Protein AF-A0A367XSA6-F1 (afdb_monomer_lite)

Foldseek 3Di:
DDDDDPPPPPPPPDDPLNDDLVVLCVQDQVCHDVNRPDPSCQVCVLVLLADPLPPPPDDCSSLVSVLSNQVRPWKAFLQPQPPLVLLVLQLVLLVVLLVVCCVVFVPLCVPPLSVVLVVLSVLLVVLSVVSVLLGIATELVVLVDSNDFPSSQVVSQVVPHDPPRAGGAYWHPLVSVLSSLLSLVVSLVSSVVSVVSSVVSVVVSVVVDDDDPDDPCPPPPDAPRNPDRDDDPCSPPAGPLRNVPDSVLQWDQDPNDTHGRPVSLPVPLVRRRWADNDLCLLQCLQQDVRSVNVLVSCVVRYGTHADLLLVSLVSNLVCLLPVLVRQRGDRVCNLVSLVSSLVRHDLVRANLVSLLSLLVSLLVLVVDDQVPDRHPPSVCSSVSSVSSSLVNLVSRLVSPDDPVSLQSQLLSNLVSVDVVSVVSSCVRPVDHPPVSVVVRD

pLDDT: mean 81.71, std 15.62, range [33.69, 97.44]

Radius of gyration: 31.04 Å; chains: 1; bounding box: 81×36×123 Å

Organism: NCBI:txid5486

Sequence (441 aa):
MPPPPQQDHHPEHLTLDTLPIEILHKIFVYVGPSENNLPLVNRRMYSILYFSGVKSLEPWYNFTVFESIVDRYYLCDLNSRIDVRVIRKKIEYYSRQIRAIQQRFPNCAENRGFVNLVEDLTVIRTTLESFVSRAHVVLVDMLQFKYVSVDLLKTLNTRRAKADAGYMPIKSSQEIQLLQKLRLKFLRTKFKELGDQLRDTTKALTSEDQSLDTPIDTTDPGDEQDPEIKYYDDENFPTEGFFWSTSEQYTRVQDGHVVFNEGFETLEKLAFGRARIPDHYFTRSIYSSRHYNVLVFLTRHLVFGTIDGPGVMGSILDILENPDAYVTAYWPRLNEVVDVVIKSNDTQNKFTETLSRLFRLYNACMNKDYSVMKYQHAKDFPNLVARTMTALLKYFFENAPSADEKRQLWITAMELKNIHITDLLREFDDTPDYDILHRFV

Structure (mmCIF, N/CA/C/O backbone):
data_AF-A0A367XSA6-F1
#
_entry.id   AF-A0A367XSA6-F1
#
loop_
_atom_site.group_PDB
_atom_site.id
_atom_site.type_symbol
_atom_site.label_atom_id
_atom_site.label_alt_id
_atom_site.label_comp_id
_atom_site.label_asym_id
_atom_site.label_entity_id
_atom_site.label_seq_id
_atom_site.pdbx_PDB_ins_code
_atom_site.Cartn_x
_atom_site.Cartn_y
_atom_site.Cartn_z
_atom_site.occupancy
_atom_site.B_iso_or_equiv
_atom_site.auth_seq_id
_atom_site.auth_comp_id
_atom_site.auth_asym_id
_atom_site.auth_atom_id
_atom_site.pdbx_PDB_model_num
ATOM 1 N N . MET A 1 1 ? -36.371 1.320 -66.944 1.00 44.22 1 MET A N 1
ATOM 2 C CA . MET A 1 1 ? -35.837 1.898 -65.695 1.00 44.22 1 MET A CA 1
ATOM 3 C C . MET A 1 1 ? -35.630 0.755 -64.718 1.00 44.22 1 MET A C 1
ATOM 5 O O . MET A 1 1 ? -36.606 0.063 -64.451 1.00 44.22 1 MET A O 1
ATOM 9 N N . PRO A 1 2 ? -34.393 0.486 -64.279 1.00 36.56 2 PRO A N 1
ATOM 10 C CA . PRO A 1 2 ? -34.137 -0.471 -63.208 1.00 36.56 2 PRO A CA 1
ATOM 11 C C . PRO A 1 2 ? -34.656 0.099 -61.876 1.00 36.56 2 PRO A C 1
ATOM 13 O O . PRO A 1 2 ? -34.753 1.325 -61.752 1.00 36.56 2 PRO A O 1
ATOM 16 N N . PRO A 1 3 ? -35.000 -0.747 -60.890 1.00 36.31 3 PRO A N 1
ATOM 17 C CA . PRO A 1 3 ? -35.369 -0.266 -59.565 1.00 36.31 3 PRO A CA 1
ATOM 18 C C . PRO A 1 3 ? -34.154 0.410 -58.903 1.00 36.31 3 PRO A C 1
ATOM 20 O O . PRO A 1 3 ? -33.013 0.071 -59.236 1.00 36.31 3 PRO A O 1
ATOM 23 N N . PRO A 1 4 ? -34.365 1.372 -57.988 1.00 38.22 4 PRO A N 1
ATOM 24 C CA . PRO A 1 4 ? -33.264 1.950 -57.232 1.00 38.22 4 PRO A CA 1
ATOM 25 C C . PRO A 1 4 ? -32.604 0.858 -56.375 1.00 38.22 4 PRO A C 1
ATOM 27 O O . PRO A 1 4 ? -33.287 -0.083 -55.954 1.00 38.22 4 PRO A O 1
ATOM 30 N N . PRO A 1 5 ? -31.289 0.953 -56.119 1.00 38.78 5 PRO A N 1
ATOM 31 C CA . PRO A 1 5 ? -30.602 -0.014 -55.280 1.00 38.78 5 PRO A CA 1
ATOM 32 C C . PRO A 1 5 ? -31.224 0.013 -53.882 1.00 38.78 5 PRO A C 1
ATOM 34 O O . PRO A 1 5 ? -31.364 1.079 -53.277 1.00 38.78 5 PRO A O 1
ATOM 37 N N . GLN A 1 6 ? -31.610 -1.163 -53.383 1.00 38.53 6 GLN A N 1
ATOM 38 C CA . GLN A 1 6 ? -31.898 -1.351 -51.967 1.00 38.53 6 GLN A CA 1
ATOM 39 C C . GLN A 1 6 ? -30.656 -0.903 -51.195 1.00 38.53 6 GLN A C 1
ATOM 41 O O . GLN A 1 6 ? -29.569 -1.446 -51.382 1.00 38.53 6 GLN A O 1
ATOM 46 N N . GLN A 1 7 ? -30.808 0.133 -50.370 1.00 36.16 7 GLN A N 1
ATOM 47 C CA . GLN A 1 7 ? -29.844 0.409 -49.320 1.00 36.16 7 GLN A CA 1
ATOM 48 C C . GLN A 1 7 ? -29.874 -0.801 -48.391 1.00 36.16 7 GLN A C 1
ATOM 50 O O . GLN A 1 7 ? -30.825 -0.976 -47.629 1.00 36.16 7 GLN A O 1
ATOM 55 N N . ASP A 1 8 ? -28.852 -1.647 -48.487 1.00 33.69 8 ASP A N 1
ATOM 56 C CA . ASP A 1 8 ? -28.505 -2.583 -47.429 1.00 33.69 8 ASP A CA 1
ATOM 57 C C . ASP A 1 8 ? -28.214 -1.752 -46.174 1.00 33.69 8 ASP A C 1
ATOM 59 O O . ASP A 1 8 ? -27.097 -1.287 -45.937 1.00 33.69 8 ASP A O 1
ATOM 63 N N . HIS A 1 9 ? -29.249 -1.517 -45.367 1.00 34.50 9 HIS A N 1
ATOM 64 C CA . HIS A 1 9 ? -29.079 -1.171 -43.968 1.00 34.50 9 HIS A CA 1
ATOM 65 C C . HIS A 1 9 ? -28.453 -2.389 -43.291 1.00 34.50 9 HIS A C 1
ATOM 67 O O . HIS A 1 9 ? -29.142 -3.239 -42.727 1.00 34.50 9 HIS A O 1
ATOM 73 N N . HIS A 1 10 ? -27.124 -2.483 -43.355 1.00 34.12 10 HIS A N 1
ATOM 74 C CA . HIS A 1 10 ? -26.388 -3.231 -42.354 1.00 34.12 10 HIS A CA 1
ATOM 75 C C . HIS A 1 10 ? -26.848 -2.702 -40.989 1.00 34.12 10 HIS A C 1
ATOM 77 O O . HIS A 1 10 ? -26.758 -1.490 -40.768 1.00 34.12 10 HIS A O 1
ATOM 83 N N . PRO A 1 11 ? -27.389 -3.552 -40.096 1.00 39.91 11 PRO A N 1
ATOM 84 C CA . PRO A 1 11 ? -27.758 -3.099 -38.769 1.00 39.91 11 PRO A CA 1
ATOM 85 C C . PRO A 1 11 ? -26.497 -2.529 -38.128 1.00 39.91 11 PRO A C 1
ATOM 87 O O . PRO A 1 11 ? -25.459 -3.198 -38.117 1.00 39.91 11 PRO A O 1
ATOM 90 N N . GLU A 1 12 ? -26.583 -1.282 -37.658 1.00 44.81 12 GLU A N 1
ATOM 91 C CA . GLU A 1 12 ? -25.551 -0.656 -36.838 1.00 44.81 12 GLU A CA 1
ATOM 92 C C . GLU A 1 12 ? -25.093 -1.695 -35.817 1.00 44.81 12 GLU A C 1
ATOM 94 O O . GLU A 1 12 ? -25.898 -2.219 -35.045 1.00 44.81 12 GLU A O 1
ATOM 99 N N . HIS A 1 13 ? -23.825 -2.097 -35.904 1.00 42.06 13 HIS A N 1
ATOM 100 C CA . HIS A 1 13 ? -23.281 -3.135 -35.046 1.00 42.06 13 HIS A CA 1
ATOM 101 C C . HIS A 1 13 ? -23.588 -2.773 -33.592 1.00 42.06 13 HIS A C 1
ATOM 103 O O . HIS A 1 13 ? -23.014 -1.811 -33.091 1.00 42.06 13 HIS A O 1
ATOM 109 N N . LEU A 1 14 ? -24.463 -3.540 -32.928 1.00 44.00 14 LEU A N 1
ATOM 110 C CA . LEU A 1 14 ? -24.719 -3.443 -31.490 1.00 44.00 14 LEU A CA 1
ATOM 111 C C . LEU A 1 14 ? -23.368 -3.430 -30.770 1.00 44.00 14 LEU A C 1
ATOM 113 O O . LEU A 1 14 ? -22.683 -4.454 -30.676 1.00 44.00 14 LEU A O 1
ATOM 117 N N . THR A 1 15 ? -22.941 -2.256 -30.316 1.00 53.44 15 THR A N 1
ATOM 118 C CA . THR A 1 15 ? -21.759 -2.128 -29.477 1.00 53.44 15 THR A CA 1
ATOM 119 C C . THR A 1 15 ? -22.203 -2.274 -28.028 1.00 53.44 15 THR A C 1
ATOM 121 O O . THR A 1 15 ? -23.355 -2.041 -27.676 1.00 53.44 15 THR A O 1
ATOM 124 N N . LEU A 1 16 ? -21.295 -2.686 -27.144 1.00 55.72 16 LEU A N 1
ATOM 125 C CA . LEU A 1 16 ? -21.601 -2.719 -25.711 1.00 55.72 16 LEU A CA 1
ATOM 126 C C . LEU A 1 16 ? -22.029 -1.330 -25.178 1.00 55.72 16 LEU A C 1
ATOM 128 O O . LEU A 1 16 ? -22.715 -1.264 -24.166 1.00 55.72 16 LEU A O 1
ATOM 132 N N . ASP A 1 17 ? -21.679 -0.248 -25.884 1.00 57.06 17 ASP A N 1
ATOM 133 C CA . ASP A 1 17 ? -22.045 1.136 -25.560 1.00 57.06 17 ASP A CA 1
ATOM 134 C C . ASP A 1 17 ? -23.531 1.446 -25.828 1.00 57.06 17 ASP A C 1
ATOM 136 O O . ASP A 1 17 ? -24.060 2.414 -25.290 1.00 57.06 17 ASP A O 1
ATOM 140 N N . THR A 1 18 ? -24.220 0.622 -26.630 1.00 64.75 18 THR A N 1
ATOM 141 C CA . THR A 1 18 ? -25.664 0.743 -26.906 1.00 64.75 18 THR A CA 1
ATOM 142 C C . THR A 1 18 ? -26.517 -0.168 -26.020 1.00 64.75 18 THR A C 1
ATOM 144 O O . THR A 1 18 ? -27.729 -0.258 -26.217 1.00 64.75 18 THR A O 1
ATOM 147 N N . LEU A 1 19 ? -25.911 -0.903 -25.080 1.00 67.44 19 LEU A N 1
ATOM 148 C CA . LEU A 1 19 ? -26.657 -1.803 -24.205 1.00 67.44 19 LEU A CA 1
ATOM 149 C C . LEU A 1 19 ? -27.370 -1.036 -23.082 1.00 67.44 19 LEU A C 1
ATOM 151 O O . LEU A 1 19 ? -26.778 -0.135 -22.487 1.00 67.44 19 LEU A O 1
ATOM 155 N N . PRO A 1 20 ? -28.604 -1.438 -22.722 1.00 73.75 20 PRO A N 1
ATOM 156 C CA . PRO A 1 20 ? -29.281 -0.926 -21.538 1.00 73.75 20 PRO A CA 1
ATOM 157 C C . PRO A 1 20 ? -28.438 -1.113 -20.273 1.00 73.75 20 PRO A C 1
ATOM 159 O O . PRO A 1 20 ? -27.746 -2.127 -20.106 1.00 73.75 20 PRO A O 1
ATOM 162 N N . ILE A 1 21 ? -28.538 -0.156 -19.352 1.00 69.94 21 ILE A N 1
ATOM 163 C CA . ILE A 1 21 ? -27.775 -0.138 -18.100 1.00 69.94 21 ILE A CA 1
ATOM 164 C C . ILE A 1 21 ? -28.015 -1.393 -17.252 1.00 69.94 21 ILE A C 1
ATOM 166 O O . ILE A 1 21 ? -27.114 -1.862 -16.564 1.00 69.94 21 ILE A O 1
ATOM 170 N N . GLU A 1 22 ? -29.192 -2.003 -17.357 1.00 76.88 22 GLU A N 1
ATOM 171 C CA . GLU A 1 22 ? -29.557 -3.242 -16.676 1.00 76.88 22 GLU A CA 1
ATOM 172 C C . GLU A 1 22 ? -28.731 -4.429 -17.181 1.00 76.88 22 GLU A C 1
ATOM 174 O O . GLU A 1 22 ? -28.363 -5.313 -16.404 1.00 76.88 22 GLU A O 1
ATOM 179 N N . ILE A 1 23 ? -28.413 -4.454 -18.480 1.00 76.06 23 ILE A N 1
ATOM 180 C CA . ILE A 1 23 ? -27.541 -5.474 -19.068 1.00 76.06 23 ILE A CA 1
ATOM 181 C C . ILE A 1 23 ? -26.099 -5.229 -18.628 1.00 76.06 23 ILE A C 1
ATOM 183 O O . ILE A 1 23 ? -25.425 -6.177 -18.227 1.00 76.06 23 ILE A O 1
ATOM 187 N N . LEU A 1 24 ? -25.648 -3.970 -18.606 1.00 75.19 24 LEU A N 1
ATOM 188 C CA . LEU A 1 24 ? -24.331 -3.613 -18.069 1.00 75.19 24 LEU A CA 1
ATOM 189 C C . LEU A 1 24 ? -24.213 -4.026 -16.591 1.00 75.19 24 LEU A C 1
ATOM 191 O O . LEU A 1 24 ? -23.245 -4.678 -16.215 1.00 75.19 24 LEU A O 1
ATOM 195 N N . HIS A 1 25 ? -25.223 -3.765 -15.759 1.00 76.75 25 HIS A N 1
ATOM 196 C CA . HIS A 1 25 ? -25.255 -4.230 -14.369 1.00 76.75 25 HIS A CA 1
ATOM 197 C C . HIS A 1 25 ? -25.202 -5.758 -14.264 1.00 76.75 25 HIS A C 1
ATOM 199 O O . HIS A 1 25 ? -24.428 -6.292 -13.473 1.00 76.75 25 HIS A O 1
ATOM 205 N N . LYS A 1 26 ? -25.968 -6.490 -15.080 1.00 77.19 26 LYS A N 1
ATOM 206 C CA . LYS A 1 26 ? -25.909 -7.960 -15.076 1.00 77.19 26 LYS A CA 1
ATOM 207 C C . LYS A 1 26 ? -24.518 -8.482 -15.436 1.00 77.19 26 LYS A C 1
ATOM 209 O O . LYS A 1 26 ? -24.012 -9.366 -14.752 1.00 77.19 26 LYS A O 1
ATOM 214 N N . ILE A 1 27 ? -23.897 -7.917 -16.469 1.00 73.56 27 ILE A N 1
ATOM 215 C CA . ILE A 1 27 ? -22.584 -8.345 -16.966 1.00 73.56 27 ILE A CA 1
ATOM 216 C C . ILE A 1 27 ? -21.460 -7.954 -16.000 1.00 73.56 27 ILE A C 1
ATOM 218 O O . ILE A 1 27 ? -20.558 -8.753 -15.758 1.00 73.56 27 ILE A O 1
ATOM 222 N N . PHE A 1 28 ? -21.484 -6.735 -15.462 1.00 74.06 28 PHE A N 1
ATOM 223 C CA . PHE A 1 28 ? -20.347 -6.171 -14.730 1.00 74.06 28 PHE A CA 1
ATOM 224 C C . PHE A 1 28 ? -20.504 -6.225 -13.212 1.00 74.06 28 PHE A C 1
ATOM 226 O O . PHE A 1 28 ? -19.518 -6.427 -12.510 1.00 74.06 28 PHE A O 1
ATOM 233 N N . VAL A 1 29 ? -21.726 -6.075 -12.700 1.00 80.69 29 VAL A N 1
ATOM 234 C CA . VAL A 1 29 ? -21.997 -6.045 -11.256 1.00 80.69 29 VAL A CA 1
ATOM 235 C C . VAL A 1 29 ? -22.389 -7.421 -10.735 1.00 80.69 29 VAL A C 1
ATOM 237 O O . VAL A 1 29 ? -22.014 -7.749 -9.625 1.00 80.69 29 VAL A O 1
ATOM 240 N N . TYR A 1 30 ? -23.138 -8.248 -11.469 1.00 80.62 30 TYR A N 1
ATOM 241 C CA . TYR A 1 30 ? -23.577 -9.541 -10.917 1.00 80.62 30 TYR A CA 1
ATOM 242 C C . TYR A 1 30 ? -22.613 -10.695 -11.168 1.00 80.62 30 TYR A C 1
ATOM 244 O O . TYR A 1 30 ? -22.420 -11.499 -10.258 1.00 80.62 30 TYR A O 1
ATOM 252 N N . VAL A 1 31 ? -22.012 -10.760 -12.359 1.00 76.50 31 VAL A N 1
ATOM 253 C CA . VAL A 1 31 ? -20.945 -11.729 -12.666 1.00 76.50 31 VAL A CA 1
ATOM 254 C C . VAL A 1 31 ? -19.626 -11.283 -12.032 1.00 76.50 31 VAL A C 1
ATOM 256 O O . VAL A 1 31 ? -18.916 -12.081 -11.438 1.00 76.50 31 VAL A O 1
ATOM 259 N N . GLY A 1 32 ? -19.332 -9.985 -12.083 1.00 70.31 32 GLY A N 1
ATOM 260 C CA . GLY A 1 32 ? -18.124 -9.410 -11.502 1.00 70.31 32 GLY A CA 1
ATOM 261 C C . GLY A 1 32 ? -16.942 -9.376 -12.473 1.00 70.31 32 GLY A C 1
ATOM 262 O O . GLY A 1 32 ? -16.891 -10.130 -13.445 1.00 70.31 32 GLY A O 1
ATOM 263 N N . PRO A 1 33 ? -15.975 -8.478 -12.237 1.00 72.06 33 PRO A N 1
ATOM 264 C CA . PRO A 1 33 ? -14.906 -8.192 -13.193 1.00 72.06 33 PRO A CA 1
ATOM 265 C C . PRO A 1 33 ? -13.837 -9.296 -13.282 1.00 72.06 33 PRO A C 1
ATOM 267 O O . PRO A 1 33 ? -13.144 -9.369 -14.292 1.00 72.06 33 PRO A O 1
ATOM 270 N N . SER A 1 34 ? -13.716 -10.162 -12.268 1.00 69.31 34 SER A N 1
ATOM 271 C CA . SER A 1 34 ? -12.747 -11.272 -12.247 1.00 69.31 34 SER A CA 1
ATOM 272 C C . SER A 1 34 ? -13.281 -12.566 -12.873 1.00 69.31 34 SER A C 1
ATOM 274 O O . SER A 1 34 ? -12.503 -13.355 -13.397 1.00 69.31 34 SER A O 1
ATOM 276 N N . GLU A 1 35 ? -14.598 -12.790 -12.839 1.00 68.94 35 GLU A N 1
ATOM 277 C CA . GLU A 1 35 ? -15.245 -14.009 -13.360 1.00 68.94 35 GLU A CA 1
ATOM 278 C C . GLU A 1 35 ? -15.762 -13.832 -14.798 1.00 68.94 35 GLU A C 1
ATOM 280 O O . GLU A 1 35 ? -16.216 -14.780 -15.446 1.00 68.94 35 GLU A O 1
ATOM 285 N N . ASN A 1 36 ? -15.689 -12.608 -15.330 1.00 65.25 36 ASN A N 1
ATOM 286 C CA . ASN A 1 36 ? -16.164 -12.301 -16.667 1.00 65.25 36 ASN A CA 1
ATOM 287 C C . ASN A 1 36 ? -15.164 -12.756 -17.743 1.00 65.25 36 ASN A C 1
ATOM 289 O O . ASN A 1 36 ? -14.260 -12.034 -18.166 1.00 65.25 36 ASN A O 1
ATOM 293 N N . ASN A 1 37 ? -15.375 -13.975 -18.230 1.00 62.53 37 ASN A N 1
ATOM 294 C CA . ASN A 1 37 ? -14.546 -14.589 -19.266 1.00 62.53 37 ASN A CA 1
ATOM 295 C C . ASN A 1 37 ? -14.953 -14.209 -20.699 1.00 62.53 37 ASN A C 1
ATOM 297 O O . ASN A 1 37 ? -14.421 -14.782 -21.649 1.00 62.53 37 ASN A O 1
ATOM 301 N N . LEU A 1 38 ? -15.885 -13.266 -20.898 1.00 61.69 38 LEU A N 1
ATOM 302 C CA . LEU A 1 38 ? -16.321 -12.875 -22.241 1.00 61.69 38 LEU A CA 1
ATOM 303 C C . LEU A 1 38 ? -15.195 -12.098 -22.962 1.00 61.69 38 LEU A C 1
ATOM 305 O O . LEU A 1 38 ? -14.892 -10.960 -22.591 1.00 61.69 38 LEU A O 1
ATOM 309 N N . PRO A 1 39 ? -14.589 -12.639 -24.040 1.00 52.56 39 PRO A N 1
ATOM 310 C CA . PRO A 1 39 ? -13.400 -12.039 -24.662 1.00 52.56 39 PRO A CA 1
ATOM 311 C C . PRO A 1 39 ? -13.655 -10.647 -25.262 1.00 52.56 39 PRO A C 1
ATOM 313 O O . PRO A 1 39 ? -12.801 -9.760 -25.205 1.00 52.56 39 PRO A O 1
ATOM 316 N N . LEU A 1 40 ? -14.857 -10.437 -25.814 1.00 49.47 40 LEU A N 1
ATOM 317 C CA . LEU A 1 40 ? -15.307 -9.150 -26.360 1.00 49.47 40 LEU A CA 1
ATOM 318 C C . LEU A 1 40 ? -15.563 -8.115 -25.260 1.00 49.47 40 LEU A C 1
ATOM 320 O O . LEU A 1 40 ? -15.281 -6.930 -25.457 1.00 49.47 40 LEU A O 1
ATOM 324 N N . VAL A 1 41 ? -16.035 -8.572 -24.096 1.00 55.50 41 VAL A N 1
ATOM 325 C CA . VAL A 1 41 ? -16.190 -7.734 -22.910 1.00 55.50 41 VAL A CA 1
ATOM 326 C C . VAL A 1 41 ? -14.809 -7.323 -22.424 1.00 55.50 41 VAL A C 1
ATOM 328 O O . VAL A 1 41 ? -14.572 -6.139 -22.345 1.00 55.50 41 VAL A O 1
ATOM 331 N N . ASN A 1 42 ? -13.822 -8.205 -22.273 1.00 56.50 42 ASN A N 1
ATOM 332 C CA . ASN A 1 42 ? -12.494 -7.814 -21.767 1.00 56.50 42 ASN A CA 1
ATOM 333 C C . ASN A 1 42 ? -11.755 -6.734 -22.587 1.00 56.50 42 ASN A C 1
ATOM 335 O O . ASN A 1 42 ? -11.025 -5.916 -22.021 1.00 56.50 42 ASN A O 1
ATOM 339 N N . ARG A 1 43 ? -11.949 -6.671 -23.913 1.00 58.59 43 ARG A N 1
ATOM 340 C CA . ARG A 1 43 ? -11.318 -5.633 -24.756 1.00 58.59 43 ARG A CA 1
ATOM 341 C C . ARG A 1 43 ? -12.062 -4.292 -24.722 1.00 58.59 43 ARG A C 1
ATOM 343 O O . ARG A 1 43 ? -11.404 -3.256 -24.766 1.00 58.59 43 ARG A O 1
ATOM 350 N N . ARG A 1 44 ? -13.399 -4.301 -24.634 1.00 60.34 44 ARG A N 1
ATOM 351 C CA . ARG A 1 44 ? -14.253 -3.091 -24.598 1.00 60.34 44 ARG A CA 1
ATOM 352 C C . ARG A 1 44 ? -14.712 -2.687 -23.184 1.00 60.34 44 ARG A C 1
ATOM 354 O O . ARG A 1 44 ? -15.164 -1.572 -22.981 1.00 60.34 44 ARG A O 1
ATOM 361 N N . MET A 1 45 ? -14.523 -3.532 -22.176 1.00 62.00 45 MET A N 1
ATOM 362 C CA . MET A 1 45 ? -14.828 -3.289 -20.757 1.00 62.00 45 MET A CA 1
ATOM 363 C C . MET A 1 45 ? -14.074 -2.066 -20.265 1.00 62.00 45 MET A C 1
ATOM 365 O O . MET A 1 45 ? -14.631 -1.218 -19.580 1.00 62.00 45 MET A O 1
ATOM 369 N N . TYR A 1 46 ? -12.812 -1.942 -20.675 1.00 63.12 46 TYR A N 1
ATOM 370 C CA . TYR A 1 46 ? -11.991 -0.801 -20.309 1.00 63.12 46 TYR A CA 1
ATOM 371 C C . TYR A 1 46 ? -12.419 0.506 -20.968 1.00 63.12 46 TYR A C 1
ATOM 373 O O . TYR A 1 46 ? -12.137 1.551 -20.393 1.00 63.12 46 TYR A O 1
ATOM 381 N N . SER A 1 47 ? -13.061 0.464 -22.142 1.00 66.06 47 SER A N 1
ATOM 382 C CA . SER A 1 47 ? -13.597 1.665 -22.791 1.00 66.06 47 SER A CA 1
ATOM 383 C C . SER A 1 47 ? -14.959 2.056 -22.223 1.00 66.06 47 SER A C 1
ATOM 385 O O . SER A 1 47 ? -15.194 3.238 -22.025 1.00 66.06 47 SER A O 1
ATOM 387 N N . ILE A 1 48 ? -15.817 1.084 -21.892 1.00 66.62 48 ILE A N 1
ATOM 388 C CA . ILE A 1 48 ? -17.145 1.336 -21.304 1.00 66.62 48 ILE A CA 1
ATOM 389 C C . ILE A 1 48 ? -17.015 1.864 -19.876 1.00 66.62 48 ILE A C 1
ATOM 391 O O . ILE A 1 48 ? -17.664 2.831 -19.514 1.00 66.62 48 ILE A O 1
ATOM 395 N N . LEU A 1 49 ? -16.150 1.260 -19.058 1.00 69.25 49 LEU A N 1
ATOM 396 C CA . LEU A 1 49 ? -15.915 1.705 -17.680 1.00 69.25 49 LEU A CA 1
ATOM 397 C C . LEU A 1 49 ? -14.903 2.855 -17.591 1.00 69.25 49 LEU A C 1
ATOM 399 O O . LEU A 1 49 ? -14.496 3.237 -16.494 1.00 69.25 49 LEU A O 1
ATOM 403 N N . TYR A 1 50 ? -14.457 3.399 -18.728 1.00 72.44 50 TYR A N 1
ATOM 404 C CA . TYR A 1 50 ? -13.612 4.581 -18.715 1.00 72.44 50 TYR A CA 1
ATOM 405 C C . TYR A 1 50 ? -14.406 5.783 -18.201 1.00 72.44 50 TYR A C 1
ATOM 407 O O . TYR A 1 50 ? -15.538 6.029 -18.616 1.00 72.44 50 TYR A O 1
ATOM 415 N N . PHE A 1 51 ? -13.780 6.527 -17.296 1.00 73.12 51 PHE A N 1
ATOM 416 C CA . PHE A 1 51 ? -14.325 7.740 -16.712 1.00 73.12 51 PHE A CA 1
ATOM 417 C C . PHE A 1 51 ? -13.235 8.815 -16.722 1.00 73.12 51 PHE A C 1
ATOM 419 O O . PHE A 1 51 ? -12.182 8.636 -16.091 1.00 73.12 51 PHE A O 1
ATOM 426 N N . SER A 1 52 ? -13.482 9.906 -17.449 1.00 67.12 52 SER A N 1
ATOM 427 C CA . SER A 1 52 ? -12.582 11.063 -17.572 1.00 67.12 52 SER A CA 1
ATOM 428 C C . SER A 1 52 ? -12.957 12.235 -16.666 1.00 67.12 52 SER A C 1
ATOM 430 O O . SER A 1 52 ? -12.252 13.240 -16.641 1.00 67.12 52 SER A O 1
ATOM 432 N N . GLY A 1 53 ? -14.072 12.152 -15.932 1.00 62.19 53 GLY A N 1
ATOM 433 C CA . GLY A 1 53 ? -14.502 13.211 -15.010 1.00 62.19 53 GLY A CA 1
ATOM 434 C C . GLY A 1 53 ? -15.012 14.491 -15.683 1.00 62.19 53 GLY A C 1
ATOM 435 O O . GLY A 1 53 ? -15.420 15.428 -14.990 1.00 62.19 53 GLY A O 1
ATOM 436 N N . VAL A 1 54 ? -15.043 14.550 -17.019 1.00 64.38 54 VAL A N 1
ATOM 437 C CA . VAL A 1 54 ? -15.548 15.701 -17.773 1.00 64.38 54 VAL A CA 1
ATOM 438 C C . VAL A 1 54 ? -17.078 15.685 -17.765 1.00 64.38 54 VAL A C 1
ATOM 440 O O . VAL A 1 54 ? -17.721 14.967 -18.529 1.00 64.38 54 VAL A O 1
ATOM 443 N N . LYS A 1 55 ? -17.674 16.528 -16.910 1.00 57.41 55 LYS A N 1
ATOM 444 C CA . LYS A 1 55 ? -19.135 16.616 -16.705 1.00 57.41 55 LYS A CA 1
ATOM 445 C C . LYS A 1 55 ? -19.953 16.867 -17.981 1.00 57.41 55 LYS A C 1
ATOM 447 O O . LYS A 1 55 ? -21.151 16.611 -17.965 1.00 57.41 55 LYS A O 1
ATOM 452 N N . SER A 1 56 ? -19.341 17.406 -19.037 1.00 52.91 56 SER A N 1
ATOM 453 C CA . SER A 1 56 ? -20.020 17.846 -20.261 1.00 52.91 56 SER A CA 1
ATOM 454 C C . SER A 1 56 ? -19.998 16.842 -21.418 1.00 52.91 56 SER A C 1
ATOM 456 O O . SER A 1 56 ? -20.650 17.107 -22.424 1.00 52.91 56 SER A O 1
ATOM 458 N N . LEU A 1 57 ? -19.260 15.729 -21.319 1.00 49.81 57 LEU A N 1
ATOM 459 C CA . LEU A 1 57 ? -19.048 14.811 -22.452 1.00 49.81 57 LEU A CA 1
ATOM 460 C C . LEU A 1 57 ? -19.284 13.334 -22.129 1.00 49.81 57 LEU A C 1
ATOM 462 O O . LEU A 1 57 ? -19.350 12.529 -23.054 1.00 49.81 57 LEU A O 1
ATOM 466 N N . GLU A 1 58 ? -19.443 12.970 -20.855 1.00 54.75 58 GLU A N 1
ATOM 467 C CA . GLU A 1 58 ? -19.605 11.574 -20.465 1.00 54.75 58 GLU A CA 1
ATOM 468 C C . GLU A 1 58 ? -20.928 11.301 -19.755 1.00 54.75 58 GLU A C 1
ATOM 470 O O . GLU A 1 58 ? -21.362 12.058 -18.879 1.00 54.75 58 GLU A O 1
ATOM 475 N N . PRO A 1 59 ? -21.555 10.169 -20.069 1.00 56.62 59 PRO A N 1
ATOM 476 C CA . PRO A 1 59 ? -22.665 9.704 -19.285 1.00 56.62 59 PRO A CA 1
ATOM 477 C C . PRO A 1 59 ? -22.212 9.237 -17.897 1.00 56.62 59 PRO A C 1
ATOM 479 O O . PRO A 1 59 ? -21.480 8.259 -17.734 1.00 56.62 59 PRO A O 1
ATOM 482 N N . TRP A 1 60 ? -22.747 9.884 -16.866 1.00 67.44 60 TRP A N 1
ATOM 483 C CA . TRP A 1 60 ? -22.574 9.502 -15.462 1.00 67.44 60 TRP A CA 1
ATOM 484 C C . TRP A 1 60 ? -22.992 8.053 -15.141 1.00 67.44 60 TRP A C 1
ATOM 486 O O . TRP A 1 60 ? -22.650 7.561 -14.065 1.00 67.44 60 TRP A O 1
ATOM 496 N N . TYR A 1 61 ? -23.680 7.354 -16.057 1.00 68.56 61 TYR A N 1
ATOM 497 C CA . TYR A 1 61 ? -24.024 5.940 -15.898 1.00 68.56 61 TYR A CA 1
ATOM 498 C C . TYR A 1 61 ? -22.794 5.022 -15.789 1.00 68.56 61 TYR A C 1
ATOM 500 O O . TYR A 1 61 ? -22.840 4.017 -15.083 1.00 68.56 61 TYR A O 1
ATOM 508 N N . ASN A 1 62 ? -21.661 5.374 -16.412 1.00 70.62 62 ASN A N 1
ATOM 509 C CA . ASN A 1 62 ? -20.431 4.577 -16.299 1.00 70.62 62 ASN A CA 1
ATOM 510 C C . ASN A 1 62 ? -19.908 4.578 -14.862 1.00 70.62 62 ASN A C 1
ATOM 512 O O . ASN A 1 62 ? -19.503 3.546 -14.326 1.00 70.62 62 ASN A O 1
ATOM 516 N N . PHE A 1 63 ? -19.985 5.742 -14.214 1.00 76.19 63 PHE A N 1
ATOM 517 C CA . PHE A 1 63 ? -19.596 5.880 -12.822 1.00 76.19 63 PHE A CA 1
ATOM 518 C C . PHE A 1 63 ? -20.545 5.112 -11.893 1.00 76.19 63 PHE A C 1
ATOM 520 O O . PHE A 1 63 ? -20.065 4.470 -10.970 1.00 76.19 63 PHE A O 1
ATOM 527 N N . THR A 1 64 ? -21.865 5.112 -12.128 1.00 79.56 64 THR A N 1
ATOM 528 C CA . THR A 1 64 ? -22.813 4.365 -11.271 1.00 79.56 64 THR A CA 1
ATOM 529 C C . THR A 1 64 ? -22.634 2.850 -11.370 1.00 79.56 64 THR A C 1
ATOM 531 O O . THR A 1 64 ? -22.740 2.148 -10.362 1.00 79.56 64 THR A O 1
ATOM 534 N N . VAL A 1 65 ? -22.314 2.336 -12.565 1.00 79.56 65 VAL A N 1
ATOM 535 C CA . VAL A 1 65 ? -21.956 0.921 -12.744 1.00 79.56 65 VAL A CA 1
ATOM 536 C C . VAL A 1 65 ? -20.673 0.615 -11.973 1.00 79.56 65 VAL A C 1
ATOM 538 O O . VAL A 1 65 ? -20.652 -0.326 -11.185 1.00 79.56 65 VAL A O 1
ATOM 541 N N . PHE A 1 66 ? -19.625 1.431 -12.131 1.00 82.25 66 PHE A N 1
ATOM 542 C CA . PHE A 1 66 ? -18.379 1.262 -11.380 1.00 82.25 66 PHE A CA 1
ATOM 543 C C . PHE A 1 66 ? -18.589 1.333 -9.864 1.00 82.25 66 PHE A C 1
ATOM 545 O O . PHE A 1 66 ? -18.072 0.493 -9.137 1.00 82.25 66 PHE A O 1
ATOM 552 N N . GLU A 1 67 ? -19.366 2.299 -9.384 1.00 85.88 67 GLU A N 1
ATOM 553 C CA . GLU A 1 67 ? -19.700 2.456 -7.971 1.00 85.88 67 GLU A CA 1
ATOM 554 C C . GLU A 1 67 ? -20.336 1.175 -7.414 1.00 85.88 67 GLU A C 1
ATOM 556 O O . GLU A 1 67 ? -19.918 0.686 -6.367 1.00 85.88 67 GLU A O 1
ATOM 561 N N . SER A 1 68 ? -21.236 0.561 -8.185 1.00 87.44 68 SER A N 1
ATOM 562 C CA . SER A 1 68 ? -21.867 -0.716 -7.839 1.00 87.44 68 SER A CA 1
ATOM 563 C C . SER A 1 68 ? -20.887 -1.898 -7.850 1.00 87.44 68 SER A C 1
ATOM 565 O O . SER A 1 68 ? -21.013 -2.811 -7.035 1.00 87.44 68 SER A O 1
ATOM 567 N N . ILE A 1 69 ? -19.900 -1.899 -8.757 1.00 87.12 69 ILE A N 1
ATOM 568 C CA . ILE A 1 69 ? -18.812 -2.892 -8.762 1.00 87.12 69 ILE A CA 1
ATOM 569 C C . ILE A 1 69 ? -17.967 -2.737 -7.493 1.00 87.12 69 ILE A C 1
ATOM 571 O O . ILE A 1 69 ? -17.679 -3.730 -6.826 1.00 87.12 69 ILE A O 1
ATOM 575 N N . VAL A 1 70 ? -17.585 -1.504 -7.143 1.00 89.38 70 VAL A N 1
ATOM 576 C CA . VAL A 1 70 ? -16.812 -1.222 -5.928 1.00 89.38 70 VAL A CA 1
ATOM 577 C C . VAL A 1 70 ? -17.572 -1.684 -4.697 1.00 89.38 70 VAL A C 1
ATOM 579 O O . VAL A 1 70 ? -17.011 -2.449 -3.923 1.00 89.38 70 VAL A O 1
ATOM 582 N N . ASP A 1 71 ? -18.842 -1.306 -4.549 1.00 90.38 71 ASP A N 1
ATOM 583 C CA . ASP A 1 71 ? -19.672 -1.709 -3.407 1.00 90.38 71 ASP A CA 1
ATOM 584 C C . ASP A 1 71 ? -19.723 -3.216 -3.198 1.00 90.38 71 ASP A C 1
ATOM 586 O O . ASP A 1 71 ? -19.697 -3.691 -2.066 1.00 90.38 71 ASP A O 1
ATOM 590 N N . ARG A 1 72 ? -19.807 -3.972 -4.292 1.00 90.62 72 ARG A N 1
ATOM 591 C CA . ARG A 1 72 ? -20.014 -5.414 -4.221 1.00 90.62 72 ARG A CA 1
ATOM 592 C C . ARG A 1 72 ? -18.724 -6.207 -4.043 1.00 90.62 72 ARG A C 1
ATOM 594 O O . ARG A 1 72 ? -18.763 -7.244 -3.389 1.00 90.62 72 ARG A O 1
ATOM 601 N N . TYR A 1 73 ? -17.620 -5.764 -4.645 1.00 89.62 73 TYR A N 1
ATOM 602 C CA . TYR A 1 73 ? -16.399 -6.575 -4.751 1.00 89.62 73 TYR A CA 1
ATOM 603 C C . TYR A 1 73 ? -15.177 -5.984 -4.050 1.00 89.62 73 TYR A C 1
ATOM 605 O O . TYR A 1 73 ? -14.269 -6.735 -3.707 1.00 89.62 73 TYR A O 1
ATOM 613 N N . TYR A 1 74 ? -15.119 -4.664 -3.857 1.00 92.69 74 TYR A N 1
ATOM 614 C CA . TYR A 1 74 ? -13.893 -3.991 -3.409 1.00 92.69 74 TYR A CA 1
ATOM 615 C C . TYR A 1 74 ? -14.065 -3.137 -2.159 1.00 92.69 74 TYR A C 1
ATOM 617 O O . TYR A 1 74 ? -13.072 -2.816 -1.517 1.00 92.69 74 TYR A O 1
ATOM 625 N N . LEU A 1 75 ? -15.284 -2.746 -1.799 1.00 93.75 75 LEU A N 1
ATOM 626 C CA . LEU A 1 75 ? -15.541 -1.995 -0.582 1.00 93.75 75 LEU A CA 1
ATOM 627 C C . LEU A 1 75 ? -15.584 -2.952 0.604 1.00 93.75 75 LEU A C 1
ATOM 629 O O . LEU A 1 75 ? -16.343 -3.918 0.615 1.00 93.75 75 LEU A O 1
ATOM 633 N N . CYS A 1 76 ? -14.791 -2.664 1.626 1.00 95.19 76 CYS A N 1
ATOM 634 C CA . CYS A 1 76 ? -14.758 -3.462 2.842 1.00 95.19 76 CYS A CA 1
ATOM 635 C C . CYS A 1 76 ? -15.045 -2.591 4.061 1.00 95.19 76 CYS A C 1
ATOM 637 O O . CYS A 1 76 ? -14.486 -1.503 4.205 1.00 95.19 76 CYS A O 1
ATOM 639 N N . ASP A 1 77 ? -15.896 -3.099 4.953 1.00 94.25 77 ASP A N 1
ATOM 640 C CA . ASP A 1 77 ? -16.142 -2.508 6.265 1.00 94.25 77 ASP A CA 1
ATOM 641 C C . ASP A 1 77 ? -15.169 -3.099 7.297 1.00 94.25 77 ASP A C 1
ATOM 643 O O . ASP A 1 77 ? -15.175 -4.299 7.590 1.00 94.25 77 ASP A O 1
ATOM 647 N N . LEU A 1 78 ? -14.319 -2.245 7.859 1.00 93.81 78 LEU A N 1
ATOM 648 C CA . LEU A 1 78 ? -13.382 -2.572 8.932 1.00 93.81 78 LEU A CA 1
ATOM 649 C C . LEU A 1 78 ? -14.087 -2.851 10.268 1.00 93.81 78 LEU A C 1
ATOM 651 O O . LEU A 1 78 ? -13.480 -3.426 11.169 1.00 93.81 78 LEU A O 1
ATOM 655 N N . ASN A 1 79 ? -15.357 -2.471 10.403 1.00 94.44 79 ASN A N 1
ATOM 656 C CA . ASN A 1 79 ? -16.184 -2.725 11.579 1.00 94.44 79 ASN A CA 1
ATOM 657 C C . ASN A 1 79 ? -17.139 -3.908 11.394 1.00 94.44 79 ASN A C 1
ATOM 659 O O . ASN A 1 79 ? -17.998 -4.112 12.245 1.00 94.44 79 ASN A O 1
ATOM 663 N N . SER A 1 80 ? -16.982 -4.718 10.342 1.00 94.06 80 SER A N 1
ATOM 664 C CA . SER A 1 80 ? -17.857 -5.870 10.060 1.00 94.06 80 SER A CA 1
ATOM 665 C C . SER A 1 80 ? -18.007 -6.850 11.236 1.00 94.06 80 SER A C 1
ATOM 667 O O . SER A 1 80 ? -19.029 -7.521 11.362 1.00 94.06 80 SER A O 1
ATOM 669 N N . ARG A 1 81 ? -17.003 -6.917 12.122 1.00 92.56 81 ARG A N 1
ATOM 670 C CA . ARG A 1 81 ? -16.997 -7.757 13.331 1.00 92.56 81 ARG A CA 1
ATOM 671 C C . ARG A 1 81 ? -17.542 -7.062 14.584 1.00 92.56 81 ARG A C 1
ATOM 673 O O . ARG A 1 81 ? -17.745 -7.726 15.598 1.00 92.56 81 ARG A O 1
ATOM 680 N N . ILE A 1 82 ? -17.768 -5.750 14.536 1.00 93.62 82 ILE A N 1
ATOM 681 C CA . ILE A 1 82 ? -18.189 -4.922 15.669 1.00 93.62 82 ILE A CA 1
ATOM 682 C C . ILE A 1 82 ? -19.685 -4.638 15.559 1.00 93.62 82 ILE A C 1
ATOM 684 O O . ILE A 1 82 ? -20.135 -3.894 14.689 1.00 93.62 82 ILE A O 1
ATOM 688 N N . ASP A 1 83 ? -20.466 -5.146 16.511 1.00 94.12 83 ASP A N 1
ATOM 689 C CA . ASP A 1 83 ? -21.843 -4.689 16.679 1.00 94.12 83 ASP A CA 1
ATOM 690 C C . ASP A 1 83 ? -21.850 -3.333 17.399 1.00 94.12 83 ASP A C 1
ATOM 692 O O . ASP A 1 83 ? -21.839 -3.237 18.627 1.00 94.12 83 ASP A O 1
ATOM 696 N N . VAL A 1 84 ? -21.870 -2.253 16.615 1.00 93.88 84 VAL A N 1
ATOM 697 C 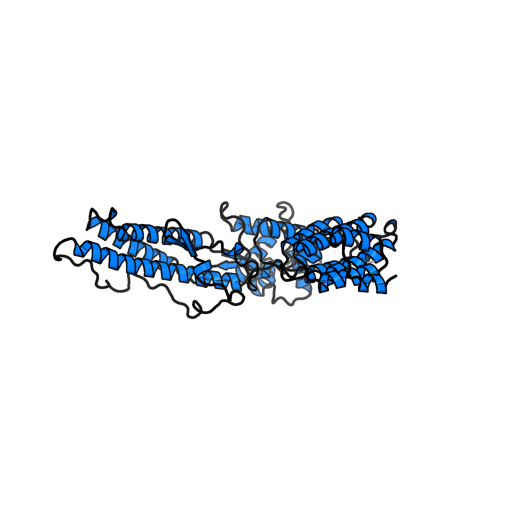CA . VAL A 1 84 ? -21.865 -0.876 17.132 1.00 93.88 84 VAL A CA 1
ATOM 698 C C . VAL A 1 84 ? -23.038 -0.616 18.087 1.00 93.88 84 VAL A C 1
ATOM 700 O O . VAL A 1 84 ? -22.911 0.205 18.997 1.00 93.88 84 VAL A O 1
ATOM 703 N N . ARG A 1 85 ? -24.179 -1.305 17.928 1.00 93.38 85 ARG A N 1
ATOM 704 C CA . ARG A 1 85 ? -25.332 -1.141 18.827 1.00 93.38 85 ARG A CA 1
ATOM 705 C C . ARG A 1 85 ? -25.034 -1.742 20.197 1.00 93.38 85 ARG A C 1
ATOM 707 O O . ARG A 1 85 ? -25.320 -1.095 21.201 1.00 93.38 85 ARG A O 1
ATOM 714 N N . VAL A 1 86 ? -24.423 -2.926 20.235 1.00 93.62 86 VAL A N 1
ATOM 715 C CA . VAL A 1 86 ? -23.952 -3.566 21.476 1.00 93.62 86 VAL A CA 1
ATOM 716 C C . VAL A 1 86 ? -22.920 -2.689 22.180 1.00 93.62 86 VAL A C 1
ATOM 718 O O . VAL A 1 86 ? -23.076 -2.401 23.365 1.00 93.62 86 VAL A O 1
ATOM 721 N N . ILE A 1 87 ? -21.923 -2.179 21.449 1.00 94.94 87 ILE A N 1
ATOM 722 C CA . ILE A 1 87 ? -20.897 -1.308 22.040 1.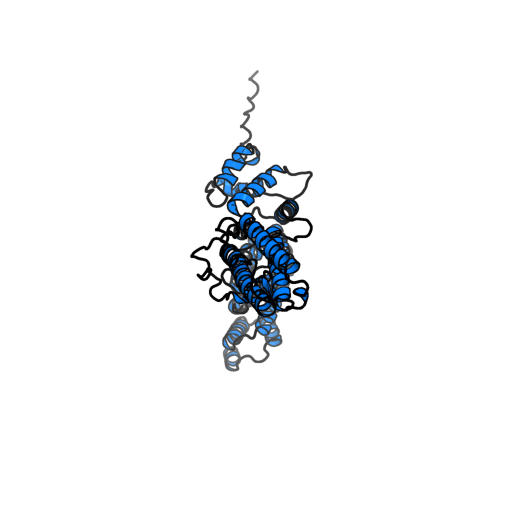00 94.94 87 ILE A CA 1
ATOM 723 C C . ILE A 1 87 ? -21.521 -0.042 22.641 1.00 94.94 87 ILE A C 1
ATOM 725 O O . ILE A 1 87 ? -21.181 0.332 23.761 1.00 94.94 87 ILE A O 1
ATOM 729 N N . ARG A 1 88 ? -22.465 0.606 21.945 1.00 95.00 88 ARG A N 1
ATOM 730 C CA . ARG A 1 88 ? -23.156 1.799 22.467 1.00 95.00 88 ARG A CA 1
ATOM 731 C C . ARG A 1 88 ? -23.942 1.509 23.743 1.00 95.00 88 ARG A C 1
ATOM 733 O O . ARG A 1 88 ? -23.800 2.261 24.702 1.00 95.00 88 ARG A O 1
ATOM 740 N N . LYS A 1 89 ? -24.686 0.399 23.793 1.00 93.50 89 LYS A N 1
ATOM 741 C CA . LYS A 1 89 ? -25.377 -0.042 25.017 1.00 93.50 89 LYS A CA 1
ATOM 742 C C . LYS A 1 89 ? -24.399 -0.256 26.177 1.00 93.50 89 LYS A C 1
ATOM 744 O O . LYS A 1 89 ? -24.671 0.184 27.290 1.00 93.50 89 LYS A O 1
ATOM 749 N N . LYS A 1 90 ? -23.233 -0.853 25.909 1.00 93.56 90 LYS A N 1
ATOM 750 C CA . LYS A 1 90 ? -22.180 -1.054 26.916 1.00 93.56 90 LYS A CA 1
ATOM 751 C C . LYS A 1 90 ? -21.597 0.278 27.410 1.00 93.56 90 LYS A C 1
ATOM 753 O O . LYS A 1 90 ? -21.466 0.489 28.611 1.00 93.56 90 LYS A O 1
ATOM 758 N N . ILE A 1 91 ? -21.339 1.235 26.512 1.00 95.12 91 ILE A N 1
ATOM 759 C CA . ILE A 1 91 ? -20.937 2.607 26.887 1.00 95.12 91 ILE A CA 1
ATOM 760 C C . ILE A 1 91 ? -21.998 3.257 27.785 1.00 95.12 91 ILE A C 1
ATOM 762 O O . ILE A 1 91 ? -21.654 3.868 28.798 1.00 95.12 91 ILE A O 1
ATOM 766 N N . GLU A 1 92 ? -23.280 3.145 27.435 1.00 93.62 92 GLU A N 1
ATOM 767 C CA . GLU A 1 92 ? -24.394 3.688 28.224 1.00 93.62 92 GLU A CA 1
ATOM 768 C C . GLU A 1 92 ? -24.493 3.037 29.608 1.00 93.62 92 GLU A C 1
ATOM 770 O O . GLU A 1 92 ? -24.725 3.738 30.594 1.00 93.62 92 GLU A O 1
ATOM 775 N N . TYR A 1 93 ? -24.264 1.725 29.706 1.00 92.31 93 TYR A N 1
ATOM 776 C CA . TYR A 1 93 ? -24.178 1.005 30.974 1.00 92.31 93 TYR A CA 1
ATOM 777 C C . TYR A 1 93 ? -23.092 1.591 31.889 1.00 92.31 93 TYR A C 1
ATOM 779 O O . TYR A 1 93 ? -23.422 2.104 32.960 1.00 92.31 93 TYR A O 1
ATOM 787 N N . TYR A 1 94 ? -21.830 1.643 31.446 1.00 93.00 94 TYR A N 1
ATOM 788 C CA . TYR A 1 94 ? -20.741 2.210 32.259 1.00 93.00 94 TYR A CA 1
ATOM 789 C C . TYR A 1 94 ? -20.961 3.693 32.582 1.00 93.00 94 TYR A C 1
ATOM 791 O O . TYR A 1 94 ? -20.659 4.145 33.683 1.00 93.00 94 TYR A O 1
ATOM 799 N N . SER A 1 95 ? -21.575 4.449 31.669 1.00 94.44 95 SER A N 1
ATOM 800 C CA . SER A 1 95 ? -21.943 5.848 31.922 1.00 94.44 95 SER A CA 1
ATOM 801 C C . SER A 1 95 ? -22.944 5.989 33.072 1.00 94.44 95 SER A C 1
ATOM 803 O O . SER A 1 95 ? -22.847 6.934 33.854 1.00 94.44 95 SER A O 1
ATOM 805 N N . ARG A 1 96 ? -23.921 5.077 33.178 1.00 92.50 96 ARG A N 1
ATOM 806 C CA . ARG A 1 96 ? -24.886 5.052 34.288 1.00 92.50 96 ARG A CA 1
ATOM 807 C C . ARG A 1 96 ? -24.208 4.671 35.602 1.00 92.50 96 ARG A C 1
ATOM 809 O O . ARG A 1 96 ? -24.461 5.339 36.600 1.00 92.50 96 ARG A O 1
ATOM 816 N N . GLN A 1 97 ? -23.310 3.684 35.584 1.00 90.38 97 GLN A N 1
ATOM 817 C CA . GLN A 1 97 ? -22.553 3.267 36.771 1.00 90.38 97 GLN A CA 1
ATOM 818 C C . GLN A 1 97 ? -21.673 4.398 37.323 1.00 90.38 97 GLN A C 1
ATOM 820 O O . GLN A 1 97 ? -21.720 4.699 38.513 1.00 90.38 97 GLN A O 1
ATOM 825 N N . ILE A 1 98 ? -20.951 5.107 36.451 1.00 91.81 98 ILE A N 1
ATOM 826 C CA . ILE A 1 98 ? -20.145 6.277 36.834 1.00 91.81 98 ILE A CA 1
ATOM 827 C C . ILE A 1 98 ? -21.011 7.352 37.502 1.00 91.81 98 ILE A C 1
ATOM 829 O O . ILE A 1 98 ? -20.641 7.871 38.553 1.00 91.81 98 ILE A O 1
ATOM 833 N N . ARG A 1 99 ? -22.187 7.666 36.937 1.00 91.00 99 ARG A N 1
ATOM 834 C CA . ARG A 1 99 ? -23.113 8.643 37.540 1.00 91.00 99 ARG A CA 1
ATOM 835 C C . ARG A 1 99 ? -23.624 8.189 38.906 1.00 91.00 99 ARG A C 1
ATOM 837 O O . ARG A 1 99 ? -23.734 9.016 39.804 1.00 91.00 99 ARG A O 1
ATOM 844 N N . ALA A 1 100 ? -23.926 6.901 39.069 1.00 89.06 100 ALA A N 1
ATOM 845 C CA . ALA A 1 100 ? -24.371 6.351 40.347 1.00 89.06 100 ALA A CA 1
ATOM 846 C C . ALA A 1 100 ? -23.280 6.474 41.427 1.00 89.06 100 ALA A C 1
ATOM 848 O O . ALA A 1 100 ? -23.575 6.882 42.549 1.00 89.06 100 ALA A O 1
ATOM 849 N N . ILE A 1 101 ? -22.015 6.212 41.075 1.00 87.38 101 ILE A N 1
ATOM 850 C CA . ILE A 1 101 ? -20.870 6.415 41.976 1.00 87.38 101 ILE A CA 1
ATOM 851 C C . ILE A 1 101 ? -20.735 7.893 42.358 1.00 87.38 101 ILE A C 1
ATOM 853 O O . ILE A 1 101 ? -20.625 8.193 43.543 1.00 87.38 101 ILE A O 1
ATOM 857 N N . GLN A 1 102 ? -20.820 8.816 41.394 1.00 89.44 102 GLN A N 1
ATOM 858 C CA . GLN A 1 102 ? -20.752 10.262 41.661 1.00 89.44 102 GLN A CA 1
ATOM 859 C C . GLN A 1 102 ? -21.854 10.756 42.599 1.00 89.44 102 GLN A C 1
ATOM 861 O O . GLN A 1 102 ? -21.605 11.602 43.451 1.00 89.44 102 GLN A O 1
ATOM 866 N N . GLN A 1 103 ? -23.072 10.235 42.445 1.00 88.44 103 GLN A N 1
ATOM 867 C CA . GLN A 1 103 ? -24.199 10.588 43.310 1.00 88.44 103 GLN A CA 1
ATOM 868 C C . GLN A 1 103 ? -24.043 10.026 44.726 1.00 88.44 103 GLN A C 1
ATOM 870 O O . GLN A 1 103 ? -24.473 10.667 45.682 1.00 88.44 103 GLN A O 1
ATOM 875 N N . ARG A 1 104 ? -23.443 8.838 44.863 1.00 85.81 104 ARG A N 1
ATOM 876 C CA . ARG A 1 104 ? -23.264 8.157 46.150 1.00 85.81 104 ARG A CA 1
ATOM 877 C C . ARG A 1 104 ? -22.045 8.655 46.930 1.00 85.81 104 ARG A C 1
ATOM 879 O O . ARG A 1 104 ? -22.103 8.695 48.152 1.00 85.81 104 ARG A O 1
ATOM 886 N N . PHE A 1 105 ? -20.973 9.044 46.240 1.00 85.75 105 PHE A N 1
ATOM 887 C CA . PHE A 1 105 ? -19.706 9.471 46.836 1.00 85.75 105 PHE A CA 1
ATOM 888 C C . PHE A 1 105 ? -19.307 10.861 46.308 1.00 85.75 105 PHE A C 1
ATOM 890 O O . PHE A 1 105 ? -18.662 10.957 45.261 1.00 85.75 105 PHE A O 1
ATOM 897 N N . PRO A 1 106 ? -19.642 11.954 47.022 1.00 80.06 106 PRO A N 1
ATOM 898 C CA . PRO A 1 106 ? -19.403 13.324 46.553 1.00 80.06 106 PRO A CA 1
ATOM 899 C C . PRO A 1 106 ? -17.926 13.653 46.276 1.00 80.06 106 PRO A C 1
ATOM 901 O O . PRO A 1 106 ? -17.636 14.441 45.379 1.00 80.06 106 PRO A O 1
ATOM 904 N N . ASN A 1 107 ? -16.995 13.008 46.991 1.00 81.56 107 ASN A N 1
ATOM 905 C CA . ASN A 1 107 ? -15.547 13.225 46.858 1.00 81.56 107 ASN A CA 1
ATOM 906 C C . ASN A 1 107 ? -14.864 12.233 45.894 1.00 81.56 107 ASN A C 1
ATOM 908 O O . ASN A 1 107 ? -13.639 12.188 45.814 1.00 81.56 107 ASN A O 1
ATOM 912 N N . CYS A 1 108 ? -15.623 11.432 45.133 1.00 84.44 108 CYS A N 1
ATOM 913 C CA . CYS A 1 108 ? -15.044 10.430 44.226 1.00 84.44 108 CYS A CA 1
ATOM 914 C C . CYS A 1 108 ? -14.128 11.025 43.144 1.00 84.44 108 CYS A C 1
ATOM 916 O O . CYS A 1 108 ? -13.268 10.317 42.633 1.00 84.44 108 CYS A O 1
ATOM 918 N N . ALA A 1 109 ? -14.264 12.314 42.819 1.00 84.25 109 ALA A N 1
ATOM 919 C CA . ALA A 1 109 ? -13.414 12.998 41.845 1.00 84.25 109 ALA A CA 1
ATOM 920 C C . ALA A 1 109 ? -11.931 13.071 42.261 1.00 84.25 109 ALA A C 1
ATOM 922 O O . ALA A 1 109 ? -11.070 13.213 41.399 1.00 84.25 109 ALA A O 1
ATOM 923 N N . GLU A 1 110 ? -11.623 12.949 43.555 1.00 84.19 110 GLU A N 1
ATOM 924 C CA . GLU A 1 110 ? -10.244 12.908 44.065 1.00 84.19 110 GLU A CA 1
ATOM 925 C C . GLU A 1 110 ? -9.658 11.484 44.036 1.00 84.19 110 GLU A C 1
ATOM 927 O O . GLU A 1 110 ? -8.445 11.290 44.140 1.00 84.19 110 GLU A O 1
ATOM 932 N N . ASN A 1 111 ? -10.505 10.463 43.853 1.00 86.56 111 ASN A N 1
ATOM 933 C CA . ASN A 1 111 ? -10.072 9.078 43.760 1.00 86.56 111 ASN A CA 1
ATOM 934 C C . ASN A 1 111 ? -9.478 8.799 42.371 1.00 86.56 111 ASN A C 1
ATOM 936 O O . ASN A 1 111 ? -10.170 8.827 41.353 1.00 86.56 111 ASN A O 1
ATOM 940 N N . ARG A 1 112 ? -8.189 8.446 42.333 1.00 87.75 112 ARG A N 1
ATOM 941 C CA . ARG A 1 112 ? -7.473 8.141 41.084 1.00 87.75 112 ARG A CA 1
ATOM 942 C C . ARG A 1 112 ? -8.129 7.023 40.262 1.00 87.75 112 ARG A C 1
ATOM 944 O O . ARG A 1 112 ? -8.118 7.093 39.039 1.00 87.75 112 ARG A O 1
ATOM 951 N N . GLY A 1 113 ? -8.695 6.003 40.909 1.00 87.00 113 GLY A N 1
ATOM 952 C CA . GLY A 1 113 ? -9.401 4.914 40.225 1.00 87.00 113 GLY A CA 1
ATOM 953 C C . GLY A 1 113 ? -10.659 5.404 39.509 1.00 87.00 113 GLY A C 1
ATOM 954 O O . GLY A 1 113 ? -10.891 5.049 38.356 1.00 87.00 113 GLY A O 1
ATOM 955 N N . PHE A 1 114 ? -11.414 6.296 40.153 1.00 90.38 114 PHE A N 1
ATOM 956 C CA . PHE A 1 114 ? -12.587 6.924 39.553 1.00 90.38 114 PHE A CA 1
ATOM 957 C C . PHE A 1 114 ? -12.225 7.840 38.373 1.00 90.38 114 PHE A C 1
ATOM 959 O O . PHE A 1 114 ? -12.884 7.779 37.335 1.00 90.38 114 PHE A O 1
ATOM 966 N N . VAL A 1 115 ? -11.165 8.647 38.499 1.00 90.62 115 VAL A N 1
ATOM 967 C CA . VAL A 1 115 ? -10.664 9.493 37.398 1.00 90.62 115 VAL A CA 1
ATOM 968 C C . VAL A 1 115 ? -10.290 8.632 36.188 1.00 90.62 115 VAL A C 1
ATOM 970 O O . VAL A 1 115 ? -10.824 8.851 35.099 1.00 90.62 115 VAL A O 1
ATOM 973 N N . ASN A 1 116 ? -9.497 7.577 36.404 1.00 90.19 116 ASN A N 1
ATOM 974 C CA . ASN A 1 116 ? -9.104 6.649 35.343 1.00 90.19 116 ASN A CA 1
ATOM 975 C C . ASN A 1 116 ? -10.320 5.997 34.659 1.00 90.19 116 ASN A C 1
ATOM 977 O O . ASN A 1 116 ? -10.342 5.883 33.436 1.00 90.19 116 ASN A O 1
ATOM 981 N N . LEU A 1 117 ? -11.345 5.605 35.428 1.00 92.19 117 LEU A N 1
ATOM 982 C CA . LEU A 1 117 ? -12.579 5.000 34.909 1.00 92.19 117 LEU A CA 1
ATOM 983 C C . LEU A 1 117 ? -13.327 5.947 33.949 1.00 92.19 117 LEU A C 1
ATOM 985 O O . LEU A 1 117 ? -13.835 5.522 32.907 1.00 92.19 117 LEU A O 1
ATOM 989 N N . VAL A 1 118 ? -13.403 7.238 34.289 1.00 93.56 118 VAL A N 1
ATOM 990 C CA . VAL A 1 118 ? -14.036 8.271 33.450 1.00 93.56 118 VAL A CA 1
ATOM 991 C C . VAL A 1 118 ? -13.228 8.516 32.172 1.00 93.56 118 VAL A C 1
ATOM 993 O O . VAL A 1 118 ? -13.799 8.623 31.078 1.00 93.56 118 VAL A O 1
ATOM 996 N N . GLU A 1 119 ? -11.907 8.590 32.297 1.00 92.88 119 GLU A N 1
ATOM 997 C CA . GLU A 1 119 ? -10.992 8.824 31.180 1.00 92.88 119 GLU A CA 1
ATOM 998 C C . GLU A 1 119 ? -10.970 7.635 30.210 1.00 92.88 119 GLU A C 1
ATOM 1000 O O . GLU A 1 119 ? -11.152 7.827 29.006 1.00 92.88 119 GLU A O 1
ATOM 1005 N N . ASP A 1 120 ? -10.890 6.396 30.703 1.00 92.94 120 ASP A N 1
ATOM 1006 C CA . ASP A 1 120 ? -10.924 5.196 29.861 1.00 92.94 120 ASP A CA 1
ATOM 1007 C C . ASP A 1 120 ? -12.266 5.038 29.127 1.00 92.94 120 ASP A C 1
ATOM 1009 O O . ASP A 1 120 ? -12.291 4.668 27.948 1.00 92.94 120 ASP A O 1
ATOM 1013 N N . LEU A 1 121 ? -13.396 5.396 29.752 1.00 95.50 121 LEU A N 1
ATOM 1014 C CA . LEU A 1 121 ? -14.683 5.427 29.048 1.00 95.50 121 LEU A CA 1
ATOM 1015 C C . LEU A 1 121 ? -14.687 6.479 27.924 1.00 95.50 121 LEU A C 1
ATOM 1017 O O . LEU A 1 121 ? -15.273 6.258 26.858 1.00 95.50 121 LEU A O 1
ATOM 1021 N N . THR A 1 122 ? -14.014 7.610 28.135 1.00 94.75 122 THR A N 1
ATOM 1022 C CA . THR A 1 122 ? -13.838 8.657 27.118 1.00 94.75 122 THR A CA 1
ATOM 1023 C C . THR A 1 122 ? -12.947 8.174 25.970 1.00 94.75 122 THR A C 1
ATOM 1025 O O . THR A 1 122 ? -13.281 8.390 24.801 1.00 94.75 122 THR A O 1
ATOM 1028 N N . VAL A 1 123 ? -11.875 7.433 26.266 1.00 93.81 123 VAL A N 1
ATOM 1029 C CA . VAL A 1 123 ? -11.028 6.771 25.259 1.00 93.81 123 VAL A CA 1
ATOM 1030 C C . VAL A 1 123 ? -11.844 5.798 24.407 1.00 93.81 123 VAL A C 1
ATOM 1032 O O . VAL A 1 123 ? -11.737 5.816 23.179 1.00 93.81 123 VAL A O 1
ATOM 1035 N N . ILE A 1 124 ? -12.705 4.975 25.014 1.00 95.12 124 ILE A N 1
ATOM 1036 C CA . ILE A 1 124 ? -13.563 4.048 24.260 1.00 95.12 124 ILE A CA 1
ATOM 1037 C C . ILE A 1 124 ? -14.528 4.807 23.345 1.00 95.12 124 ILE A C 1
ATOM 1039 O O . ILE A 1 124 ? -14.675 4.440 22.178 1.00 95.12 124 ILE A O 1
ATOM 1043 N N . ARG A 1 125 ? -15.172 5.872 23.841 1.00 95.88 125 ARG A N 1
ATOM 1044 C CA . ARG A 1 125 ? -16.101 6.693 23.043 1.00 95.88 125 ARG A CA 1
ATOM 1045 C C . ARG A 1 125 ? -15.414 7.313 21.833 1.00 95.88 125 ARG A C 1
ATOM 1047 O O . ARG A 1 125 ? -15.879 7.125 20.712 1.00 95.88 125 ARG A O 1
ATOM 1054 N N . THR A 1 126 ? -14.289 7.987 22.053 1.00 93.25 126 THR A N 1
ATOM 1055 C CA . THR A 1 126 ? -13.526 8.642 20.980 1.00 93.25 126 THR A CA 1
ATOM 1056 C C . THR A 1 126 ? -12.976 7.625 19.977 1.00 93.25 126 THR A C 1
ATOM 1058 O O . THR A 1 126 ? -13.039 7.845 18.767 1.00 93.25 126 THR A O 1
ATOM 1061 N N . THR A 1 127 ? -12.522 6.460 20.450 1.00 93.44 127 THR A N 1
ATOM 1062 C CA . THR A 1 127 ? -12.072 5.371 19.573 1.00 93.44 127 THR A CA 1
ATOM 1063 C C . THR A 1 127 ? -13.220 4.817 18.726 1.00 93.44 127 THR A C 1
ATOM 1065 O O . THR A 1 127 ? -13.060 4.639 17.519 1.00 93.44 127 THR A O 1
ATOM 1068 N N . LEU A 1 128 ? -14.398 4.589 19.317 1.00 94.69 128 LEU A N 1
ATOM 1069 C CA . LEU A 1 128 ? -15.574 4.122 18.580 1.00 94.69 128 LEU A CA 1
ATOM 1070 C C . LEU A 1 128 ? -16.020 5.140 17.523 1.00 94.69 128 LEU A C 1
ATOM 1072 O O . LEU A 1 128 ? -16.347 4.755 16.401 1.00 94.69 128 LEU A O 1
ATOM 1076 N N . GLU A 1 129 ? -16.029 6.430 17.857 1.00 92.44 129 GLU A N 1
ATOM 1077 C CA . GLU A 1 129 ? -16.332 7.500 16.903 1.00 92.44 129 GLU A CA 1
ATOM 1078 C C . GLU A 1 129 ? -15.345 7.501 15.732 1.00 92.44 129 GLU A C 1
ATOM 1080 O O . GLU A 1 129 ? -15.771 7.557 14.574 1.00 92.44 129 GLU A O 1
ATOM 1085 N N . SER A 1 130 ? -14.047 7.342 16.014 1.00 90.12 130 SER A N 1
ATOM 1086 C CA . SER A 1 130 ? -13.018 7.182 14.982 1.00 90.12 130 SER A CA 1
ATOM 1087 C C . SER A 1 130 ? -13.314 5.979 14.082 1.00 90.12 130 SER A C 1
ATOM 1089 O O . SER A 1 130 ? -13.415 6.139 12.862 1.00 90.12 130 SER A O 1
ATOM 1091 N N . PHE A 1 131 ? -13.570 4.801 14.662 1.00 92.50 131 PHE A N 1
ATOM 1092 C CA . PHE A 1 131 ? -13.881 3.579 13.911 1.00 92.50 131 PHE A CA 1
ATOM 1093 C C . PHE A 1 131 ? -15.105 3.739 13.013 1.00 92.50 131 PHE A C 1
ATOM 1095 O O . PHE A 1 131 ? -15.068 3.320 11.856 1.00 92.50 131 PHE A O 1
ATOM 1102 N N . VAL A 1 132 ? -16.174 4.363 13.511 1.00 91.31 132 VAL A N 1
ATOM 1103 C CA . VAL A 1 132 ? -17.398 4.621 12.737 1.00 91.31 132 VAL A CA 1
ATOM 1104 C C . VAL A 1 132 ? -17.147 5.650 11.632 1.00 91.31 132 VAL A C 1
ATOM 1106 O O . VAL A 1 132 ? -17.672 5.507 10.528 1.00 91.31 132 VAL A O 1
ATOM 1109 N N . SER A 1 133 ? -16.336 6.677 11.892 1.00 87.56 133 SER A N 1
ATOM 1110 C CA . SER A 1 133 ? -16.000 7.697 10.891 1.00 87.56 133 SER A CA 1
ATOM 1111 C C . SER A 1 133 ? -15.111 7.159 9.761 1.00 87.56 133 SER A C 1
ATOM 1113 O O . SER A 1 133 ? -15.234 7.610 8.623 1.00 87.56 133 SER A O 1
ATOM 1115 N N . ARG A 1 134 ? -14.266 6.161 10.060 1.00 86.56 134 ARG A N 1
ATOM 1116 C CA . ARG A 1 134 ? -13.302 5.517 9.152 1.00 86.56 134 ARG A CA 1
ATOM 1117 C C . ARG A 1 134 ? -13.597 4.023 9.010 1.00 86.56 134 ARG A C 1
ATOM 1119 O O . ARG A 1 134 ? -12.727 3.171 9.191 1.00 86.56 134 ARG A O 1
ATOM 1126 N N . ALA A 1 135 ? -14.858 3.699 8.742 1.00 90.25 135 ALA A N 1
ATOM 1127 C CA . ALA A 1 135 ? -15.314 2.316 8.635 1.00 90.25 135 ALA A CA 1
ATOM 1128 C C . ALA A 1 135 ? -14.865 1.649 7.327 1.00 90.25 135 ALA A C 1
ATOM 1130 O O . ALA A 1 135 ? -14.504 0.480 7.327 1.00 90.25 135 ALA A O 1
ATOM 1131 N N . HIS A 1 136 ? -14.851 2.392 6.221 1.00 91.44 136 HIS A N 1
ATOM 1132 C CA . HIS A 1 136 ? -14.722 1.807 4.890 1.00 91.44 136 HIS A CA 1
ATOM 1133 C C . HIS A 1 136 ? -13.332 1.993 4.287 1.00 91.44 136 HIS A C 1
ATOM 1135 O O . HIS A 1 136 ? -12.743 3.072 4.375 1.00 91.44 136 HIS A O 1
ATOM 1141 N N . VAL A 1 137 ? -12.855 0.948 3.616 1.00 92.88 137 VAL A N 1
ATOM 1142 C CA . VAL A 1 137 ? -11.628 0.946 2.810 1.00 92.88 137 VAL A CA 1
ATOM 1143 C C . VAL A 1 137 ? -11.871 0.251 1.474 1.00 92.88 137 VAL A C 1
ATOM 1145 O O . VAL A 1 137 ? -12.841 -0.496 1.326 1.00 92.88 137 VAL A O 1
ATOM 1148 N N . VAL A 1 138 ? -10.986 0.490 0.507 1.00 94.25 138 VAL A N 1
ATOM 1149 C CA . VAL A 1 138 ? -11.014 -0.183 -0.797 1.00 94.25 138 VAL A CA 1
ATOM 1150 C C . VAL A 1 138 ? -9.953 -1.276 -0.848 1.00 94.25 138 VAL A C 1
ATOM 1152 O O . VAL A 1 138 ? -8.811 -1.067 -0.443 1.00 94.25 138 VAL A O 1
ATOM 1155 N N . LEU A 1 139 ? -10.317 -2.431 -1.388 1.00 95.50 139 LEU A N 1
ATOM 1156 C CA . LEU A 1 139 ? -9.408 -3.536 -1.634 1.00 95.50 139 LEU A CA 1
ATOM 1157 C C . LEU A 1 139 ? -8.429 -3.206 -2.778 1.00 95.50 139 LEU A C 1
ATOM 1159 O O . LEU A 1 139 ? -8.830 -2.735 -3.847 1.00 95.50 139 LEU A O 1
ATOM 1163 N N . VAL A 1 140 ? -7.140 -3.477 -2.564 1.00 95.38 140 VAL A N 1
ATOM 1164 C CA . VAL A 1 140 ? -6.054 -3.166 -3.513 1.00 95.38 140 VAL A CA 1
ATOM 1165 C C . VAL A 1 140 ? -6.218 -3.839 -4.878 1.00 95.38 140 VAL A C 1
ATOM 1167 O O . VAL A 1 140 ? -5.807 -3.270 -5.888 1.00 95.38 140 VAL A O 1
ATOM 1170 N N . ASP A 1 141 ? -6.889 -4.989 -4.938 1.00 92.81 141 ASP A N 1
ATOM 1171 C CA . ASP A 1 141 ? -7.210 -5.735 -6.158 1.00 92.81 141 ASP A CA 1
ATOM 1172 C C . ASP A 1 141 ? -7.916 -4.886 -7.221 1.00 92.81 141 ASP A C 1
ATOM 1174 O O . ASP A 1 141 ? -7.715 -5.094 -8.419 1.00 92.81 141 ASP A O 1
ATOM 1178 N N . MET A 1 142 ? -8.670 -3.862 -6.807 1.00 91.25 142 MET A N 1
ATOM 1179 C CA . MET A 1 142 ? -9.288 -2.906 -7.727 1.00 91.25 142 MET A CA 1
ATOM 1180 C C . MET A 1 142 ? -8.252 -2.234 -8.646 1.00 91.25 142 MET A C 1
ATOM 1182 O O . MET A 1 142 ? -8.554 -1.898 -9.790 1.00 91.25 142 MET A O 1
ATOM 1186 N N . LEU A 1 143 ? -7.014 -2.048 -8.183 1.00 92.75 143 LEU A N 1
ATOM 1187 C CA . LEU A 1 143 ? -5.958 -1.410 -8.963 1.00 92.75 143 LEU A CA 1
ATOM 1188 C C . LEU A 1 143 ? -5.466 -2.275 -10.134 1.00 92.75 143 LEU A C 1
ATOM 1190 O O . LEU A 1 143 ? -4.841 -1.731 -11.040 1.00 92.75 143 LEU A O 1
ATOM 1194 N N . GLN A 1 144 ? -5.775 -3.576 -10.181 1.00 88.06 144 GLN A N 1
ATOM 1195 C CA . GLN A 1 144 ? -5.381 -4.462 -11.289 1.00 88.06 144 GLN A CA 1
ATOM 1196 C C . GLN A 1 144 ? -6.121 -4.169 -12.603 1.00 88.06 144 GLN A C 1
ATOM 1198 O O . GLN A 1 144 ? -5.708 -4.602 -13.684 1.00 88.06 144 GLN A O 1
ATOM 1203 N N . PHE A 1 145 ? -7.218 -3.416 -12.543 1.00 84.38 145 PHE A N 1
ATOM 1204 C CA . PHE A 1 145 ? -8.059 -3.180 -13.704 1.00 84.38 145 PHE A CA 1
ATOM 1205 C C . PHE A 1 145 ? -7.625 -1.943 -14.488 1.00 84.38 145 PHE A C 1
ATOM 1207 O O . PHE A 1 145 ? -7.558 -0.831 -13.968 1.00 84.38 145 PHE A O 1
ATOM 1214 N N . LYS A 1 146 ? -7.452 -2.103 -15.807 1.00 79.62 146 LYS A N 1
ATOM 1215 C CA . LYS A 1 146 ? -7.069 -0.997 -16.701 1.00 79.62 146 LYS A CA 1
ATOM 1216 C C . LYS A 1 146 ? -8.097 0.135 -16.782 1.00 79.62 146 LYS A C 1
ATOM 1218 O O . LYS A 1 146 ? -7.778 1.123 -17.425 1.00 79.62 146 LYS A O 1
ATOM 1223 N N . TYR A 1 147 ? -9.306 0.015 -16.218 1.00 79.00 147 TYR A N 1
ATOM 1224 C CA . TYR A 1 147 ? -10.299 1.101 -16.196 1.00 79.00 147 TYR A CA 1
ATOM 1225 C C . TYR A 1 147 ? -10.113 2.060 -15.011 1.00 79.00 147 TYR A C 1
ATOM 1227 O O . TYR A 1 147 ? -10.721 3.127 -15.016 1.00 79.00 147 TYR A O 1
ATOM 1235 N N . VAL A 1 148 ? -9.209 1.779 -14.066 1.00 87.62 148 VAL A N 1
ATOM 1236 C CA . VAL A 1 148 ? -8.877 2.721 -12.988 1.00 87.62 148 VAL A CA 1
ATOM 1237 C C . VAL A 1 148 ? -8.184 3.969 -13.551 1.00 87.62 148 VAL A C 1
ATOM 1239 O O . VAL A 1 148 ? -7.271 3.885 -14.380 1.00 87.62 148 VAL A O 1
ATOM 1242 N N . SER A 1 149 ? -8.668 5.150 -13.171 1.00 88.81 149 SER A N 1
ATOM 1243 C CA . SER A 1 149 ? -8.130 6.463 -13.556 1.00 88.81 149 SER A CA 1
ATOM 1244 C C . SER A 1 149 ? -8.074 7.387 -12.337 1.00 88.81 149 SER A C 1
ATOM 1246 O O . SER A 1 149 ? -8.733 7.136 -11.328 1.00 88.81 149 SER A O 1
ATOM 1248 N N . VAL A 1 150 ? -7.298 8.472 -12.420 1.00 91.19 150 VAL A N 1
ATOM 1249 C CA . VAL A 1 150 ? -7.231 9.476 -11.343 1.00 91.19 150 VAL A CA 1
ATOM 1250 C C . VAL A 1 150 ? -8.606 10.089 -11.082 1.00 91.19 150 VAL A C 1
ATOM 1252 O O . VAL A 1 150 ? -9.000 10.233 -9.928 1.00 91.19 150 VAL A O 1
ATOM 1255 N N . ASP A 1 151 ? -9.351 10.414 -12.136 1.00 88.12 151 ASP A N 1
ATOM 1256 C CA . ASP A 1 151 ? -10.675 11.029 -12.017 1.00 88.12 151 ASP A CA 1
ATOM 1257 C C . ASP A 1 151 ? -11.690 10.074 -11.396 1.00 88.12 151 ASP A C 1
ATOM 1259 O O . ASP A 1 151 ? -12.518 10.498 -10.587 1.00 88.12 151 ASP A O 1
ATOM 1263 N N . LEU A 1 152 ? -11.577 8.778 -11.698 1.00 87.00 152 LEU A N 1
ATOM 1264 C CA . LEU A 1 152 ? -12.382 7.737 -11.073 1.00 87.00 152 LEU A CA 1
ATOM 1265 C C . LEU A 1 152 ? -12.107 7.660 -9.569 1.00 87.00 152 LEU A C 1
ATOM 1267 O O . LEU A 1 152 ? -13.043 7.727 -8.775 1.00 87.00 152 LEU A O 1
ATOM 1271 N N . LEU A 1 153 ? -10.830 7.583 -9.174 1.00 90.31 153 LEU A N 1
ATOM 1272 C CA . LEU A 1 153 ? -10.422 7.516 -7.766 1.00 90.31 153 LEU A CA 1
ATOM 1273 C C . LEU A 1 153 ? -10.833 8.777 -6.994 1.00 90.31 153 LEU A C 1
ATOM 1275 O O . LEU A 1 153 ? -11.357 8.684 -5.884 1.00 90.31 153 LEU A O 1
ATOM 1279 N N . LYS A 1 154 ? -10.654 9.960 -7.594 1.00 89.38 154 LYS A N 1
ATOM 1280 C CA . LYS A 1 154 ? -11.089 11.231 -7.003 1.00 89.38 154 LYS A CA 1
ATOM 1281 C C . LYS A 1 154 ? -12.600 11.286 -6.836 1.00 89.38 154 LYS A C 1
ATOM 1283 O O . LYS A 1 154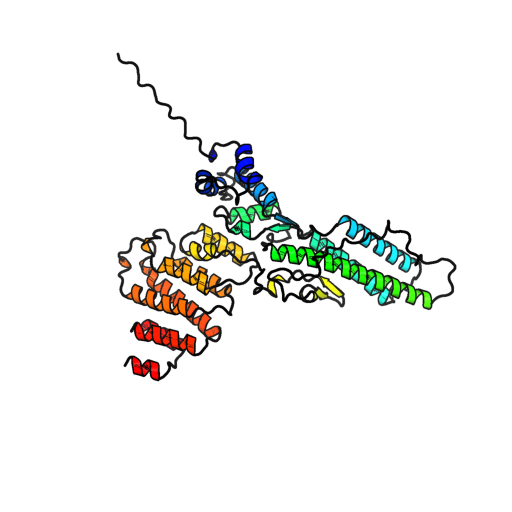 ? -13.067 11.646 -5.763 1.00 89.38 154 LYS A O 1
ATOM 1288 N N . THR A 1 155 ? -13.357 10.904 -7.862 1.00 86.75 155 THR A N 1
ATOM 1289 C CA . THR A 1 155 ? -14.826 10.969 -7.831 1.00 86.75 155 THR A CA 1
ATOM 1290 C C . THR A 1 155 ? -15.410 9.954 -6.854 1.00 86.75 155 THR A C 1
ATOM 1292 O O . THR A 1 155 ? -16.309 10.304 -6.088 1.00 86.75 155 THR A O 1
ATOM 1295 N N . LEU A 1 156 ? -14.857 8.735 -6.812 1.00 86.81 156 LEU A N 1
ATOM 1296 C CA . LEU A 1 156 ? -15.186 7.730 -5.799 1.00 86.81 156 LEU A CA 1
ATOM 1297 C C . LEU A 1 156 ? -14.966 8.294 -4.396 1.00 86.81 156 LEU A C 1
ATOM 1299 O O . LEU A 1 156 ? -15.847 8.184 -3.545 1.00 86.81 156 LEU A O 1
ATOM 1303 N N . ASN A 1 157 ? -13.828 8.957 -4.176 1.00 86.75 157 ASN A N 1
ATOM 1304 C CA . ASN A 1 157 ? -13.548 9.577 -2.894 1.00 86.75 157 ASN A CA 1
ATOM 1305 C C . ASN A 1 157 ? -14.524 10.710 -2.564 1.00 86.75 157 ASN A C 1
ATOM 1307 O O . ASN A 1 157 ? -15.084 10.719 -1.480 1.00 86.75 157 ASN A O 1
ATOM 1311 N N . THR A 1 158 ? -14.783 11.640 -3.486 1.00 83.38 158 THR A N 1
ATOM 1312 C CA . THR A 1 158 ? -15.693 12.773 -3.247 1.00 83.38 158 THR A CA 1
ATOM 1313 C C . THR A 1 158 ? -17.113 12.329 -2.902 1.00 83.38 158 THR A C 1
ATOM 1315 O O . THR A 1 158 ? -17.776 12.991 -2.109 1.00 83.38 158 THR A O 1
ATOM 1318 N N . ARG A 1 159 ? -17.600 11.223 -3.478 1.00 80.25 159 ARG A N 1
ATOM 1319 C CA . ARG A 1 159 ? -18.939 10.711 -3.159 1.00 80.25 159 ARG A CA 1
ATOM 1320 C C . ARG A 1 159 ? -19.020 9.970 -1.827 1.00 80.25 159 ARG A C 1
ATOM 1322 O O . ARG A 1 159 ? -20.106 9.891 -1.261 1.00 80.25 159 ARG A O 1
ATOM 1329 N N . ARG A 1 160 ? -17.907 9.410 -1.344 1.00 75.88 160 ARG A N 1
ATOM 1330 C CA . ARG A 1 160 ? -17.903 8.477 -0.204 1.00 75.88 160 ARG A CA 1
ATOM 1331 C C . ARG A 1 160 ? -17.221 9.007 1.044 1.00 75.88 160 ARG A C 1
ATOM 1333 O O . ARG A 1 160 ? -17.625 8.660 2.151 1.00 75.88 160 ARG A O 1
ATOM 1340 N N . ALA A 1 161 ? -16.187 9.819 0.889 1.00 66.25 161 ALA A N 1
ATOM 1341 C CA . ALA A 1 161 ? -15.515 10.451 2.005 1.00 66.25 161 ALA A CA 1
ATOM 1342 C C . ALA A 1 161 ? -16.324 11.667 2.467 1.00 66.25 161 ALA A C 1
ATOM 1344 O O . ALA A 1 161 ? -16.750 12.500 1.666 1.00 66.25 161 ALA A O 1
ATOM 1345 N N . LYS A 1 162 ? -16.497 11.800 3.786 1.00 63.72 162 LYS A N 1
ATOM 1346 C CA . LYS A 1 162 ? -16.835 13.101 4.375 1.00 63.72 162 LYS A CA 1
ATOM 1347 C C . LYS A 1 162 ? -15.687 14.060 4.045 1.00 63.72 162 LYS A C 1
ATOM 1349 O O . LYS A 1 162 ? -14.535 13.634 4.080 1.00 63.72 162 LYS A O 1
ATOM 1354 N N . ALA A 1 163 ? -15.994 15.321 3.732 1.00 52.12 163 ALA A N 1
ATOM 1355 C CA . ALA A 1 163 ? -15.024 16.306 3.232 1.00 52.12 163 ALA A CA 1
ATOM 1356 C C . ALA A 1 163 ? -13.727 16.405 4.070 1.00 52.12 163 ALA A C 1
ATOM 1358 O O . ALA A 1 163 ? -12.667 16.681 3.516 1.00 52.12 163 ALA A O 1
ATOM 1359 N N . ASP A 1 164 ? -13.799 16.082 5.366 1.00 54.66 164 ASP A N 1
ATOM 1360 C CA . ASP A 1 164 ? -12.691 16.185 6.323 1.00 54.66 164 ASP A CA 1
ATOM 1361 C C . ASP A 1 164 ? -11.889 14.878 6.535 1.00 54.66 164 ASP A C 1
ATOM 1363 O O . ASP A 1 164 ? -10.926 14.860 7.298 1.00 54.66 164 ASP A O 1
ATOM 1367 N N . ALA A 1 165 ? -12.262 13.761 5.892 1.00 62.09 165 ALA A N 1
ATOM 1368 C CA . ALA A 1 165 ? -11.711 12.427 6.184 1.00 62.09 165 ALA A CA 1
ATOM 1369 C C . ALA A 1 165 ? -10.513 11.997 5.306 1.00 62.09 165 ALA A C 1
ATOM 1371 O O . ALA A 1 165 ? -9.958 10.920 5.523 1.00 62.09 165 ALA A O 1
ATOM 1372 N N . GLY A 1 166 ? -10.091 12.821 4.339 1.00 78.12 166 GLY A N 1
ATOM 1373 C CA . GLY A 1 166 ? -9.014 12.484 3.398 1.00 78.12 166 GLY A CA 1
ATOM 1374 C C . GLY A 1 166 ? -9.451 11.536 2.270 1.00 78.12 166 GLY A C 1
ATOM 1375 O O . GLY A 1 166 ? -10.635 11.451 1.938 1.00 78.12 166 GLY A O 1
ATOM 1376 N N . TYR A 1 167 ? -8.484 10.864 1.629 1.00 87.12 167 TYR A N 1
ATOM 1377 C CA . TYR A 1 167 ? -8.774 9.823 0.637 1.00 87.12 167 TYR A CA 1
ATOM 1378 C C . TYR A 1 167 ? -9.073 8.486 1.318 1.00 87.12 167 TYR A C 1
ATOM 1380 O O . TYR A 1 167 ? -8.391 8.118 2.273 1.00 87.12 167 TYR A O 1
ATOM 1388 N N . MET A 1 168 ? -10.065 7.747 0.811 1.00 88.50 168 MET A N 1
ATOM 1389 C CA . MET A 1 168 ? -10.378 6.403 1.288 1.00 88.50 168 MET A CA 1
ATOM 1390 C C . MET A 1 168 ? -9.128 5.515 1.173 1.00 88.50 168 MET A C 1
ATOM 1392 O O . MET A 1 168 ? -8.565 5.411 0.077 1.00 88.50 168 MET A O 1
ATOM 1396 N N . PRO A 1 169 ? -8.682 4.881 2.272 1.00 90.38 169 PRO A N 1
ATOM 1397 C CA . PRO A 1 169 ? -7.498 4.037 2.239 1.00 90.38 169 PRO A CA 1
ATOM 1398 C C . PRO A 1 169 ? -7.678 2.848 1.293 1.00 90.38 169 PRO A C 1
ATOM 1400 O O . PRO A 1 169 ? -8.763 2.268 1.210 1.00 90.38 169 PRO A O 1
ATOM 1403 N N . ILE A 1 170 ? -6.588 2.460 0.630 1.00 93.56 170 ILE A N 1
ATOM 1404 C CA . ILE A 1 170 ? -6.502 1.224 -0.151 1.00 93.56 170 ILE A CA 1
ATOM 1405 C C . ILE A 1 170 ? -5.704 0.207 0.667 1.00 93.56 170 ILE A C 1
ATOM 1407 O O . ILE A 1 170 ? -4.600 0.521 1.112 1.00 93.56 170 ILE A O 1
ATOM 1411 N N . LYS A 1 171 ? -6.268 -0.982 0.895 1.00 93.31 171 LYS A N 1
ATOM 1412 C CA . LYS A 1 171 ? -5.705 -2.024 1.769 1.00 93.31 171 LYS A CA 1
ATOM 1413 C C . LYS A 1 171 ? -5.778 -3.403 1.121 1.00 93.31 171 LYS A C 1
ATOM 1415 O O . LYS A 1 171 ? -6.622 -3.641 0.260 1.00 93.31 171 LYS A O 1
ATOM 1420 N N . SER A 1 172 ? -4.896 -4.310 1.525 1.00 94.19 172 SER A N 1
ATOM 1421 C CA . SER A 1 172 ? -4.984 -5.726 1.156 1.00 94.19 172 SER A CA 1
ATOM 1422 C C . SER A 1 172 ? -6.068 -6.435 1.975 1.00 94.19 172 SER A C 1
ATOM 1424 O O . SER A 1 172 ? -6.501 -5.939 3.021 1.00 94.19 172 SER A O 1
ATOM 1426 N N . SER A 1 173 ? -6.476 -7.632 1.547 1.00 94.00 173 SER A N 1
ATOM 1427 C CA . SER A 1 173 ? -7.374 -8.481 2.338 1.00 94.00 173 SER A CA 1
ATOM 1428 C C . SER A 1 173 ? -6.791 -8.797 3.719 1.00 94.00 173 SER A C 1
ATOM 1430 O O . SER A 1 173 ? -7.519 -8.775 4.711 1.00 94.00 173 SER A O 1
ATOM 1432 N N . GLN A 1 174 ? -5.478 -9.030 3.797 1.00 92.25 174 GLN A N 1
ATOM 1433 C CA . GLN A 1 174 ? -4.774 -9.325 5.043 1.00 92.25 174 GLN A CA 1
ATOM 1434 C C . GLN A 1 174 ? -4.806 -8.131 6.007 1.00 92.25 174 GLN A C 1
ATOM 1436 O O . GLN A 1 174 ? -5.115 -8.302 7.184 1.00 92.25 174 GLN A O 1
ATOM 1441 N N . GLU A 1 175 ? -4.570 -6.908 5.523 1.00 91.25 175 GLU A N 1
ATOM 1442 C CA . GLU A 1 175 ? -4.687 -5.696 6.345 1.00 91.25 175 GLU A CA 1
ATOM 1443 C C . GLU A 1 175 ? -6.113 -5.483 6.855 1.00 91.25 175 GLU A C 1
ATOM 1445 O O . GLU A 1 175 ? -6.317 -5.114 8.011 1.00 91.25 175 GLU A O 1
ATOM 1450 N N . ILE A 1 176 ? -7.105 -5.704 5.990 1.00 93.25 176 ILE A N 1
ATOM 1451 C CA . ILE A 1 176 ? -8.522 -5.573 6.339 1.00 93.25 176 ILE A CA 1
ATOM 1452 C C . ILE A 1 176 ? -8.875 -6.556 7.455 1.00 93.25 176 ILE A C 1
ATOM 1454 O O . ILE A 1 176 ? -9.450 -6.151 8.466 1.00 93.25 176 ILE A O 1
ATOM 1458 N N . GLN A 1 177 ? -8.494 -7.826 7.306 1.00 92.06 177 GLN A N 1
ATOM 1459 C CA . GLN A 1 177 ? -8.745 -8.854 8.312 1.00 92.06 177 GLN A CA 1
ATOM 1460 C C . GLN A 1 177 ? -8.043 -8.531 9.636 1.00 92.06 177 GLN A C 1
ATOM 1462 O O . GLN A 1 177 ? -8.654 -8.641 10.701 1.00 92.06 177 GLN A O 1
ATOM 1467 N N . LEU A 1 178 ? -6.780 -8.104 9.576 1.00 89.69 178 LEU A N 1
ATOM 1468 C CA . LEU A 1 178 ? -6.001 -7.714 10.746 1.00 89.69 178 LEU A CA 1
ATOM 1469 C C . LEU A 1 178 ? -6.688 -6.575 11.508 1.00 89.69 178 LEU A C 1
ATOM 1471 O O . LEU A 1 178 ? -6.909 -6.678 12.713 1.00 89.69 178 LEU A O 1
ATOM 1475 N N . LEU A 1 179 ? -7.103 -5.520 10.805 1.00 90.44 179 LEU A N 1
ATOM 1476 C CA . LEU A 1 179 ? -7.800 -4.388 11.413 1.00 90.44 179 LEU A CA 1
ATOM 1477 C C . LEU A 1 179 ? -9.154 -4.778 12.001 1.00 90.44 179 LEU A C 1
ATOM 1479 O O . LEU A 1 179 ? -9.462 -4.371 13.120 1.00 90.44 179 LEU A O 1
ATOM 1483 N N . GLN A 1 180 ? -9.939 -5.597 11.300 1.00 92.12 180 GLN A N 1
ATOM 1484 C CA . GLN A 1 180 ? -11.213 -6.101 11.818 1.00 92.12 180 GLN A CA 1
ATOM 1485 C C . GLN A 1 180 ? -11.027 -6.865 13.138 1.00 92.12 180 GLN A C 1
ATOM 1487 O O . GLN A 1 180 ? -11.801 -6.666 14.077 1.00 92.12 180 GLN A O 1
ATOM 1492 N N . LYS A 1 181 ? -9.989 -7.710 13.236 1.00 89.88 181 LYS A N 1
ATOM 1493 C CA . LYS A 1 181 ? -9.636 -8.430 14.472 1.00 89.88 181 LYS A CA 1
ATOM 1494 C C . LYS A 1 181 ? -9.209 -7.469 15.579 1.00 89.88 181 LYS A C 1
ATOM 1496 O O . LYS A 1 181 ? -9.737 -7.519 16.688 1.00 89.88 181 LYS A O 1
ATOM 1501 N N . LEU A 1 182 ? -8.262 -6.580 15.285 1.00 88.88 182 LEU A N 1
ATOM 1502 C CA . LEU A 1 182 ? -7.640 -5.714 16.285 1.00 88.88 182 LEU A CA 1
ATOM 1503 C C . LEU A 1 182 ? -8.592 -4.656 16.837 1.00 88.88 182 LEU A C 1
ATOM 1505 O O . LEU A 1 182 ? -8.570 -4.408 18.040 1.00 88.88 182 LEU A O 1
ATOM 1509 N N . ARG A 1 183 ? -9.452 -4.062 15.999 1.00 91.38 183 ARG A N 1
ATOM 1510 C CA . ARG A 1 183 ? -10.453 -3.086 16.456 1.00 91.38 183 ARG A CA 1
ATOM 1511 C C . ARG A 1 183 ? -11.418 -3.712 17.469 1.00 91.38 183 ARG A C 1
ATOM 1513 O O . ARG A 1 183 ? -11.673 -3.121 18.517 1.00 91.38 183 ARG A O 1
ATOM 1520 N N . LEU A 1 184 ? -11.916 -4.921 17.191 1.00 91.94 184 LEU A N 1
ATOM 1521 C CA . LEU A 1 184 ? -12.793 -5.656 18.109 1.00 91.94 184 LEU A CA 1
ATOM 1522 C C . LEU A 1 184 ? -12.055 -6.059 19.393 1.00 91.94 184 LEU A C 1
ATOM 1524 O O . LEU A 1 184 ? -12.545 -5.797 20.494 1.00 91.94 184 LEU A O 1
ATOM 1528 N N . LYS A 1 185 ? -10.858 -6.642 19.253 1.00 89.19 185 LYS A N 1
ATOM 1529 C CA . LYS A 1 185 ? -10.019 -7.061 20.382 1.00 89.19 185 LYS A CA 1
ATOM 1530 C C . LYS A 1 185 ? -9.694 -5.890 21.308 1.00 89.19 185 LYS A C 1
ATOM 1532 O O . LYS A 1 185 ? -9.810 -6.043 22.519 1.00 89.19 185 LYS A O 1
ATOM 1537 N N . PHE A 1 186 ? -9.356 -4.724 20.755 1.00 91.06 186 PHE A N 1
ATOM 1538 C CA . PHE A 1 186 ? -9.112 -3.505 21.526 1.00 91.06 186 PHE A CA 1
ATOM 1539 C C . PHE A 1 186 ? -10.334 -3.108 22.355 1.00 91.06 186 PHE A C 1
ATOM 1541 O O . PHE A 1 186 ? -10.213 -2.954 23.568 1.00 91.06 186 PHE A O 1
ATOM 1548 N N . LEU A 1 187 ? -11.514 -2.997 21.730 1.00 92.94 187 LEU A N 1
ATOM 1549 C CA . LEU A 1 187 ? -12.743 -2.646 22.448 1.00 92.94 187 LEU A CA 1
ATOM 1550 C C . LEU A 1 187 ? -13.018 -3.640 23.579 1.00 92.94 187 LEU A C 1
ATOM 1552 O O . LEU A 1 187 ? -13.244 -3.221 24.712 1.00 92.94 187 LEU A O 1
ATOM 1556 N N . ARG A 1 188 ? -12.932 -4.948 23.307 1.00 90.81 188 ARG A N 1
ATOM 1557 C CA . ARG A 1 188 ? -13.141 -5.985 24.327 1.00 90.81 188 ARG A CA 1
ATOM 1558 C C . ARG A 1 188 ? -12.164 -5.847 25.497 1.00 90.81 188 ARG A C 1
ATOM 1560 O O . ARG A 1 188 ? -12.597 -5.899 26.645 1.00 90.81 188 ARG A O 1
ATOM 1567 N N . THR A 1 189 ? -10.877 -5.643 25.222 1.00 89.50 189 THR A N 1
ATOM 1568 C CA . THR A 1 189 ? -9.863 -5.446 26.267 1.00 89.50 189 THR A CA 1
ATOM 1569 C C . THR A 1 189 ? -10.151 -4.194 27.094 1.00 89.50 189 THR A C 1
ATOM 1571 O O . THR A 1 189 ? -10.184 -4.287 28.317 1.00 89.50 189 THR A O 1
ATOM 1574 N N . LYS A 1 190 ? -10.463 -3.054 26.462 1.00 91.69 190 LYS A N 1
ATOM 1575 C CA . LYS A 1 190 ? -10.776 -1.810 27.186 1.00 91.69 190 LYS A CA 1
ATOM 1576 C C . LYS A 1 190 ? -12.043 -1.922 28.040 1.00 91.69 190 LYS A C 1
ATOM 1578 O O . LYS A 1 190 ? -12.078 -1.386 29.140 1.00 91.69 190 LYS A O 1
ATOM 1583 N N . PHE A 1 191 ? -13.076 -2.637 27.589 1.00 92.88 191 PHE A N 1
ATOM 1584 C CA . PHE A 1 191 ? -14.254 -2.879 28.433 1.00 92.88 191 PHE A CA 1
ATOM 1585 C C . PHE A 1 191 ? -13.963 -3.815 29.606 1.00 92.88 191 PHE A C 1
ATOM 1587 O O . PHE A 1 191 ? -14.511 -3.610 30.686 1.00 92.88 191 PHE A O 1
ATOM 1594 N N . LYS A 1 192 ? -13.089 -4.811 29.425 1.00 90.12 192 LYS A N 1
ATOM 1595 C CA . LYS A 1 192 ? -12.629 -5.649 30.537 1.00 90.12 192 LYS A CA 1
ATOM 1596 C C . LYS A 1 192 ? -11.873 -4.813 31.576 1.00 90.12 192 LYS A C 1
ATOM 1598 O O . LYS A 1 192 ? -12.194 -4.903 32.756 1.00 90.12 192 LYS A O 1
ATOM 1603 N N . GLU A 1 193 ? -10.956 -3.952 31.127 1.00 89.81 193 GLU A N 1
ATOM 1604 C CA . GLU A 1 193 ? -10.249 -2.988 31.985 1.00 89.81 193 GLU A CA 1
ATOM 1605 C C . GLU A 1 193 ? -11.232 -2.096 32.760 1.00 89.81 193 GLU A C 1
ATOM 1607 O O . GLU A 1 193 ? -11.109 -1.978 33.977 1.00 89.81 193 GLU A O 1
ATOM 1612 N N . LEU A 1 194 ? -12.256 -1.541 32.096 1.00 91.31 194 LEU A N 1
ATOM 1613 C CA . LEU A 1 194 ? -13.300 -0.750 32.761 1.00 91.31 194 LEU A CA 1
ATOM 1614 C C . LEU A 1 194 ? -14.077 -1.551 33.812 1.00 91.31 194 LEU A C 1
ATOM 1616 O O . LEU A 1 194 ? -14.397 -1.017 34.870 1.00 91.31 194 LEU A O 1
ATOM 1620 N N . GLY A 1 195 ? -14.412 -2.814 33.534 1.00 89.69 195 GLY A N 1
ATOM 1621 C CA . GLY A 1 195 ? -15.089 -3.686 34.497 1.00 89.69 195 GLY A CA 1
ATOM 1622 C C . GLY A 1 195 ? -14.252 -3.928 35.752 1.00 89.69 195 GLY A C 1
ATOM 1623 O O . GLY A 1 195 ? -14.760 -3.814 36.869 1.00 89.69 195 GLY A O 1
ATOM 1624 N N . ASP A 1 196 ? -12.959 -4.196 35.570 1.00 88.38 196 ASP A N 1
ATOM 1625 C CA . ASP A 1 196 ? -12.019 -4.387 36.672 1.00 88.38 196 ASP A CA 1
ATOM 1626 C C . ASP A 1 196 ? -11.833 -3.091 37.484 1.00 88.38 196 ASP A C 1
ATOM 1628 O O . ASP A 1 196 ? -11.979 -3.107 38.708 1.00 88.38 196 ASP A O 1
ATOM 1632 N N . GLN A 1 197 ? -11.633 -1.950 36.815 1.00 88.56 197 GLN A N 1
ATOM 1633 C CA . GLN A 1 197 ? -11.519 -0.634 37.456 1.00 88.56 197 GLN A CA 1
ATOM 1634 C C . GLN A 1 197 ? -12.786 -0.229 38.210 1.00 88.56 197 GLN A C 1
ATOM 1636 O O . GLN A 1 197 ? -12.693 0.312 39.312 1.00 88.56 197 GLN A O 1
ATOM 1641 N N . LEU A 1 198 ? -13.970 -0.484 37.646 1.00 90.25 198 LEU A N 1
ATOM 1642 C CA . LEU A 1 198 ? -15.249 -0.187 38.289 1.00 90.25 198 LEU A CA 1
ATOM 1643 C C . LEU A 1 198 ? -15.374 -0.960 39.604 1.00 90.25 198 LEU A C 1
ATOM 1645 O O . LEU A 1 198 ? -15.713 -0.378 40.637 1.00 90.25 198 LEU A O 1
ATOM 1649 N N . ARG A 1 199 ? -15.061 -2.260 39.579 1.00 88.44 199 ARG A N 1
ATOM 1650 C CA . ARG A 1 199 ? -15.085 -3.126 40.763 1.00 88.44 199 ARG A CA 1
ATOM 1651 C C . ARG A 1 199 ? -14.106 -2.638 41.829 1.00 88.44 199 ARG A C 1
ATOM 1653 O O . ARG A 1 199 ? -14.477 -2.554 42.999 1.00 88.44 199 ARG A O 1
ATOM 1660 N N . ASP A 1 200 ? -12.879 -2.317 41.438 1.00 87.19 200 ASP A N 1
ATOM 1661 C CA . ASP A 1 200 ? -11.822 -1.939 42.377 1.00 87.19 200 ASP A CA 1
ATOM 1662 C C . ASP A 1 200 ? -12.065 -0.537 42.966 1.00 87.19 200 ASP A C 1
ATOM 1664 O O . ASP A 1 200 ? -11.925 -0.341 44.174 1.00 87.19 200 ASP A O 1
ATOM 1668 N N . THR A 1 201 ? -12.546 0.406 42.149 1.00 87.62 201 THR A N 1
ATOM 1669 C CA . THR A 1 201 ? -12.959 1.752 42.588 1.00 87.62 201 THR A CA 1
ATOM 1670 C C . THR A 1 201 ? -14.133 1.679 43.557 1.00 87.62 201 THR A C 1
ATOM 1672 O O . THR A 1 201 ? -14.112 2.322 44.604 1.00 87.62 201 THR A O 1
ATOM 1675 N N . THR A 1 202 ? -15.141 0.858 43.248 1.00 85.75 202 THR A N 1
ATOM 1676 C CA . THR A 1 202 ? -16.304 0.679 44.126 1.00 85.75 202 THR A CA 1
ATOM 1677 C C . THR A 1 202 ? -15.871 0.128 45.480 1.00 85.75 202 THR A C 1
ATOM 1679 O O . THR A 1 202 ? -16.252 0.694 46.499 1.00 85.75 202 THR A O 1
ATOM 1682 N N . LYS A 1 203 ? -15.016 -0.909 45.499 1.00 85.75 203 LYS A N 1
ATOM 1683 C CA . LYS A 1 203 ? -14.465 -1.486 46.736 1.00 85.75 203 LYS A CA 1
ATOM 1684 C C . LYS A 1 203 ? -13.731 -0.445 47.579 1.00 85.75 203 LYS A C 1
ATOM 1686 O O . LYS A 1 203 ? -14.028 -0.346 48.766 1.00 85.75 203 LYS A O 1
ATOM 1691 N N . ALA A 1 204 ? -12.828 0.326 46.968 1.00 83.94 204 ALA A N 1
ATOM 1692 C CA . ALA A 1 204 ? -12.041 1.348 47.659 1.00 83.94 204 ALA A CA 1
ATOM 1693 C C . ALA A 1 204 ? -12.927 2.431 48.300 1.00 83.94 204 ALA A C 1
ATOM 1695 O O . ALA A 1 204 ? -12.733 2.773 49.463 1.00 83.94 204 ALA A O 1
ATOM 1696 N N . LEU A 1 205 ? -13.946 2.906 47.579 1.00 82.81 205 LEU A N 1
ATOM 1697 C CA . LEU A 1 205 ? -14.881 3.913 48.089 1.00 82.81 205 LEU A CA 1
ATOM 1698 C C . LEU A 1 205 ? -15.781 3.366 49.212 1.00 82.81 205 LEU A C 1
ATOM 1700 O O . LEU A 1 205 ? -16.071 4.076 50.166 1.00 82.81 205 LEU A O 1
ATOM 1704 N N . THR A 1 206 ? -16.197 2.096 49.147 1.00 76.81 206 THR A N 1
ATOM 1705 C CA . THR A 1 206 ? -16.976 1.464 50.232 1.00 76.81 206 THR A CA 1
ATOM 1706 C C . THR A 1 206 ? -16.158 1.075 51.462 1.00 76.81 206 THR A C 1
ATOM 1708 O O . THR A 1 206 ? -16.741 0.872 52.518 1.00 76.81 206 THR A O 1
ATOM 1711 N N . SER A 1 207 ? -14.833 0.928 51.361 1.00 60.75 207 SER A N 1
ATOM 1712 C CA . SER A 1 207 ? -14.002 0.621 52.535 1.00 60.75 207 SER A CA 1
ATOM 1713 C C . SER A 1 207 ? -13.734 1.833 53.432 1.00 60.75 207 SER A C 1
ATOM 1715 O O . SER A 1 207 ? -13.313 1.644 54.571 1.00 60.75 207 SER A O 1
ATOM 1717 N N . GLU A 1 208 ? -13.979 3.051 52.940 1.00 55.94 208 GLU A N 1
ATOM 1718 C CA . GLU A 1 208 ? -13.730 4.297 53.676 1.00 55.94 208 GLU A CA 1
ATOM 1719 C C . GLU A 1 208 ? -14.967 4.838 54.421 1.00 55.94 208 GLU A C 1
ATOM 1721 O O . GLU A 1 208 ? -14.792 5.566 55.394 1.00 55.94 208 GLU A O 1
ATOM 1726 N N . ASP A 1 209 ? -16.190 4.418 54.065 1.00 51.75 209 ASP A N 1
ATOM 1727 C CA . ASP A 1 209 ? -17.441 4.850 54.711 1.00 51.75 209 ASP A CA 1
ATOM 1728 C C . ASP A 1 209 ? -18.375 3.664 55.049 1.00 51.75 209 ASP A C 1
ATOM 1730 O O . ASP A 1 209 ? -18.560 2.745 54.259 1.00 51.75 209 ASP A O 1
ATOM 1734 N N . GLN A 1 210 ? -18.949 3.720 56.256 1.00 44.22 210 GLN A N 1
ATOM 1735 C CA . GLN A 1 210 ? -19.797 2.769 57.007 1.00 44.22 210 GLN A CA 1
ATOM 1736 C C . GLN A 1 210 ? -20.679 1.714 56.282 1.00 44.22 210 GLN A C 1
ATOM 1738 O O . GLN A 1 210 ? -21.094 1.829 55.132 1.00 44.22 210 GLN A O 1
ATOM 1743 N N . SER A 1 211 ? -21.038 0.689 57.077 1.00 47.34 211 SER A N 1
ATOM 1744 C CA . SER A 1 211 ? -21.903 -0.461 56.768 1.00 47.34 211 SER A CA 1
ATOM 1745 C C . SER A 1 211 ? -23.194 -0.131 56.005 1.00 47.34 211 SER A C 1
ATOM 1747 O O . SER A 1 211 ? -23.915 0.808 56.328 1.00 47.34 211 SER A O 1
ATOM 1749 N N . LEU A 1 212 ? -23.481 -0.999 55.034 1.00 46.12 212 LEU A N 1
ATOM 1750 C CA . LEU A 1 212 ? -24.493 -0.918 53.980 1.00 46.12 212 LEU A CA 1
ATOM 1751 C C . LEU A 1 212 ? -25.952 -0.992 54.475 1.00 46.12 212 LEU A C 1
ATOM 1753 O O . LEU A 1 212 ? -26.344 -2.026 55.003 1.00 46.12 212 LEU A O 1
ATOM 1757 N N . ASP A 1 213 ? -26.777 0.009 54.137 1.00 39.94 213 ASP A N 1
ATOM 1758 C CA . ASP A 1 213 ? -28.256 -0.110 54.114 1.00 39.94 213 ASP A CA 1
ATOM 175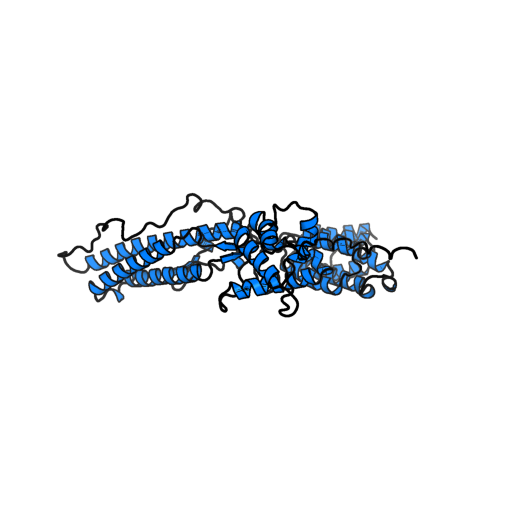9 C C . ASP A 1 213 ? -28.840 -0.111 52.685 1.00 39.94 213 ASP A C 1
ATOM 1761 O O . ASP A 1 213 ? -30.044 -0.230 52.469 1.00 39.94 213 ASP A O 1
ATOM 1765 N N . THR A 1 214 ? -27.993 -0.020 51.659 1.00 41.00 214 THR A N 1
ATOM 1766 C CA . THR A 1 214 ? -28.392 -0.279 50.267 1.00 41.00 214 THR A CA 1
ATOM 1767 C C . THR A 1 214 ? -27.204 -0.851 49.498 1.00 41.00 214 THR A C 1
ATOM 1769 O O . THR A 1 214 ? -26.174 -0.165 49.361 1.00 41.00 214 THR A O 1
ATOM 1772 N N . PRO A 1 215 ? -27.301 -2.094 48.991 1.00 39.00 215 PRO A N 1
ATOM 1773 C CA . PRO A 1 215 ? -26.276 -2.645 48.121 1.00 39.00 215 PRO A CA 1
ATOM 1774 C C . PRO A 1 215 ? -26.106 -1.698 46.927 1.00 39.00 215 PRO A C 1
ATOM 1776 O O . PRO A 1 215 ? -27.084 -1.342 46.273 1.00 39.00 215 PRO A O 1
ATOM 1779 N N . ILE A 1 216 ? -24.870 -1.279 46.622 1.00 45.88 216 ILE A N 1
ATOM 1780 C CA . ILE A 1 216 ? -24.542 -1.192 45.196 1.00 45.88 216 ILE A CA 1
ATOM 1781 C C . ILE A 1 216 ? -24.748 -2.624 44.731 1.00 45.88 216 ILE A C 1
ATOM 1783 O O . ILE A 1 216 ? -24.159 -3.531 45.330 1.00 45.88 216 ILE A O 1
ATOM 1787 N N . ASP A 1 217 ? -25.638 -2.819 43.766 1.00 41.91 217 ASP A N 1
ATOM 1788 C CA . ASP A 1 217 ? -25.892 -4.118 43.162 1.00 41.91 217 ASP A CA 1
ATOM 1789 C C . ASP A 1 217 ? -24.583 -4.574 42.497 1.00 41.91 217 ASP A C 1
ATOM 1791 O O . ASP A 1 217 ? -24.252 -4.235 41.366 1.00 41.91 217 ASP A O 1
ATOM 1795 N N . THR A 1 218 ? -23.743 -5.205 43.310 1.00 42.19 218 THR A N 1
ATOM 1796 C CA . THR A 1 218 ? -22.528 -5.925 42.925 1.00 42.19 218 THR A CA 1
ATOM 1797 C C . THR A 1 218 ? -22.890 -7.349 42.511 1.00 42.19 218 THR A C 1
ATOM 1799 O O . THR A 1 218 ? -22.072 -8.052 41.922 1.00 42.19 218 THR A O 1
ATOM 1802 N N . THR A 1 219 ? -24.131 -7.749 42.794 1.00 37.72 219 THR A N 1
ATOM 1803 C CA . THR A 1 219 ? -24.859 -8.831 42.154 1.00 37.72 219 THR A CA 1
ATOM 1804 C C . THR A 1 219 ? -25.370 -8.354 40.805 1.00 37.72 219 THR A C 1
ATOM 1806 O O . THR A 1 219 ? -26.287 -7.554 40.716 1.00 37.72 219 THR A O 1
ATOM 1809 N N . ASP A 1 220 ? -24.708 -8.850 39.770 1.00 42.44 220 ASP A N 1
ATOM 1810 C CA . ASP A 1 220 ? -25.113 -8.888 38.369 1.00 42.44 220 ASP A CA 1
ATOM 1811 C C . ASP A 1 220 ? -26.643 -8.742 38.165 1.00 42.44 220 ASP A C 1
ATOM 1813 O O . ASP A 1 220 ? -27.390 -9.715 38.343 1.00 42.44 220 ASP A O 1
ATOM 1817 N N . PRO A 1 221 ? -27.161 -7.540 37.835 1.00 37.31 221 PRO A N 1
ATOM 1818 C CA . PRO A 1 221 ? -28.561 -7.377 37.493 1.00 37.31 221 PRO A CA 1
ATOM 1819 C C . PRO A 1 221 ? -28.728 -7.908 36.069 1.00 37.31 221 PRO A C 1
ATOM 1821 O O . PRO A 1 221 ? -28.587 -7.157 35.109 1.00 37.31 221 PRO A O 1
ATOM 1824 N N . GLY A 1 222 ? -28.955 -9.223 35.987 1.00 36.22 222 GLY A N 1
ATOM 1825 C CA . GLY A 1 222 ? -29.246 -10.050 34.814 1.00 36.22 222 GLY A CA 1
ATOM 1826 C C . GLY A 1 222 ? -28.933 -9.441 33.450 1.00 36.22 222 GLY A C 1
ATOM 1827 O O . GLY A 1 222 ? -29.689 -8.580 33.017 1.00 36.22 222 GLY A O 1
ATOM 1828 N N . ASP A 1 223 ? -27.876 -9.946 32.800 1.00 47.41 223 ASP A N 1
ATOM 1829 C CA . ASP A 1 223 ? -27.561 -10.157 31.362 1.00 47.41 223 ASP A CA 1
ATOM 1830 C C . ASP A 1 223 ? -28.211 -9.306 30.233 1.00 47.41 223 ASP A C 1
ATOM 1832 O O . ASP A 1 223 ? -27.686 -9.247 29.121 1.00 47.41 223 ASP A O 1
ATOM 1836 N N . GLU A 1 224 ? -29.322 -8.604 30.440 1.00 49.88 224 GLU A N 1
ATOM 1837 C CA . GLU A 1 224 ? -29.989 -7.753 29.456 1.00 49.88 224 GLU A CA 1
ATOM 1838 C C . GLU A 1 224 ? -29.364 -6.349 29.322 1.00 49.88 224 GLU A C 1
ATOM 1840 O O . GLU A 1 224 ? -29.550 -5.704 28.282 1.00 49.88 224 GLU A O 1
ATOM 1845 N N . GLN A 1 225 ? -28.629 -5.846 30.330 1.00 58.47 225 GLN A N 1
ATOM 1846 C CA . GLN A 1 225 ? -28.099 -4.466 30.333 1.00 58.47 225 GLN A CA 1
ATOM 1847 C C . GLN A 1 225 ? -26.583 -4.318 30.144 1.00 58.47 225 GLN A C 1
ATOM 1849 O O . GLN A 1 225 ? -26.172 -3.247 29.685 1.00 58.47 225 GLN A O 1
ATOM 1854 N N . ASP A 1 226 ? -25.773 -5.342 30.427 1.00 68.19 226 ASP A N 1
ATOM 1855 C CA . ASP A 1 226 ? -24.349 -5.375 30.064 1.00 68.19 226 ASP A CA 1
ATOM 1856 C C . ASP A 1 226 ? -24.113 -6.370 28.917 1.00 68.19 226 ASP A C 1
ATOM 1858 O O . ASP A 1 226 ? -23.726 -7.512 29.146 1.00 68.19 226 ASP A O 1
ATOM 1862 N N . PRO A 1 227 ? -24.375 -5.986 27.657 1.00 75.62 227 PRO A N 1
ATOM 1863 C CA . PRO A 1 227 ? -24.339 -6.945 26.567 1.00 75.62 227 PRO A CA 1
ATOM 1864 C C . PRO A 1 227 ? -22.917 -7.472 26.333 1.00 75.62 227 PRO A C 1
ATOM 1866 O O . PRO A 1 227 ? -21.926 -6.723 26.351 1.00 75.62 227 PRO A O 1
ATOM 1869 N N . GLU A 1 228 ? -22.823 -8.775 26.070 1.00 82.31 228 GLU A N 1
ATOM 1870 C CA . GLU A 1 228 ? -21.559 -9.423 25.746 1.00 82.31 228 GLU A CA 1
ATOM 1871 C C . GLU A 1 228 ? -21.069 -8.988 24.358 1.00 82.31 228 GLU A C 1
ATOM 1873 O O . GLU A 1 228 ? -21.811 -8.949 23.369 1.00 82.31 228 GLU A O 1
ATOM 1878 N N . ILE A 1 229 ? -19.784 -8.645 24.278 1.00 88.25 229 ILE A N 1
ATOM 1879 C CA . ILE A 1 229 ? -19.127 -8.365 23.005 1.00 88.25 229 ILE A CA 1
ATOM 1880 C C . ILE A 1 229 ? -18.743 -9.705 22.391 1.00 88.25 229 ILE A C 1
ATOM 1882 O O . ILE A 1 229 ? -17.971 -10.451 22.990 1.00 88.25 229 ILE A O 1
ATOM 1886 N N . LYS A 1 230 ? -19.244 -9.977 21.181 1.00 88.06 230 LYS A N 1
ATOM 1887 C CA . LYS A 1 230 ? -18.944 -11.213 20.450 1.00 88.06 230 LYS A CA 1
ATOM 1888 C C . LYS A 1 230 ? -17.441 -11.492 20.395 1.00 88.06 230 LYS A C 1
ATOM 1890 O O . LYS A 1 230 ? -16.631 -10.587 20.191 1.00 88.06 230 LYS A O 1
ATOM 1895 N N . TYR A 1 231 ? -17.108 -12.768 20.518 1.00 86.88 231 TYR A N 1
ATOM 1896 C CA . TYR A 1 231 ? -15.767 -13.304 20.347 1.00 86.88 231 TYR A CA 1
ATOM 1897 C C . TYR A 1 231 ? -15.708 -14.121 19.053 1.00 86.88 231 TYR A C 1
ATOM 1899 O O . TYR A 1 231 ? -16.645 -14.861 18.750 1.00 86.88 231 TYR A O 1
ATOM 1907 N N . TYR A 1 232 ? -14.617 -13.992 18.301 1.00 85.94 232 TYR A N 1
ATOM 1908 C CA . TYR A 1 232 ? -14.317 -14.858 17.164 1.00 85.94 232 TYR A CA 1
ATOM 1909 C C . TYR A 1 232 ? -13.051 -15.664 17.446 1.00 85.94 232 TYR A C 1
ATOM 1911 O O . TYR A 1 232 ? -12.030 -15.115 17.866 1.00 85.94 232 TYR A O 1
ATOM 1919 N N . ASP A 1 233 ? -13.102 -16.964 17.157 1.00 83.19 233 ASP A N 1
ATOM 1920 C CA . ASP A 1 233 ? -12.005 -17.895 17.435 1.00 83.19 233 ASP A CA 1
ATOM 1921 C C . ASP A 1 233 ? -10.691 -17.479 16.767 1.00 83.19 233 ASP A C 1
ATOM 1923 O O . ASP A 1 233 ? -9.620 -17.629 17.351 1.00 83.19 233 ASP A O 1
ATOM 1927 N N . ASP A 1 234 ? -10.767 -16.876 15.577 1.00 83.19 234 ASP A N 1
ATOM 1928 C CA . ASP A 1 234 ? -9.610 -16.475 14.779 1.00 83.19 234 ASP A CA 1
ATOM 1929 C C . ASP A 1 234 ? -8.900 -15.191 15.275 1.00 83.19 234 ASP A C 1
ATOM 1931 O O . ASP A 1 234 ? -7.859 -14.821 14.724 1.00 83.19 234 ASP A O 1
ATOM 1935 N N . GLU A 1 235 ? -9.416 -14.500 16.302 1.00 76.56 235 GLU A N 1
ATOM 1936 C CA . GLU A 1 235 ? -8.862 -13.229 16.809 1.00 76.56 235 GLU A CA 1
ATOM 1937 C C . GLU A 1 235 ? -7.487 -13.357 17.471 1.00 76.56 235 GLU A C 1
ATOM 1939 O O . GLU A 1 235 ? -6.724 -12.389 17.511 1.00 76.56 235 GLU A O 1
ATOM 1944 N N . ASN A 1 236 ? -7.177 -14.529 18.021 1.00 76.44 236 ASN A N 1
ATOM 1945 C CA . ASN A 1 236 ? -5.893 -14.795 18.670 1.00 76.44 236 ASN A CA 1
ATOM 1946 C C . ASN A 1 236 ? -4.889 -15.489 17.744 1.00 76.44 236 ASN A C 1
ATOM 1948 O O . ASN A 1 236 ? -3.746 -15.704 18.140 1.00 76.44 236 ASN A O 1
ATOM 1952 N N . PHE A 1 237 ? -5.294 -15.801 16.513 1.00 81.75 237 PHE A N 1
ATOM 1953 C CA . PHE A 1 237 ? -4.405 -16.362 15.510 1.00 81.75 237 PHE A CA 1
ATOM 1954 C C . PHE A 1 237 ? -3.741 -15.245 14.698 1.00 81.75 237 PHE A C 1
ATOM 1956 O O . PHE A 1 237 ? -4.407 -14.254 14.363 1.00 81.75 237 PHE A O 1
ATOM 1963 N N . PRO A 1 238 ? -2.451 -15.403 14.347 1.00 81.62 238 PRO A N 1
ATOM 1964 C CA . PRO A 1 238 ? -1.751 -14.440 13.511 1.00 81.62 238 PRO A CA 1
ATOM 1965 C C . PRO A 1 238 ? -2.472 -14.272 12.172 1.00 81.62 238 PRO A C 1
ATOM 1967 O O . PRO A 1 238 ? -3.064 -15.211 11.635 1.00 81.62 238 PRO A O 1
ATOM 1970 N N . THR A 1 239 ? -2.440 -13.052 11.642 1.00 85.50 239 THR A N 1
ATOM 1971 C CA . THR A 1 239 ? -2.976 -12.774 10.307 1.00 85.50 239 THR A CA 1
ATOM 1972 C C . THR A 1 239 ? -1.877 -13.012 9.282 1.00 85.50 239 THR A C 1
ATOM 1974 O O . THR A 1 239 ? -0.718 -12.666 9.515 1.00 85.50 239 THR A O 1
ATOM 1977 N N . GLU A 1 240 ? -2.231 -13.634 8.159 1.00 85.06 240 GLU A N 1
ATOM 1978 C CA . GLU A 1 240 ? -1.286 -13.932 7.087 1.00 85.06 240 GLU A CA 1
ATOM 1979 C C . GLU A 1 240 ? -0.534 -12.666 6.652 1.00 85.06 240 GLU A C 1
ATOM 1981 O O . GLU A 1 240 ? -1.122 -11.597 6.501 1.00 85.06 240 GLU A O 1
ATOM 1986 N N . GLY A 1 241 ? 0.785 -12.773 6.489 1.00 83.62 241 GLY A N 1
ATOM 1987 C CA . GLY A 1 241 ? 1.635 -11.648 6.096 1.00 83.62 241 GLY A CA 1
ATOM 1988 C C . GLY A 1 241 ? 1.927 -10.630 7.208 1.00 83.62 241 GLY A C 1
ATOM 1989 O O . GLY A 1 241 ? 2.689 -9.698 6.956 1.00 83.62 241 GLY A O 1
ATOM 1990 N N . PHE A 1 242 ? 1.388 -10.850 8.413 1.00 84.75 242 PHE A N 1
ATOM 1991 C CA . PHE A 1 242 ? 1.535 -10.035 9.629 1.00 84.75 242 PHE A CA 1
ATOM 1992 C C . PHE A 1 242 ? 1.916 -10.905 10.845 1.00 84.75 242 PHE A C 1
ATOM 1994 O O . PHE A 1 242 ? 1.482 -10.690 11.974 1.00 84.75 242 PHE A O 1
ATOM 2001 N N . PHE A 1 243 ? 2.710 -11.956 10.613 1.00 71.25 243 PHE A N 1
ATOM 2002 C CA . PHE A 1 243 ? 3.045 -12.964 11.630 1.00 71.25 243 PHE A CA 1
ATOM 2003 C C . PHE A 1 243 ? 3.850 -12.412 12.813 1.00 71.25 243 PHE A C 1
ATOM 2005 O O . PHE A 1 243 ? 3.785 -12.964 13.908 1.00 71.25 243 PHE A O 1
ATOM 2012 N N . TRP A 1 244 ? 4.602 -11.333 12.588 1.00 64.69 244 TRP A N 1
ATOM 2013 C CA . TRP A 1 244 ? 5.442 -10.679 13.596 1.00 64.69 244 TRP A CA 1
ATOM 2014 C C . TRP A 1 244 ? 4.753 -9.497 14.280 1.00 64.69 244 TRP A C 1
ATOM 2016 O O . TRP A 1 244 ? 5.325 -8.889 15.184 1.00 64.69 244 TRP A O 1
ATOM 2026 N N . SER A 1 245 ? 3.531 -9.176 13.862 1.00 63.41 245 SER A N 1
ATOM 2027 C CA . SER A 1 245 ? 2.799 -8.019 14.345 1.00 63.41 245 SER A CA 1
ATOM 2028 C C . SER A 1 245 ? 2.194 -8.327 15.711 1.00 63.41 245 SER A C 1
ATOM 2030 O O . SER A 1 245 ? 1.211 -9.063 15.836 1.00 63.41 245 SER A O 1
ATOM 2032 N N . THR A 1 246 ? 2.805 -7.802 16.771 1.00 59.16 246 THR A N 1
ATOM 2033 C CA . THR A 1 246 ? 2.315 -7.992 18.141 1.00 59.16 246 THR A CA 1
ATOM 2034 C C . THR A 1 246 ? 1.183 -7.013 18.444 1.00 59.16 246 THR A C 1
ATOM 2036 O O . THR A 1 246 ? 1.149 -5.894 17.934 1.00 59.16 246 THR A O 1
ATOM 2039 N N . SER A 1 247 ? 0.241 -7.397 19.315 1.00 60.47 247 SER A N 1
ATOM 2040 C CA . SER A 1 247 ? -0.894 -6.534 19.691 1.00 60.47 247 SER A CA 1
ATOM 2041 C C . SER A 1 247 ? -0.476 -5.178 20.272 1.00 60.47 247 SER A C 1
ATOM 2043 O O . SER A 1 247 ? -1.238 -4.220 20.180 1.00 60.47 247 SER A O 1
ATOM 2045 N N . GLU A 1 248 ? 0.726 -5.094 20.845 1.00 62.72 248 GLU A N 1
ATOM 2046 C CA . GLU A 1 248 ? 1.300 -3.877 21.430 1.00 62.72 248 GLU A CA 1
ATOM 2047 C C . GLU A 1 248 ? 1.607 -2.796 20.386 1.00 62.72 248 GLU A C 1
ATOM 2049 O O . GLU A 1 248 ? 1.531 -1.614 20.694 1.00 62.72 248 GLU A O 1
ATOM 2054 N N . GLN A 1 249 ? 1.889 -3.164 19.132 1.00 68.88 249 GLN A N 1
ATOM 2055 C CA . GLN A 1 249 ? 2.161 -2.192 18.061 1.00 68.88 249 GLN A CA 1
ATOM 2056 C C . GLN A 1 249 ? 0.906 -1.400 17.649 1.00 68.88 249 GLN A C 1
ATOM 2058 O O . GLN A 1 249 ? 0.995 -0.313 17.068 1.00 68.88 249 GLN A O 1
ATOM 2063 N N . TYR A 1 250 ? -0.271 -1.938 17.979 1.00 73.56 250 TYR A N 1
ATOM 2064 C CA . TYR A 1 250 ? -1.587 -1.386 17.647 1.00 73.56 250 TYR A CA 1
ATOM 2065 C C . TYR A 1 250 ? -2.233 -0.646 18.809 1.00 73.56 250 TYR A C 1
ATOM 2067 O O . TYR A 1 250 ? -3.389 -0.222 18.728 1.00 73.56 250 TYR A O 1
ATOM 2075 N N . THR A 1 251 ? -1.483 -0.452 19.884 1.00 78.94 251 THR A N 1
ATOM 2076 C CA . THR A 1 251 ? -1.848 0.433 20.972 1.00 78.94 251 THR A CA 1
ATOM 2077 C C . THR A 1 251 ? -0.719 1.426 21.213 1.00 78.94 251 THR A C 1
ATOM 2079 O O . THR A 1 251 ? 0.433 1.210 20.849 1.00 78.94 251 THR A O 1
ATOM 2082 N N . ARG A 1 252 ? -1.049 2.586 21.766 1.00 83.50 252 ARG A N 1
ATOM 2083 C CA . ARG A 1 252 ? -0.059 3.562 22.226 1.00 83.50 252 ARG A CA 1
ATOM 2084 C C . ARG A 1 252 ? -0.515 4.131 23.556 1.00 83.50 252 ARG A C 1
ATOM 2086 O O . ARG A 1 252 ? -1.714 4.170 23.821 1.00 83.50 252 ARG A O 1
ATOM 2093 N N . VAL A 1 253 ? 0.425 4.591 24.370 1.00 84.94 253 VAL A N 1
ATOM 2094 C CA . VAL A 1 253 ? 0.091 5.315 25.598 1.00 84.94 253 VAL A CA 1
ATOM 2095 C C . VAL A 1 253 ? -0.070 6.792 25.258 1.00 84.94 253 VAL A C 1
ATOM 2097 O O . VAL A 1 253 ? 0.844 7.408 24.714 1.00 84.94 253 VAL A O 1
ATOM 2100 N N . GLN A 1 254 ? -1.237 7.349 25.555 1.00 83.00 254 GLN A N 1
ATOM 2101 C CA . GLN A 1 254 ? -1.545 8.765 25.418 1.00 83.00 254 GLN A CA 1
ATOM 2102 C C . GLN A 1 254 ? -2.150 9.247 26.734 1.00 83.00 254 GLN A C 1
ATOM 2104 O O . GLN A 1 254 ? -3.112 8.658 27.215 1.00 83.00 254 GLN A O 1
ATOM 2109 N N . ASP A 1 255 ? -1.543 10.277 27.326 1.00 83.31 255 ASP A N 1
ATOM 2110 C CA . ASP A 1 255 ? -1.970 10.861 28.604 1.00 83.31 255 ASP A CA 1
ATOM 2111 C C . ASP A 1 255 ? -2.089 9.827 29.744 1.00 83.31 255 ASP A C 1
ATOM 2113 O O . ASP A 1 255 ? -2.904 9.957 30.643 1.00 83.31 255 ASP A O 1
ATOM 2117 N N . GLY A 1 256 ? -1.263 8.772 29.709 1.00 81.31 256 GLY A N 1
ATOM 2118 C CA . GLY A 1 256 ? -1.296 7.670 30.681 1.00 81.31 256 GLY A CA 1
ATOM 2119 C C . GLY A 1 256 ? -2.268 6.532 30.342 1.00 81.31 256 GLY A C 1
ATOM 2120 O O . GLY A 1 256 ? -2.235 5.504 31.014 1.00 81.31 256 GLY A O 1
ATOM 2121 N N . HIS A 1 257 ? -3.056 6.656 29.269 1.00 84.12 257 HIS A N 1
ATOM 2122 C CA . HIS A 1 257 ? -4.043 5.663 28.841 1.00 84.12 257 HIS A CA 1
ATOM 2123 C C . HIS A 1 257 ? -3.623 4.916 27.582 1.00 84.12 257 HIS A C 1
ATOM 2125 O O . HIS A 1 257 ? -3.051 5.479 26.649 1.00 84.12 257 HIS A O 1
ATOM 2131 N N . VAL A 1 258 ? -3.971 3.632 27.521 1.00 86.00 258 VAL A N 1
ATOM 2132 C CA . VAL A 1 258 ? -3.802 2.813 26.316 1.00 86.00 258 VAL A CA 1
ATOM 2133 C C . VAL A 1 258 ? -4.897 3.174 25.308 1.00 86.00 258 VAL A C 1
ATOM 2135 O O . VAL A 1 258 ? -6.077 2.909 25.548 1.00 86.00 258 VAL A O 1
ATOM 2138 N N . VAL A 1 259 ? -4.502 3.747 24.170 1.00 87.62 259 VAL A N 1
ATOM 2139 C CA . VAL A 1 259 ? -5.386 4.117 23.053 1.00 87.62 259 VAL A CA 1
ATOM 2140 C C . VAL A 1 259 ? -5.061 3.301 21.803 1.00 87.62 259 VAL A C 1
ATOM 2142 O O . VAL A 1 259 ? -3.931 2.838 21.631 1.00 87.62 259 VAL A O 1
ATOM 2145 N N . PHE A 1 260 ? -6.039 3.123 20.913 1.00 88.38 260 PHE A N 1
ATOM 2146 C CA . PHE A 1 260 ? -5.834 2.379 19.670 1.00 88.38 260 PHE A CA 1
ATOM 2147 C C . PHE A 1 260 ? -4.942 3.162 18.700 1.00 88.38 260 PHE A C 1
ATOM 2149 O O . PHE A 1 260 ? -5.213 4.322 18.380 1.00 88.38 260 PHE A O 1
ATOM 2156 N N . ASN A 1 261 ? -3.886 2.520 18.205 1.00 82.81 261 ASN A N 1
ATOM 2157 C CA . ASN A 1 261 ? -2.971 3.097 17.232 1.00 82.81 261 ASN A CA 1
ATOM 2158 C C . ASN A 1 261 ? -3.321 2.623 15.817 1.00 82.81 261 ASN A C 1
ATOM 2160 O O . ASN A 1 261 ? -2.789 1.635 15.315 1.00 82.81 261 ASN A O 1
ATOM 2164 N N . GLU A 1 262 ? -4.186 3.376 15.140 1.00 69.62 262 GLU A N 1
ATOM 2165 C CA . GLU A 1 262 ? -4.490 3.138 13.724 1.00 69.62 262 GLU A CA 1
ATOM 2166 C C . GLU A 1 262 ? -3.372 3.631 12.778 1.00 69.62 262 GLU A C 1
ATOM 2168 O O . GLU A 1 262 ? -3.402 3.370 11.580 1.00 69.62 262 GLU A O 1
ATOM 2173 N N . GLY A 1 263 ? -2.337 4.303 13.296 1.00 61.88 263 GLY A N 1
ATOM 2174 C CA . GLY A 1 263 ? -1.173 4.766 12.530 1.00 61.88 263 GLY A CA 1
ATOM 2175 C C . GLY A 1 263 ? -0.177 3.667 12.132 1.00 61.88 263 GLY A C 1
ATOM 2176 O O . GLY A 1 263 ? 0.946 3.988 11.755 1.00 61.88 263 GLY A O 1
ATOM 2177 N N . PHE A 1 264 ? -0.566 2.388 12.206 1.00 62.22 264 PHE A N 1
ATOM 2178 C CA . PHE A 1 264 ? 0.254 1.202 11.903 1.00 62.22 264 PHE A CA 1
ATOM 2179 C C . PHE A 1 264 ? 0.900 1.211 10.502 1.00 62.22 264 PHE A C 1
ATOM 2181 O O . PHE A 1 264 ? 1.867 0.495 10.251 1.00 62.22 264 PHE A O 1
ATOM 2188 N N . GLU A 1 265 ? 0.395 2.040 9.585 1.00 56.47 265 GLU A N 1
ATOM 2189 C CA . GLU A 1 265 ? 0.840 2.140 8.191 1.00 56.47 265 GLU A CA 1
ATOM 2190 C C . GLU A 1 265 ? 2.321 2.525 8.028 1.00 56.47 265 GLU A C 1
ATOM 2192 O O . GLU A 1 265 ? 2.922 2.253 6.988 1.00 56.47 265 GLU A O 1
ATOM 2197 N N . THR A 1 266 ? 2.926 3.153 9.040 1.00 58.09 266 THR A N 1
ATOM 2198 C CA . THR A 1 266 ? 4.343 3.544 9.023 1.00 58.09 266 THR A CA 1
ATOM 2199 C C . THR A 1 266 ? 5.279 2.481 9.592 1.00 58.09 266 THR A C 1
ATOM 2201 O O . THR A 1 266 ? 6.421 2.411 9.141 1.00 58.09 266 THR A O 1
ATOM 2204 N N . LEU A 1 267 ? 4.816 1.664 10.542 1.00 60.72 267 LEU A N 1
ATOM 2205 C CA . LEU A 1 267 ? 5.652 0.727 11.306 1.00 60.72 267 LEU A CA 1
ATOM 2206 C C . LEU A 1 267 ? 5.935 -0.577 10.550 1.00 60.72 267 LEU A C 1
ATOM 2208 O O . LEU A 1 267 ? 6.985 -1.179 10.745 1.00 60.72 267 LEU A O 1
ATOM 2212 N N . GLU A 1 268 ? 5.048 -0.980 9.639 1.00 72.56 268 GLU A N 1
ATOM 2213 C CA . GLU A 1 268 ? 5.128 -2.274 8.949 1.00 72.56 268 GLU A CA 1
ATOM 2214 C C . GLU A 1 268 ? 5.084 -2.154 7.421 1.00 72.56 268 GLU A C 1
ATOM 2216 O O . GLU A 1 268 ? 4.466 -2.956 6.721 1.00 72.56 268 GLU A O 1
ATOM 2221 N N . LYS A 1 269 ? 5.771 -1.153 6.858 1.00 77.25 269 LYS A N 1
ATOM 2222 C CA . LYS A 1 269 ? 5.872 -1.010 5.392 1.00 77.25 269 LYS A CA 1
ATOM 2223 C C . LYS A 1 269 ? 6.455 -2.246 4.697 1.00 77.25 269 LYS A C 1
ATOM 2225 O O . LYS A 1 269 ? 6.132 -2.481 3.538 1.00 77.25 269 LYS A O 1
ATOM 2230 N N . LEU A 1 270 ? 7.287 -3.005 5.410 1.00 81.31 270 LEU A N 1
ATOM 2231 C CA . LEU A 1 270 ? 7.946 -4.221 4.930 1.00 81.31 270 LEU A CA 1
ATOM 2232 C C . LEU A 1 270 ? 7.094 -5.488 5.115 1.00 81.31 270 LEU A C 1
ATOM 2234 O O . LEU A 1 270 ? 7.482 -6.554 4.644 1.00 81.31 270 LEU A O 1
ATOM 2238 N N . ALA A 1 271 ? 5.948 -5.412 5.805 1.00 84.75 271 ALA A N 1
ATOM 2239 C CA . ALA A 1 271 ? 5.120 -6.591 6.029 1.00 84.75 271 ALA A CA 1
ATOM 2240 C C . ALA A 1 271 ? 4.626 -7.165 4.696 1.00 84.75 271 ALA A C 1
ATOM 2242 O O . ALA A 1 271 ? 4.127 -6.446 3.828 1.00 84.75 271 ALA A O 1
ATOM 2243 N N . PHE A 1 272 ? 4.737 -8.485 4.544 1.00 83.94 272 PHE A N 1
ATOM 2244 C CA . PHE A 1 272 ? 4.334 -9.175 3.320 1.00 83.94 272 PHE A CA 1
ATOM 2245 C C . PHE A 1 272 ? 2.844 -8.979 3.014 1.00 83.94 272 PHE A C 1
ATOM 2247 O O . PHE A 1 272 ? 2.467 -8.829 1.857 1.00 83.94 272 PHE A O 1
ATOM 2254 N N . GLY A 1 273 ? 2.007 -8.923 4.055 1.00 87.38 273 GLY A N 1
ATOM 2255 C CA . GLY A 1 273 ? 0.568 -8.716 3.916 1.00 87.38 273 GLY A CA 1
ATOM 2256 C C . GLY A 1 273 ? 0.170 -7.276 3.585 1.00 87.38 273 GLY A C 1
ATOM 2257 O O . GLY A 1 273 ? -1.012 -7.022 3.386 1.00 87.38 273 GLY A O 1
ATOM 2258 N N . ARG A 1 274 ? 1.098 -6.314 3.536 1.00 90.19 274 ARG A N 1
ATOM 2259 C CA . ARG A 1 274 ? 0.799 -4.902 3.254 1.00 90.19 274 ARG A CA 1
ATOM 2260 C C . ARG A 1 274 ? 0.428 -4.702 1.781 1.00 90.19 274 ARG A C 1
ATOM 2262 O O . ARG A 1 274 ? 1.098 -5.228 0.897 1.00 90.19 274 ARG A O 1
ATOM 2269 N N . ALA A 1 275 ? -0.590 -3.886 1.496 1.00 93.12 275 ALA A N 1
ATOM 2270 C CA . ALA A 1 275 ? -0.936 -3.491 0.134 1.00 93.12 275 ALA A CA 1
ATOM 2271 C C . ALA A 1 275 ? 0.255 -2.855 -0.587 1.00 93.12 275 ALA A C 1
ATOM 2273 O O . ALA A 1 275 ? 0.904 -1.943 -0.068 1.00 93.12 275 ALA A O 1
ATOM 2274 N N . ARG A 1 276 ? 0.483 -3.286 -1.826 1.00 93.81 276 ARG A N 1
ATOM 2275 C CA . ARG A 1 276 ? 1.523 -2.763 -2.716 1.00 93.81 276 ARG A CA 1
ATOM 2276 C C . ARG A 1 276 ? 0.877 -2.157 -3.949 1.00 93.81 276 ARG A C 1
ATOM 2278 O O . ARG A 1 276 ? -0.168 -2.627 -4.402 1.00 93.81 276 ARG A O 1
ATOM 2285 N N . ILE A 1 277 ? 1.497 -1.118 -4.500 1.00 95.75 277 ILE A N 1
ATOM 2286 C CA . ILE A 1 277 ? 1.097 -0.618 -5.816 1.00 95.75 277 ILE A CA 1
ATOM 2287 C C . ILE A 1 277 ? 1.438 -1.715 -6.835 1.00 95.75 277 ILE A C 1
ATOM 2289 O O . ILE A 1 277 ? 2.581 -2.165 -6.840 1.00 95.75 277 ILE A O 1
ATOM 2293 N N . PRO A 1 278 ? 0.503 -2.144 -7.699 1.00 95.19 278 PRO A N 1
ATOM 2294 C CA . PRO A 1 278 ? 0.809 -3.154 -8.704 1.00 95.19 278 PRO A CA 1
ATOM 2295 C C . PRO A 1 278 ? 1.950 -2.728 -9.640 1.00 95.19 278 PRO A C 1
ATOM 2297 O O . PRO A 1 278 ? 1.931 -1.621 -10.183 1.00 95.19 278 PRO A O 1
ATOM 2300 N N . ASP A 1 279 ? 2.884 -3.641 -9.910 1.00 95.31 279 ASP A N 1
ATOM 2301 C CA . ASP A 1 279 ? 4.096 -3.416 -10.719 1.00 95.31 279 ASP A CA 1
ATOM 2302 C C . ASP A 1 279 ? 3.810 -2.821 -12.104 1.00 95.31 279 ASP A C 1
ATOM 2304 O O . ASP A 1 279 ? 4.584 -2.028 -12.649 1.00 95.31 279 ASP A O 1
ATOM 2308 N N . HIS A 1 280 ? 2.651 -3.157 -12.677 1.00 93.56 280 HIS A N 1
ATOM 2309 C CA . HIS A 1 280 ? 2.240 -2.640 -13.975 1.00 93.56 280 HIS A CA 1
ATOM 2310 C C . HIS A 1 280 ? 2.039 -1.113 -13.977 1.00 93.56 280 HIS A C 1
ATOM 2312 O O . HIS A 1 280 ? 2.153 -0.501 -15.037 1.00 93.56 280 HIS A O 1
ATOM 2318 N N . TYR A 1 281 ? 1.766 -0.468 -12.836 1.00 95.75 281 TYR A N 1
ATOM 2319 C CA . TYR A 1 281 ? 1.737 0.995 -12.781 1.00 95.75 281 TYR A CA 1
ATOM 2320 C C . TYR A 1 281 ? 3.125 1.579 -12.969 1.00 95.75 281 TYR A C 1
ATOM 2322 O O . TYR A 1 281 ? 3.251 2.544 -13.709 1.00 95.75 281 TYR A O 1
ATOM 2330 N N . PHE A 1 282 ? 4.169 0.993 -12.392 1.00 95.62 282 PHE A N 1
ATOM 2331 C CA . PHE A 1 282 ? 5.540 1.464 -12.584 1.00 95.62 282 PHE A CA 1
ATOM 2332 C C . PHE A 1 282 ? 5.999 1.229 -14.023 1.00 95.62 282 PHE A C 1
ATOM 2334 O O . PHE A 1 282 ? 6.344 2.171 -14.734 1.00 95.62 282 PHE A O 1
ATOM 2341 N N . THR A 1 283 ? 5.896 -0.014 -14.494 1.00 93.19 283 THR A N 1
ATOM 2342 C CA . THR A 1 283 ? 6.401 -0.409 -15.818 1.00 93.19 283 THR A CA 1
ATOM 2343 C C . THR A 1 283 ? 5.684 0.306 -16.958 1.00 93.19 283 THR A C 1
ATOM 2345 O O . THR A 1 283 ? 6.324 0.761 -17.901 1.00 93.19 283 THR A O 1
ATOM 2348 N N . ARG A 1 284 ? 4.358 0.481 -16.880 1.00 92.19 284 ARG A N 1
ATOM 2349 C CA . ARG A 1 284 ? 3.592 1.158 -17.939 1.00 92.19 284 ARG A CA 1
ATOM 2350 C C . ARG A 1 284 ? 3.681 2.676 -17.878 1.00 92.19 284 ARG A C 1
ATOM 2352 O O . ARG A 1 284 ? 3.380 3.325 -18.878 1.00 92.19 284 ARG A O 1
ATOM 2359 N N . SER A 1 285 ? 4.077 3.265 -16.749 1.00 93.50 285 SER A N 1
ATOM 2360 C CA . SER A 1 285 ? 4.150 4.727 -16.599 1.00 93.50 285 SER A CA 1
ATOM 2361 C C . SER A 1 285 ? 5.141 5.383 -17.557 1.00 93.50 285 SER A C 1
ATOM 2363 O O . SER A 1 285 ? 4.926 6.524 -17.968 1.00 93.50 285 SER A O 1
ATOM 2365 N N . ILE A 1 286 ? 6.176 4.656 -17.985 1.00 90.38 286 ILE A N 1
ATOM 2366 C CA . ILE A 1 286 ? 7.176 5.178 -18.925 1.00 90.38 286 ILE A CA 1
ATOM 2367 C C . ILE A 1 286 ? 6.606 5.388 -20.341 1.00 90.38 286 ILE A C 1
ATOM 2369 O O . ILE A 1 286 ? 7.116 6.214 -21.095 1.00 90.38 286 ILE A O 1
ATOM 2373 N N . TYR A 1 287 ? 5.505 4.710 -20.696 1.00 87.31 287 TYR A N 1
ATOM 2374 C CA . TYR A 1 287 ? 4.871 4.830 -22.017 1.00 87.31 287 TYR A CA 1
ATOM 2375 C C . TYR A 1 287 ? 3.365 5.135 -21.997 1.00 87.31 287 TYR A C 1
ATOM 2377 O O . TYR A 1 287 ? 2.750 5.296 -23.050 1.00 87.31 287 TYR A O 1
ATOM 2385 N N . SER A 1 288 ? 2.742 5.246 -20.821 1.00 88.00 288 SER A N 1
ATOM 2386 C CA . SER A 1 288 ? 1.311 5.514 -20.675 1.00 88.00 288 SER A CA 1
ATOM 2387 C C . SER A 1 288 ? 1.048 6.650 -19.690 1.00 88.00 288 SER A C 1
ATOM 2389 O O . SER A 1 288 ? 1.146 6.473 -18.477 1.00 88.00 288 SER A O 1
ATOM 2391 N N . SER A 1 289 ? 0.609 7.805 -20.209 1.00 88.75 289 SER A N 1
ATOM 2392 C CA . SER A 1 289 ? 0.224 8.974 -19.394 1.00 88.75 289 SER A CA 1
ATOM 2393 C C . SER A 1 289 ? -0.836 8.647 -18.349 1.00 88.75 289 SER A C 1
ATOM 2395 O O . SER A 1 289 ? -0.796 9.168 -17.242 1.00 88.75 289 SER A O 1
ATOM 2397 N N . ARG A 1 290 ? -1.763 7.744 -18.677 1.00 87.81 290 ARG A N 1
ATOM 2398 C CA . ARG A 1 290 ? -2.782 7.278 -17.741 1.00 87.81 290 ARG A CA 1
ATOM 2399 C C . ARG A 1 290 ? -2.163 6.581 -16.529 1.00 87.81 290 ARG A C 1
ATOM 2401 O O . ARG A 1 290 ? -2.478 6.956 -15.405 1.00 87.81 290 ARG A O 1
ATOM 2408 N N . HIS A 1 291 ? -1.314 5.576 -16.756 1.00 92.12 291 HIS A N 1
ATOM 2409 C CA . HIS A 1 291 ? -0.694 4.820 -15.664 1.00 92.12 291 HIS A CA 1
ATOM 2410 C C . HIS A 1 291 ? 0.226 5.718 -14.835 1.00 92.12 291 HIS A C 1
ATOM 2412 O O . HIS A 1 291 ? 0.160 5.660 -13.614 1.00 92.12 291 HIS A O 1
ATOM 2418 N N . TYR A 1 292 ? 0.971 6.615 -15.489 1.00 94.00 292 TYR A N 1
ATOM 2419 C CA . TYR A 1 292 ? 1.802 7.616 -14.819 1.00 94.00 292 TYR A CA 1
ATOM 2420 C C . TYR A 1 292 ? 0.984 8.531 -13.902 1.00 94.00 292 TYR A C 1
ATOM 2422 O O . TYR A 1 292 ? 1.302 8.666 -12.724 1.00 94.00 292 TYR A O 1
ATOM 2430 N N . ASN A 1 293 ? -0.128 9.088 -14.392 1.00 93.56 293 ASN A N 1
ATOM 2431 C CA . ASN A 1 293 ? -0.992 9.942 -13.578 1.00 93.56 293 ASN A CA 1
ATOM 2432 C C . ASN A 1 293 ? -1.558 9.193 -12.362 1.00 93.56 293 ASN A C 1
ATOM 2434 O O . ASN A 1 293 ? -1.631 9.765 -11.275 1.00 93.56 293 ASN A O 1
ATOM 2438 N N . VAL A 1 294 ? -1.945 7.921 -12.529 1.00 95.06 294 VAL A N 1
ATOM 2439 C CA . VAL A 1 294 ? -2.409 7.094 -11.406 1.00 95.06 294 VAL A CA 1
ATOM 2440 C C . VAL A 1 294 ? -1.266 6.816 -10.429 1.00 95.06 294 VAL A C 1
ATOM 2442 O O . VAL A 1 294 ? -1.460 7.018 -9.237 1.00 95.06 294 VAL A O 1
ATOM 2445 N N . LEU A 1 295 ? -0.074 6.435 -10.895 1.00 96.81 295 LEU A N 1
ATOM 2446 C CA . LEU A 1 295 ? 1.088 6.188 -10.036 1.00 96.81 295 LEU A CA 1
ATOM 2447 C C . LEU A 1 295 ? 1.439 7.418 -9.184 1.00 96.81 295 LEU A C 1
ATOM 2449 O O . LEU A 1 295 ? 1.580 7.308 -7.966 1.00 96.81 295 LEU A O 1
ATOM 2453 N N . VAL A 1 296 ? 1.517 8.600 -9.804 1.00 95.56 296 VAL A N 1
ATOM 2454 C CA . VAL A 1 296 ? 1.753 9.876 -9.105 1.00 95.56 296 VAL A CA 1
ATOM 2455 C C . VAL A 1 296 ? 0.643 10.173 -8.095 1.00 95.56 296 VAL A C 1
ATOM 2457 O O . VAL A 1 296 ? 0.916 10.606 -6.977 1.00 95.56 296 VAL A O 1
ATOM 2460 N N . PHE A 1 297 ? -0.618 9.931 -8.457 1.00 95.56 297 PHE A N 1
ATOM 2461 C CA . PHE A 1 297 ? -1.739 10.123 -7.541 1.00 95.56 297 PHE A CA 1
ATOM 2462 C C . PHE A 1 297 ? -1.655 9.189 -6.323 1.00 95.56 297 PHE A C 1
ATOM 2464 O O . PHE A 1 297 ? -1.745 9.662 -5.190 1.00 95.56 297 PHE A O 1
ATOM 2471 N N . LEU A 1 298 ? -1.446 7.888 -6.547 1.00 95.62 298 LEU A N 1
ATOM 2472 C CA . LEU A 1 298 ? -1.354 6.877 -5.491 1.00 95.62 298 LEU A CA 1
ATOM 2473 C C . LEU A 1 298 ? -0.217 7.208 -4.517 1.00 95.62 298 LEU A C 1
ATOM 2475 O O . LEU A 1 298 ? -0.431 7.260 -3.312 1.00 95.62 298 LEU A O 1
ATOM 2479 N N . THR A 1 299 ? 0.971 7.504 -5.040 1.00 93.94 299 THR A N 1
ATOM 2480 C CA . THR A 1 299 ? 2.183 7.766 -4.240 1.00 93.94 299 THR A CA 1
ATOM 2481 C C . THR A 1 299 ? 2.148 9.088 -3.478 1.00 93.94 299 THR A C 1
ATOM 2483 O O . THR A 1 299 ? 2.836 9.236 -2.467 1.00 93.94 299 THR A O 1
ATOM 2486 N N . ARG A 1 300 ? 1.352 10.059 -3.941 1.00 92.62 300 ARG A N 1
ATOM 2487 C CA . ARG A 1 300 ? 1.188 11.358 -3.279 1.00 92.62 300 ARG A CA 1
ATOM 2488 C C . ARG A 1 300 ? 0.126 11.340 -2.183 1.00 92.62 300 ARG A C 1
ATOM 2490 O O . ARG A 1 300 ? 0.245 12.102 -1.227 1.00 92.62 300 ARG A O 1
ATOM 2497 N N . HIS A 1 301 ? -0.929 10.547 -2.351 1.00 91.19 301 HIS A N 1
ATOM 2498 C CA . HIS A 1 301 ? -2.135 10.654 -1.526 1.00 91.19 301 HIS A CA 1
ATOM 2499 C C . HIS A 1 301 ? -2.413 9.442 -0.637 1.00 91.19 301 HIS A C 1
ATOM 2501 O O . HIS A 1 301 ? -3.238 9.557 0.265 1.00 91.19 301 HIS A O 1
ATOM 2507 N N . LEU A 1 302 ? -1.758 8.305 -0.876 1.00 90.88 302 LEU A N 1
ATOM 2508 C CA . LEU A 1 302 ? -2.014 7.048 -0.174 1.00 90.88 302 LEU A CA 1
ATOM 2509 C C . LEU A 1 302 ? -0.706 6.403 0.303 1.00 90.88 302 LEU A C 1
ATOM 2511 O O . LEU A 1 302 ? 0.377 6.700 -0.203 1.00 90.88 302 LEU A O 1
ATOM 2515 N N . VAL A 1 303 ? -0.816 5.502 1.284 1.00 88.19 303 VAL A N 1
ATOM 2516 C CA . VAL A 1 303 ? 0.328 4.828 1.915 1.00 88.19 303 VAL A CA 1
ATOM 2517 C C . VAL A 1 303 ? 0.339 3.342 1.565 1.00 88.19 303 VAL A C 1
ATOM 2519 O O . VAL A 1 303 ? -0.515 2.579 2.017 1.00 88.19 303 VAL A O 1
ATOM 2522 N N . PHE A 1 304 ? 1.360 2.923 0.822 1.00 91.75 304 PHE A N 1
ATOM 2523 C CA . PHE A 1 304 ? 1.595 1.534 0.423 1.00 91.75 304 PHE A CA 1
ATOM 2524 C C . PHE A 1 304 ? 2.839 0.949 1.107 1.00 91.75 304 PHE A C 1
ATOM 2526 O O . PHE A 1 304 ? 3.673 1.685 1.641 1.00 91.75 304 PHE A O 1
ATOM 2533 N N . GLY A 1 305 ? 2.929 -0.381 1.113 1.00 91.56 305 GLY A N 1
ATOM 2534 C CA . GLY A 1 305 ? 4.131 -1.124 1.488 1.00 91.56 305 GLY A CA 1
ATOM 2535 C C . GLY A 1 305 ? 5.223 -1.064 0.423 1.00 91.56 305 GLY A C 1
ATOM 2536 O O . GLY A 1 305 ? 5.048 -0.447 -0.632 1.00 91.56 305 GLY A O 1
ATOM 2537 N N . THR A 1 306 ? 6.351 -1.705 0.714 1.00 92.69 306 THR A N 1
ATOM 2538 C CA . THR A 1 306 ? 7.495 -1.777 -0.200 1.00 92.69 306 THR A CA 1
ATOM 2539 C C . THR A 1 306 ? 7.258 -2.732 -1.369 1.00 92.69 306 THR A C 1
ATOM 2541 O O . THR A 1 306 ? 6.407 -3.621 -1.312 1.00 92.69 306 THR A O 1
ATOM 2544 N N . ILE A 1 307 ? 8.015 -2.535 -2.447 1.00 94.62 307 ILE A N 1
ATOM 2545 C CA . ILE A 1 307 ? 7.984 -3.350 -3.669 1.00 94.62 307 ILE A CA 1
ATOM 2546 C C . ILE A 1 307 ? 9.328 -4.050 -3.909 1.00 94.62 307 ILE A C 1
ATOM 2548 O O . ILE A 1 307 ? 10.353 -3.676 -3.332 1.00 94.62 307 ILE A O 1
ATOM 2552 N N . ASP A 1 308 ? 9.325 -5.032 -4.813 1.00 94.69 308 ASP A N 1
ATOM 2553 C CA . ASP A 1 308 ? 10.544 -5.551 -5.442 1.00 94.69 308 ASP A CA 1
ATOM 2554 C C . ASP A 1 308 ? 11.017 -4.576 -6.530 1.00 94.69 308 ASP A C 1
ATOM 2556 O O . ASP A 1 308 ? 10.646 -4.669 -7.703 1.00 94.69 308 ASP A O 1
ATOM 2560 N N . GLY A 1 309 ? 11.803 -3.579 -6.116 1.00 96.06 309 GLY A N 1
ATOM 2561 C CA . GLY A 1 309 ? 12.343 -2.567 -7.015 1.00 96.06 309 GLY A CA 1
ATOM 2562 C C . GLY A 1 309 ? 13.192 -3.154 -8.149 1.00 96.06 309 GLY A C 1
ATOM 2563 O O . GLY A 1 309 ? 12.971 -2.763 -9.298 1.00 96.06 309 GLY A O 1
ATOM 2564 N N . PRO A 1 310 ? 14.131 -4.086 -7.889 1.00 96.44 310 PRO A N 1
ATOM 2565 C CA . PRO A 1 310 ? 14.881 -4.789 -8.928 1.00 96.44 310 PRO A CA 1
ATOM 2566 C C . PRO A 1 310 ? 13.994 -5.508 -9.946 1.00 96.44 310 PRO A C 1
ATOM 2568 O O . PRO A 1 310 ? 14.215 -5.328 -11.144 1.00 96.44 310 PRO A O 1
ATOM 2571 N N . GLY A 1 311 ? 12.965 -6.243 -9.508 1.00 96.75 311 GLY A N 1
ATOM 2572 C CA . GLY A 1 311 ? 12.013 -6.910 -10.405 1.00 96.75 311 GLY A CA 1
ATOM 2573 C C . GLY A 1 311 ? 11.246 -5.929 -11.301 1.00 96.75 311 GLY A C 1
ATOM 2574 O O . GLY A 1 311 ? 11.169 -6.104 -12.525 1.00 96.75 311 GLY A O 1
ATOM 2575 N N . VAL A 1 312 ? 10.754 -4.831 -10.718 1.00 97.31 312 VAL A N 1
ATOM 2576 C CA . VAL A 1 312 ? 10.086 -3.748 -11.460 1.00 97.31 312 VAL A CA 1
ATOM 2577 C C . VAL A 1 312 ? 11.038 -3.078 -12.451 1.00 97.31 312 VAL A C 1
ATOM 2579 O O . VAL A 1 312 ? 10.671 -2.863 -13.610 1.00 97.31 312 VAL A O 1
ATOM 2582 N N . MET A 1 313 ? 12.269 -2.778 -12.034 1.00 97.44 313 MET A N 1
ATOM 2583 C CA . MET A 1 313 ? 13.277 -2.202 -12.921 1.00 97.44 313 MET A CA 1
ATOM 2584 C C . MET A 1 313 ? 13.696 -3.164 -14.028 1.00 97.44 313 MET A C 1
ATOM 2586 O O . MET A 1 313 ? 13.926 -2.707 -15.141 1.00 97.44 313 MET A O 1
ATOM 2590 N N . GLY A 1 314 ? 13.750 -4.471 -13.770 1.00 96.88 314 GLY A N 1
ATOM 2591 C CA . GLY A 1 314 ? 13.981 -5.484 -14.798 1.00 96.88 314 GLY A CA 1
ATOM 2592 C C . GLY A 1 314 ? 12.926 -5.413 -15.900 1.00 96.88 314 GLY A C 1
ATOM 2593 O O . GLY A 1 314 ? 13.268 -5.338 -17.076 1.00 96.88 314 GLY A O 1
ATOM 2594 N N . SER A 1 315 ? 11.652 -5.297 -15.518 1.00 95.75 315 SER A N 1
ATOM 2595 C CA . SER A 1 315 ? 10.549 -5.123 -16.473 1.00 95.75 315 SER A CA 1
ATOM 2596 C C . SER A 1 315 ? 10.607 -3.780 -17.218 1.00 95.75 315 SER A C 1
ATOM 2598 O O . SER A 1 315 ? 10.242 -3.697 -18.390 1.00 95.75 315 SER A O 1
ATOM 2600 N N . ILE A 1 316 ? 11.062 -2.707 -16.558 1.00 95.56 316 ILE A N 1
ATOM 2601 C CA . ILE A 1 316 ? 11.331 -1.417 -17.215 1.00 95.56 316 ILE A CA 1
ATOM 2602 C C . ILE A 1 316 ? 12.477 -1.568 -18.226 1.00 95.56 316 ILE A C 1
ATOM 2604 O O . ILE A 1 316 ? 12.376 -1.055 -19.338 1.00 95.56 316 ILE A O 1
ATOM 2608 N N . LEU A 1 317 ? 13.541 -2.295 -17.881 1.00 95.50 317 LEU A N 1
ATOM 2609 C CA . LEU A 1 317 ? 14.680 -2.533 -18.764 1.00 95.50 317 LEU A CA 1
ATOM 2610 C C . LEU A 1 317 ? 14.297 -3.327 -20.009 1.00 95.50 317 LEU A C 1
ATOM 2612 O O . LEU A 1 317 ? 14.723 -2.947 -21.092 1.00 95.50 317 LEU A O 1
ATOM 2616 N N . ASP A 1 318 ? 13.427 -4.332 -19.894 1.00 94.12 318 ASP A N 1
ATOM 2617 C CA . ASP A 1 318 ? 12.927 -5.090 -21.052 1.00 94.12 318 ASP A CA 1
ATOM 2618 C C . ASP A 1 318 ? 12.258 -4.172 -22.099 1.00 94.12 318 ASP A C 1
ATOM 2620 O O . ASP A 1 318 ? 12.348 -4.398 -23.312 1.00 94.12 318 ASP A O 1
ATOM 2624 N N . ILE A 1 319 ? 11.607 -3.100 -21.631 1.00 91.88 319 ILE A N 1
ATOM 2625 C CA . ILE A 1 319 ? 11.008 -2.061 -22.478 1.00 91.88 319 ILE A CA 1
ATOM 2626 C C . ILE A 1 319 ? 12.088 -1.142 -23.061 1.00 91.88 319 ILE A C 1
ATOM 2628 O O . ILE A 1 319 ? 12.052 -0.837 -24.254 1.00 91.88 319 ILE A O 1
ATOM 2632 N N . LEU A 1 320 ? 13.046 -0.701 -22.242 1.00 91.00 320 LEU A N 1
ATOM 2633 C CA . LEU A 1 320 ? 14.128 0.196 -22.666 1.00 91.00 320 LEU A CA 1
ATOM 2634 C C . LEU A 1 320 ? 15.108 -0.463 -23.647 1.00 91.00 320 LEU A C 1
ATOM 2636 O O . LEU A 1 320 ? 15.691 0.227 -24.477 1.00 91.00 320 LEU A O 1
ATOM 2640 N N . GLU A 1 321 ? 15.284 -1.780 -23.580 1.00 91.19 321 GLU A N 1
ATOM 2641 C CA . GLU A 1 321 ? 16.083 -2.559 -24.530 1.00 91.19 321 GLU A CA 1
ATOM 2642 C C . GLU A 1 321 ? 15.402 -2.650 -25.910 1.00 91.19 321 GLU A C 1
ATOM 2644 O O . GLU A 1 321 ? 16.083 -2.812 -26.925 1.00 91.19 321 GLU A O 1
ATOM 2649 N N . ASN A 1 322 ? 14.076 -2.459 -25.967 1.00 87.44 322 ASN A N 1
ATOM 2650 C CA . ASN A 1 322 ? 13.257 -2.533 -27.181 1.00 87.44 322 ASN A CA 1
ATOM 2651 C C . ASN A 1 322 ? 12.394 -1.267 -27.393 1.00 87.44 322 ASN A C 1
ATOM 2653 O O . ASN A 1 322 ? 11.167 -1.369 -27.521 1.00 87.44 322 ASN A O 1
ATOM 2657 N N . PRO A 1 323 ? 12.992 -0.061 -27.468 1.00 83.81 323 PRO A N 1
ATOM 2658 C CA . PRO A 1 323 ? 12.242 1.197 -27.459 1.00 83.81 323 PRO A CA 1
ATOM 2659 C C . PRO A 1 323 ? 11.356 1.375 -28.704 1.00 83.81 323 PRO A C 1
ATOM 2661 O O . PRO A 1 323 ? 10.310 2.020 -28.635 1.00 83.81 323 PRO A O 1
ATOM 2664 N N . ASP A 1 324 ? 11.716 0.744 -29.826 1.00 81.62 324 ASP A N 1
ATOM 2665 C CA . ASP A 1 324 ? 10.964 0.805 -31.085 1.00 81.62 324 ASP A CA 1
ATOM 2666 C C . ASP A 1 324 ? 9.573 0.156 -30.999 1.00 81.62 324 ASP A C 1
ATOM 2668 O O . ASP A 1 324 ? 8.668 0.533 -31.745 1.00 81.62 324 ASP A O 1
ATOM 2672 N N . ALA A 1 325 ? 9.359 -0.776 -30.062 1.00 84.88 325 ALA A N 1
ATOM 2673 C CA . ALA A 1 325 ? 8.038 -1.355 -29.807 1.00 84.88 325 ALA A CA 1
ATOM 2674 C C . ALA A 1 325 ? 7.075 -0.361 -29.121 1.00 84.88 325 ALA A C 1
ATOM 2676 O O . ALA A 1 325 ? 5.870 -0.610 -29.053 1.00 84.88 325 ALA A O 1
ATOM 2677 N N . TYR A 1 326 ? 7.587 0.781 -28.648 1.00 82.31 326 TYR A N 1
ATOM 2678 C CA . TYR A 1 326 ? 6.866 1.758 -27.834 1.00 82.31 326 TYR A CA 1
ATOM 2679 C C . TYR A 1 326 ? 7.003 3.176 -28.403 1.00 82.31 326 TYR A C 1
ATOM 2681 O O . TYR A 1 326 ? 7.367 4.120 -27.709 1.00 82.31 326 TYR A O 1
ATOM 2689 N N . VAL A 1 327 ? 6.659 3.349 -29.682 1.00 75.12 327 VAL A N 1
ATOM 2690 C CA . VAL A 1 327 ? 6.830 4.617 -30.425 1.00 75.12 327 VAL A CA 1
ATOM 2691 C C . VAL A 1 327 ? 6.143 5.825 -29.762 1.00 75.12 327 VAL A C 1
ATOM 2693 O O . VAL A 1 327 ? 6.611 6.955 -29.892 1.00 75.12 327 VAL A O 1
ATOM 2696 N N . THR A 1 328 ? 5.049 5.597 -29.028 1.00 72.12 328 THR A N 1
ATOM 2697 C CA . THR A 1 328 ? 4.290 6.634 -28.305 1.00 72.12 328 THR A CA 1
ATOM 2698 C C . THR A 1 328 ? 4.789 6.886 -26.879 1.00 72.12 328 THR A C 1
ATOM 2700 O O . THR A 1 328 ? 4.121 7.590 -26.120 1.00 72.12 328 THR A O 1
ATOM 2703 N N . ALA A 1 329 ? 5.899 6.268 -26.469 1.00 78.25 329 ALA A N 1
ATOM 2704 C CA . ALA A 1 329 ? 6.449 6.451 -25.138 1.00 78.25 329 ALA A CA 1
ATOM 2705 C C . ALA A 1 329 ? 6.960 7.879 -24.935 1.00 78.25 329 ALA A C 1
ATOM 2707 O O . ALA A 1 329 ? 7.525 8.499 -25.835 1.00 78.25 329 ALA A O 1
ATOM 2708 N N . TYR A 1 330 ? 6.785 8.383 -23.715 1.00 82.50 330 TYR A N 1
ATOM 2709 C CA . TYR A 1 330 ? 7.324 9.672 -23.305 1.00 82.50 330 TYR A CA 1
ATOM 2710 C C . TYR A 1 330 ? 8.445 9.427 -22.300 1.00 82.50 330 TYR A C 1
ATOM 2712 O O . TYR A 1 330 ? 8.252 9.467 -21.082 1.00 82.50 330 TYR A O 1
ATOM 2720 N N . TRP A 1 331 ? 9.630 9.157 -22.848 1.00 82.88 331 TRP A N 1
ATOM 2721 C CA . TRP A 1 331 ? 10.830 8.787 -22.102 1.00 82.88 331 TRP A CA 1
ATOM 2722 C C . TRP A 1 331 ? 11.255 9.762 -20.997 1.00 82.88 331 TRP A C 1
ATOM 2724 O O . TRP A 1 331 ? 11.784 9.274 -20.000 1.00 82.88 331 TRP A O 1
ATOM 2734 N N . PRO A 1 332 ? 11.014 11.090 -21.069 1.00 87.12 332 PRO A N 1
ATOM 2735 C CA . PRO A 1 332 ? 11.407 11.989 -19.982 1.00 87.12 332 PRO A CA 1
ATOM 2736 C C . PRO A 1 332 ? 10.819 11.637 -18.604 1.00 87.12 332 PRO A C 1
ATOM 2738 O O . PRO A 1 332 ? 11.416 11.994 -17.593 1.00 87.12 332 PRO A O 1
ATOM 2741 N N . ARG A 1 333 ? 9.710 10.882 -18.541 1.00 89.44 333 ARG A N 1
ATOM 2742 C CA . ARG A 1 333 ? 9.137 10.366 -17.280 1.00 89.44 333 ARG A CA 1
ATOM 2743 C C . ARG A 1 333 ? 9.952 9.256 -16.625 1.00 89.44 333 ARG A C 1
ATOM 2745 O O . ARG A 1 333 ? 9.697 8.954 -15.465 1.00 89.44 333 ARG A O 1
ATOM 2752 N N . LEU A 1 334 ? 10.884 8.629 -17.345 1.00 92.44 334 LEU A N 1
ATOM 2753 C CA . LEU A 1 334 ? 11.642 7.477 -16.856 1.00 92.44 334 LEU A CA 1
ATOM 2754 C C . LEU A 1 334 ? 12.282 7.762 -15.496 1.00 92.44 334 LEU A C 1
ATOM 2756 O O . LEU A 1 334 ? 12.058 7.002 -14.563 1.00 9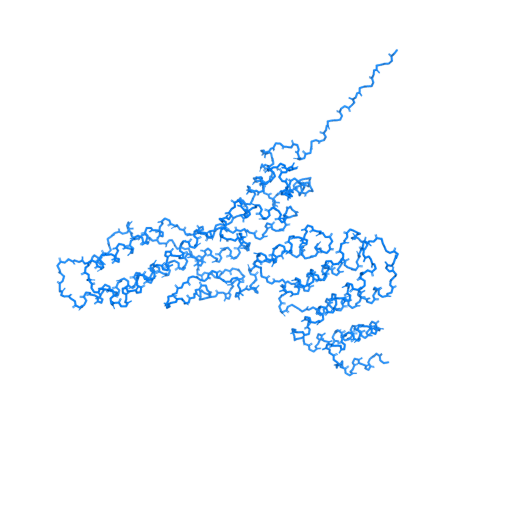2.44 334 LEU A O 1
ATOM 2760 N N . ASN A 1 335 ? 13.011 8.875 -15.368 1.00 91.94 335 ASN A N 1
ATOM 2761 C CA . ASN A 1 335 ? 13.723 9.193 -14.128 1.00 91.94 335 ASN A CA 1
ATOM 2762 C C . ASN A 1 335 ? 12.761 9.393 -12.951 1.00 91.94 335 ASN A C 1
ATOM 2764 O O . ASN A 1 335 ? 13.007 8.868 -11.877 1.00 91.94 335 ASN A O 1
ATOM 2768 N N . GLU A 1 336 ? 11.626 10.065 -13.163 1.00 94.00 336 GLU A N 1
ATOM 2769 C CA . GLU A 1 336 ? 10.629 10.245 -12.101 1.00 94.00 336 GLU A CA 1
ATOM 2770 C C . GLU A 1 336 ? 10.022 8.907 -11.669 1.00 94.00 336 GLU A C 1
ATOM 2772 O O . GLU A 1 336 ? 9.836 8.667 -10.482 1.00 94.00 336 GLU A O 1
ATOM 2777 N N . VAL A 1 337 ? 9.735 8.008 -12.618 1.00 96.38 337 VAL A N 1
ATOM 2778 C CA . VAL A 1 337 ? 9.252 6.656 -12.303 1.00 96.38 337 VAL A CA 1
ATOM 2779 C C . VAL A 1 337 ? 10.309 5.879 -11.519 1.00 96.38 337 VAL A C 1
ATOM 2781 O O . VAL A 1 337 ? 9.968 5.236 -10.528 1.00 96.38 337 VAL A O 1
ATOM 2784 N N . VAL A 1 338 ? 11.579 5.967 -11.922 1.00 96.19 338 VAL A N 1
ATOM 2785 C CA . VAL A 1 338 ? 12.714 5.343 -11.226 1.00 96.19 338 VAL A CA 1
ATOM 2786 C C . VAL A 1 338 ? 12.847 5.885 -9.803 1.00 96.19 338 VAL A C 1
ATOM 2788 O O . VAL A 1 338 ? 13.001 5.091 -8.881 1.00 96.19 338 VAL A O 1
ATOM 2791 N N . ASP A 1 339 ? 12.693 7.193 -9.589 1.00 95.75 339 ASP A N 1
ATOM 2792 C CA . ASP A 1 339 ? 12.709 7.792 -8.249 1.00 95.75 339 ASP A CA 1
ATOM 2793 C C . ASP A 1 339 ? 11.597 7.211 -7.362 1.00 95.75 339 ASP A C 1
ATOM 2795 O O . ASP A 1 339 ? 11.819 6.916 -6.184 1.00 95.75 339 ASP A O 1
ATOM 2799 N N . VAL A 1 340 ? 10.398 6.987 -7.921 1.00 96.62 340 VAL A N 1
ATOM 2800 C CA . VAL A 1 340 ? 9.315 6.311 -7.190 1.00 96.62 340 VAL A CA 1
ATOM 2801 C C . VAL A 1 340 ? 9.678 4.855 -6.886 1.00 96.62 340 VAL A C 1
ATOM 2803 O O . VAL A 1 340 ? 9.427 4.405 -5.765 1.00 96.62 340 VAL A O 1
ATOM 2806 N N . VAL A 1 341 ? 10.266 4.122 -7.838 1.00 97.19 341 VAL A N 1
ATOM 2807 C CA . VAL A 1 341 ? 10.711 2.733 -7.625 1.00 97.19 341 VAL A CA 1
ATOM 2808 C C . VAL A 1 341 ? 11.736 2.671 -6.496 1.00 97.19 341 VAL A C 1
ATOM 2810 O O . VAL A 1 341 ? 11.547 1.912 -5.551 1.00 97.19 341 VAL A O 1
ATOM 2813 N N . ILE A 1 342 ? 12.761 3.522 -6.542 1.00 95.62 342 ILE A N 1
ATOM 2814 C CA . ILE A 1 342 ? 13.804 3.637 -5.518 1.00 95.62 342 ILE A CA 1
ATOM 2815 C C . ILE A 1 342 ? 13.190 3.929 -4.144 1.00 95.62 342 ILE A C 1
ATOM 2817 O O . ILE A 1 342 ? 13.474 3.235 -3.170 1.00 95.62 342 ILE A O 1
ATOM 2821 N N . LYS A 1 343 ? 12.299 4.924 -4.063 1.00 93.50 343 LYS A N 1
ATOM 2822 C CA . LYS A 1 343 ? 11.641 5.320 -2.809 1.00 93.50 343 LYS A CA 1
ATOM 2823 C C . LYS A 1 343 ? 10.733 4.229 -2.234 1.00 93.50 343 LYS A C 1
ATOM 2825 O O . LYS A 1 343 ? 10.502 4.204 -1.026 1.00 93.50 343 LYS A O 1
ATOM 2830 N N . SER A 1 344 ? 10.184 3.376 -3.094 1.00 93.44 344 SER A N 1
ATOM 2831 C CA . SER A 1 344 ? 9.257 2.307 -2.708 1.00 93.44 344 SER A CA 1
ATOM 2832 C C . SER A 1 344 ? 9.956 0.959 -2.514 1.00 93.44 344 SER A C 1
ATOM 2834 O O . SER A 1 344 ? 9.308 0.009 -2.084 1.00 93.44 344 SER A O 1
ATOM 2836 N N . ASN A 1 345 ? 11.245 0.850 -2.838 1.00 94.50 345 ASN A N 1
ATOM 2837 C CA . ASN A 1 345 ? 11.980 -0.405 -2.782 1.00 94.50 345 ASN A CA 1
ATOM 2838 C C . ASN A 1 345 ? 12.175 -0.892 -1.340 1.00 94.50 345 ASN A C 1
ATOM 2840 O O . ASN A 1 345 ? 12.454 -0.111 -0.429 1.00 94.50 345 ASN A O 1
ATOM 2844 N N . ASP A 1 346 ? 12.079 -2.204 -1.157 1.00 90.12 346 ASP A N 1
ATOM 2845 C CA . ASP A 1 346 ? 12.577 -2.862 0.047 1.00 90.12 346 ASP A CA 1
ATOM 2846 C C . ASP A 1 346 ? 14.113 -2.803 0.076 1.00 90.12 346 ASP A C 1
ATOM 2848 O O . ASP A 1 346 ? 14.770 -3.225 -0.873 1.00 90.12 346 ASP A O 1
ATOM 2852 N N . THR A 1 347 ? 14.708 -2.308 1.163 1.00 86.31 347 THR A N 1
ATOM 2853 C CA . THR A 1 347 ? 16.170 -2.158 1.289 1.00 86.31 347 THR A CA 1
ATOM 2854 C C . THR A 1 347 ? 16.929 -3.490 1.244 1.00 86.31 347 THR A C 1
ATOM 2856 O O . THR A 1 347 ? 18.145 -3.498 1.001 1.00 86.31 347 THR A O 1
ATOM 2859 N N . GLN A 1 348 ? 16.226 -4.610 1.450 1.00 87.50 348 GLN A N 1
ATOM 2860 C CA . GLN A 1 348 ? 16.752 -5.962 1.263 1.00 87.50 348 GLN A CA 1
ATOM 2861 C C . GLN A 1 348 ? 16.928 -6.328 -0.216 1.00 87.50 348 GLN A C 1
ATOM 2863 O O . GLN A 1 348 ? 17.811 -7.119 -0.543 1.00 87.50 348 GLN A O 1
ATOM 2868 N N . ASN A 1 349 ? 16.143 -5.732 -1.116 1.00 91.12 349 ASN A N 1
ATOM 2869 C CA . ASN A 1 349 ? 16.213 -5.997 -2.547 1.00 91.12 349 ASN A CA 1
ATOM 2870 C C . ASN A 1 349 ? 17.298 -5.125 -3.188 1.00 91.12 349 ASN A C 1
ATOM 2872 O O . ASN A 1 349 ? 17.241 -3.891 -3.154 1.00 91.12 349 ASN A O 1
ATOM 2876 N N . LYS A 1 350 ? 18.302 -5.777 -3.776 1.00 90.81 350 LYS A N 1
ATOM 2877 C CA . LYS A 1 350 ? 19.510 -5.133 -4.303 1.00 90.81 350 LYS A CA 1
ATOM 2878 C C . LYS A 1 350 ? 19.464 -5.003 -5.823 1.00 90.81 350 LYS A C 1
ATOM 2880 O O . LYS A 1 350 ? 19.035 -5.907 -6.531 1.00 90.81 350 LYS A O 1
ATOM 2885 N N . PHE A 1 351 ? 19.942 -3.868 -6.331 1.00 95.38 351 PHE A N 1
ATOM 2886 C CA . PHE A 1 351 ? 19.884 -3.510 -7.754 1.00 95.38 351 PHE A CA 1
ATOM 2887 C C . PHE A 1 351 ? 21.089 -3.992 -8.580 1.00 95.38 351 PHE A C 1
ATOM 2889 O O . PHE A 1 351 ? 21.255 -3.539 -9.708 1.00 95.38 351 PHE A O 1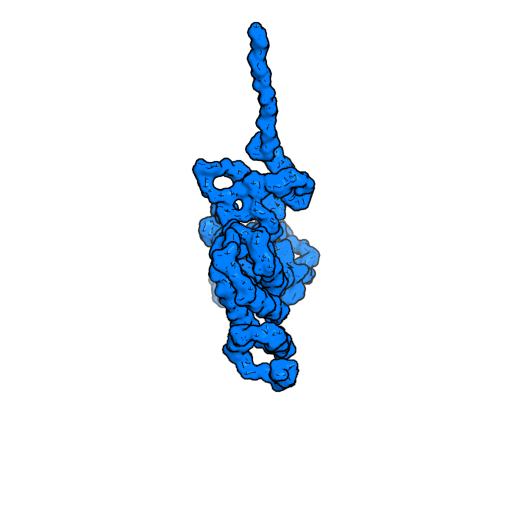
ATOM 2896 N N . THR A 1 352 ? 21.926 -4.893 -8.059 1.00 94.75 352 THR A N 1
ATOM 2897 C CA . THR A 1 352 ? 23.198 -5.305 -8.682 1.00 94.75 352 THR A CA 1
ATOM 2898 C C . THR A 1 352 ? 23.026 -5.772 -10.131 1.00 94.75 352 THR A C 1
ATOM 2900 O O . THR A 1 352 ? 23.626 -5.194 -11.035 1.00 94.75 352 THR A O 1
ATOM 2903 N N . GLU A 1 353 ? 22.139 -6.739 -10.398 1.00 94.81 353 GLU A N 1
ATOM 2904 C CA . GLU A 1 353 ? 21.908 -7.212 -11.775 1.00 94.81 353 GLU A CA 1
ATOM 2905 C C . GLU A 1 353 ? 21.228 -6.146 -12.649 1.00 94.81 353 GLU A C 1
ATOM 2907 O O . GLU A 1 353 ? 21.564 -5.985 -13.823 1.00 94.81 353 GLU A O 1
ATOM 2912 N N . THR A 1 354 ? 20.309 -5.364 -12.079 1.00 96.25 354 THR A N 1
ATOM 2913 C CA . THR A 1 354 ? 19.657 -4.243 -12.772 1.00 96.25 354 THR A CA 1
ATOM 2914 C C . THR A 1 354 ? 20.680 -3.211 -13.251 1.00 96.25 354 THR A C 1
ATOM 2916 O O . THR A 1 354 ? 20.602 -2.743 -14.386 1.00 96.25 354 THR A O 1
ATOM 2919 N N . LEU A 1 355 ? 21.662 -2.878 -12.412 1.00 96.88 355 LEU A N 1
ATOM 2920 C CA . LEU A 1 355 ? 22.760 -1.972 -12.740 1.00 96.88 355 LEU A CA 1
ATOM 2921 C C . LEU A 1 355 ? 23.679 -2.568 -13.812 1.00 96.88 355 LEU A C 1
ATOM 2923 O O . LEU A 1 355 ? 23.982 -1.884 -14.788 1.00 96.88 355 LEU A O 1
ATOM 2927 N N . SER A 1 356 ? 24.036 -3.852 -13.710 1.00 96.31 356 SER A N 1
ATOM 2928 C CA . SER A 1 356 ? 24.794 -4.549 -14.759 1.00 96.31 356 SER A CA 1
ATOM 2929 C C . SER A 1 356 ? 24.069 -4.535 -16.112 1.00 96.31 356 SER A C 1
ATOM 2931 O O . SER A 1 356 ? 24.690 -4.291 -17.149 1.00 96.31 356 SER A O 1
ATOM 2933 N N . ARG A 1 357 ? 22.746 -4.741 -16.136 1.00 96.75 357 ARG A N 1
ATOM 2934 C CA . ARG A 1 357 ? 21.935 -4.610 -17.359 1.00 96.75 357 ARG A CA 1
ATOM 2935 C C . ARG A 1 357 ? 21.894 -3.172 -17.878 1.00 96.75 357 ARG A C 1
ATOM 2937 O O . ARG A 1 357 ? 22.059 -2.964 -19.078 1.00 96.75 357 ARG A O 1
ATOM 2944 N N . LEU A 1 358 ? 21.750 -2.178 -16.999 1.00 96.44 358 LEU A N 1
ATOM 2945 C CA . LEU A 1 358 ? 21.810 -0.760 -17.373 1.00 96.44 358 LEU A CA 1
ATOM 2946 C C . LEU A 1 358 ? 23.159 -0.371 -17.981 1.00 96.44 358 LEU A C 1
ATOM 2948 O O . LEU A 1 358 ? 23.176 0.370 -18.961 1.00 96.44 358 LEU A O 1
ATOM 2952 N N . PHE A 1 359 ? 24.274 -0.902 -17.469 1.00 96.75 359 PHE A N 1
ATOM 2953 C CA . PHE A 1 359 ? 25.604 -0.683 -18.046 1.00 96.75 359 PHE A CA 1
ATOM 2954 C C . PHE A 1 359 ? 25.666 -1.189 -19.489 1.00 96.75 359 PHE A C 1
ATOM 2956 O O . PHE A 1 359 ? 26.102 -0.471 -20.392 1.00 96.75 359 PHE A O 1
ATOM 2963 N N . ARG A 1 360 ? 25.165 -2.407 -19.730 1.00 95.88 360 ARG A N 1
ATOM 2964 C CA . ARG A 1 360 ? 25.091 -2.998 -21.075 1.00 95.88 360 ARG A CA 1
ATOM 2965 C C . ARG A 1 360 ? 24.187 -2.175 -21.999 1.00 95.88 360 ARG A C 1
ATOM 2967 O O . ARG A 1 360 ? 24.580 -1.896 -23.132 1.00 95.88 360 ARG A O 1
ATOM 2974 N N . LEU A 1 361 ? 23.020 -1.742 -21.512 1.00 95.12 361 LEU A N 1
ATOM 2975 C CA . LEU A 1 361 ? 22.089 -0.897 -22.263 1.00 95.12 361 LEU A CA 1
ATOM 2976 C C . LEU A 1 361 ? 22.724 0.450 -22.629 1.00 95.12 361 LEU A C 1
ATOM 2978 O O . LEU A 1 361 ? 22.694 0.841 -23.793 1.00 95.12 361 LEU A O 1
ATOM 2982 N N . TYR A 1 362 ? 23.341 1.140 -21.669 1.00 94.81 362 TYR A N 1
ATOM 2983 C CA . TYR A 1 362 ? 24.012 2.417 -21.910 1.00 94.81 362 TYR A CA 1
ATOM 2984 C C . TYR A 1 362 ? 25.160 2.273 -22.916 1.00 94.81 362 TYR A C 1
ATOM 2986 O O . TYR A 1 362 ? 25.264 3.064 -23.854 1.00 94.81 362 TYR A O 1
ATOM 2994 N N . ASN A 1 363 ? 25.969 1.216 -22.795 1.00 94.44 363 ASN A N 1
ATOM 2995 C CA . ASN A 1 363 ? 27.015 0.920 -23.768 1.00 94.44 363 ASN A CA 1
ATOM 2996 C C . ASN A 1 363 ? 26.444 0.708 -25.181 1.00 94.44 363 ASN A C 1
ATOM 2998 O O . ASN A 1 363 ? 26.977 1.236 -26.155 1.00 94.44 363 ASN A O 1
ATOM 3002 N N . ALA A 1 364 ? 25.326 -0.013 -25.304 1.00 91.75 364 ALA A N 1
ATOM 3003 C CA . ALA A 1 364 ? 24.637 -0.180 -26.580 1.00 91.75 364 ALA A CA 1
ATOM 3004 C C . ALA A 1 364 ? 24.084 1.149 -27.125 1.00 91.75 364 ALA A C 1
ATOM 3006 O O . ALA A 1 364 ? 24.121 1.368 -28.336 1.00 91.75 364 ALA A O 1
ATOM 3007 N N . CYS A 1 365 ? 23.614 2.052 -26.257 1.00 89.44 365 CYS A N 1
ATOM 3008 C CA . CYS A 1 365 ? 23.168 3.384 -26.661 1.00 89.44 365 CYS A CA 1
ATOM 3009 C C . CYS A 1 365 ? 24.300 4.211 -27.281 1.00 89.44 365 CYS A C 1
ATOM 3011 O O . CYS A 1 365 ? 24.092 4.838 -28.314 1.00 89.44 365 CYS A O 1
ATOM 3013 N N . MET A 1 366 ? 25.506 4.178 -26.718 1.00 86.94 366 MET A N 1
ATOM 3014 C CA . MET A 1 366 ? 26.637 4.945 -27.261 1.00 86.94 366 MET A CA 1
ATOM 3015 C C . MET A 1 366 ? 27.039 4.516 -28.683 1.00 86.94 366 MET A C 1
ATOM 3017 O O . MET A 1 366 ? 27.649 5.294 -29.410 1.00 86.94 366 MET A O 1
ATOM 3021 N N . ASN A 1 367 ? 26.650 3.307 -29.098 1.00 84.25 367 ASN A N 1
ATOM 3022 C CA . ASN A 1 367 ? 26.943 2.750 -30.419 1.00 84.25 367 ASN A CA 1
ATOM 3023 C C . ASN A 1 367 ? 25.813 2.955 -31.449 1.00 84.25 367 ASN A C 1
ATOM 3025 O O . ASN A 1 367 ? 25.935 2.493 -32.584 1.00 84.25 367 ASN A O 1
ATOM 3029 N N . LYS A 1 368 ? 24.702 3.608 -31.077 1.00 85.62 368 LYS A N 1
ATOM 3030 C CA . LYS A 1 368 ? 23.539 3.840 -31.951 1.00 85.62 368 LYS A CA 1
ATOM 3031 C C . LYS A 1 368 ? 23.362 5.326 -32.261 1.00 85.62 368 LYS A C 1
ATOM 3033 O O . LYS A 1 368 ? 23.473 6.173 -31.379 1.00 85.62 368 LYS A O 1
ATOM 3038 N N . ASP A 1 369 ? 22.991 5.636 -33.503 1.00 81.38 369 ASP A N 1
ATOM 3039 C CA . ASP A 1 369 ? 22.568 6.986 -33.878 1.00 81.38 369 ASP A CA 1
ATOM 3040 C C . ASP A 1 369 ? 21.081 7.195 -33.547 1.00 81.38 369 ASP A C 1
ATOM 3042 O O . ASP A 1 369 ? 20.185 6.706 -34.235 1.00 81.38 369 ASP A O 1
ATOM 3046 N N . TYR A 1 370 ? 20.811 7.934 -32.472 1.00 82.62 370 TYR A N 1
ATOM 3047 C CA . TYR A 1 370 ? 19.449 8.258 -32.038 1.00 82.62 370 TYR A CA 1
ATOM 3048 C C . TYR A 1 370 ? 18.823 9.439 -32.787 1.00 82.62 370 TYR A C 1
ATOM 3050 O O . TYR A 1 370 ? 17.642 9.732 -32.593 1.00 82.62 370 TYR A O 1
ATOM 3058 N N . SER A 1 371 ? 19.572 10.121 -33.659 1.00 77.50 371 SER A N 1
ATOM 3059 C CA . SER A 1 371 ? 19.033 11.218 -34.466 1.00 77.50 371 SER A CA 1
ATOM 3060 C C . SER A 1 371 ? 18.075 10.741 -35.565 1.00 77.50 371 SER A C 1
ATOM 3062 O O . SER A 1 371 ? 17.226 11.519 -36.002 1.00 77.50 371 SER A O 1
ATOM 3064 N N . VAL A 1 372 ? 18.168 9.464 -35.956 1.00 78.25 372 VAL A N 1
ATOM 3065 C CA . VAL A 1 372 ? 17.386 8.835 -37.037 1.00 78.25 372 VAL A CA 1
ATOM 3066 C C . VAL A 1 372 ? 16.215 7.970 -36.547 1.00 78.25 372 VAL A C 1
ATOM 3068 O O . VAL A 1 372 ? 15.483 7.397 -37.355 1.00 78.25 372 VAL A O 1
ATOM 3071 N N . MET A 1 373 ? 16.021 7.861 -35.231 1.00 79.50 373 MET A N 1
ATOM 3072 C CA . MET A 1 373 ? 14.997 6.999 -34.632 1.00 79.50 373 MET A CA 1
ATOM 3073 C C . MET A 1 373 ? 13.594 7.617 -34.711 1.00 79.50 373 MET A C 1
ATOM 3075 O O . MET A 1 373 ? 13.419 8.833 -34.660 1.00 79.50 373 MET A O 1
ATOM 3079 N N . LYS A 1 374 ? 12.572 6.759 -34.831 1.00 72.00 374 LYS A N 1
ATOM 3080 C CA . LYS A 1 374 ? 11.185 7.168 -35.134 1.00 72.00 374 LYS A CA 1
ATOM 3081 C C . LYS A 1 374 ? 10.342 7.546 -33.914 1.00 72.00 374 LYS A C 1
ATOM 3083 O O . LYS A 1 374 ? 9.238 8.058 -34.085 1.00 72.00 374 LYS A O 1
ATOM 3088 N N . TYR A 1 375 ? 10.812 7.266 -32.704 1.00 74.31 375 TYR A N 1
ATOM 3089 C CA . TYR A 1 375 ? 10.057 7.529 -31.483 1.00 74.31 375 TYR A CA 1
ATOM 3090 C C . TYR A 1 375 ? 10.354 8.922 -30.909 1.00 74.31 375 TYR A C 1
ATOM 3092 O O . TYR A 1 375 ? 11.416 9.507 -31.134 1.00 74.31 375 TYR A O 1
ATOM 3100 N N . GLN A 1 376 ? 9.386 9.479 -30.176 1.00 70.38 376 GLN A N 1
ATOM 3101 C CA . GLN A 1 376 ? 9.498 10.828 -29.613 1.00 70.38 376 GLN A CA 1
ATOM 3102 C C . GLN A 1 376 ? 10.664 10.923 -28.616 1.00 70.38 376 GLN A C 1
ATOM 3104 O O . GLN A 1 376 ? 10.912 9.994 -27.854 1.00 70.38 376 GLN A O 1
ATOM 3109 N N . HIS A 1 377 ? 11.373 12.057 -28.604 1.00 74.50 377 HIS A N 1
ATOM 3110 C CA . HIS A 1 377 ? 12.516 12.313 -27.708 1.00 74.50 377 HIS A CA 1
ATOM 3111 C C . HIS A 1 377 ? 13.688 11.326 -27.841 1.00 74.50 377 HIS A C 1
ATOM 3113 O O . HIS A 1 377 ? 14.468 11.164 -26.905 1.00 74.50 377 HIS A O 1
ATOM 3119 N N . ALA A 1 378 ? 13.860 10.684 -29.003 1.00 79.81 378 ALA A N 1
ATOM 3120 C CA . ALA A 1 378 ? 14.938 9.717 -29.201 1.00 79.81 378 ALA A CA 1
ATOM 3121 C C . ALA A 1 378 ? 16.338 10.271 -28.905 1.00 79.81 378 ALA A C 1
ATOM 3123 O O . ALA A 1 378 ? 17.143 9.585 -28.283 1.00 79.81 378 ALA A O 1
ATOM 3124 N N . LYS A 1 379 ? 16.604 11.534 -29.261 1.00 83.50 379 LYS A N 1
ATOM 3125 C CA . LYS A 1 379 ? 17.886 12.204 -28.983 1.00 83.50 379 LYS A CA 1
ATOM 3126 C C . LYS A 1 379 ? 18.231 12.266 -27.492 1.00 83.50 379 LYS A C 1
ATOM 3128 O O . LYS A 1 379 ? 19.405 12.233 -27.144 1.00 83.50 379 LYS A O 1
ATOM 3133 N N . ASP A 1 380 ? 17.223 12.329 -26.626 1.00 84.75 380 ASP A N 1
ATOM 3134 C CA . ASP A 1 380 ? 17.410 12.428 -25.177 1.00 84.75 380 ASP A CA 1
ATOM 3135 C C . ASP A 1 380 ? 17.562 11.048 -24.518 1.00 84.75 380 ASP A C 1
ATOM 3137 O O . ASP A 1 380 ? 17.973 10.958 -23.362 1.00 84.75 380 ASP A O 1
ATOM 3141 N N . PHE A 1 381 ? 17.257 9.964 -25.238 1.00 88.06 381 PHE A N 1
ATOM 3142 C CA . PHE A 1 381 ? 17.199 8.609 -24.692 1.00 88.06 381 PHE A CA 1
ATOM 3143 C C . PHE A 1 381 ? 18.513 8.150 -24.027 1.00 88.06 381 PHE A C 1
ATOM 3145 O O . PHE A 1 381 ? 18.445 7.719 -22.873 1.00 88.06 381 PHE A O 1
ATOM 3152 N N . PRO A 1 382 ? 19.710 8.309 -24.636 1.00 90.44 382 PRO A N 1
ATOM 3153 C CA . PRO A 1 382 ? 20.969 7.954 -23.969 1.00 90.44 382 PRO A CA 1
ATOM 3154 C C . PRO A 1 382 ? 21.192 8.718 -22.659 1.00 90.44 382 PRO A C 1
ATOM 3156 O O . PRO A 1 382 ? 21.603 8.129 -21.661 1.00 90.44 382 PRO A O 1
ATOM 3159 N N . ASN A 1 383 ? 20.855 10.012 -22.636 1.00 91.19 383 ASN A N 1
ATOM 3160 C CA . ASN A 1 383 ? 20.992 10.857 -21.448 1.00 91.19 383 ASN A CA 1
ATOM 3161 C C . ASN A 1 383 ? 20.016 10.447 -20.338 1.00 91.19 383 ASN A C 1
ATOM 3163 O O . ASN A 1 383 ? 20.347 10.538 -19.157 1.00 91.19 383 ASN A O 1
ATOM 3167 N N . LEU A 1 384 ? 18.812 9.994 -20.694 1.00 91.12 384 LEU A N 1
ATOM 3168 C CA . LEU A 1 384 ? 17.837 9.480 -19.732 1.00 91.12 384 LEU A CA 1
ATOM 3169 C C . LEU A 1 384 ? 18.314 8.165 -19.106 1.00 91.12 384 LEU A C 1
ATOM 3171 O O . LEU A 1 384 ? 18.255 8.032 -17.886 1.00 91.12 384 LEU A O 1
ATOM 3175 N N . VAL A 1 385 ? 18.856 7.244 -19.913 1.00 93.75 385 VAL A N 1
ATOM 3176 C CA . VAL A 1 385 ? 19.468 5.998 -19.418 1.00 93.75 385 VAL A CA 1
ATOM 3177 C C . VAL A 1 385 ? 20.653 6.304 -18.499 1.00 93.75 385 VAL A C 1
ATOM 3179 O O . VAL A 1 385 ? 20.736 5.729 -17.416 1.00 93.75 385 VAL A O 1
ATOM 3182 N N . ALA A 1 386 ? 21.522 7.251 -18.873 1.00 93.62 386 ALA A N 1
ATOM 3183 C CA . ALA A 1 386 ? 22.641 7.679 -18.033 1.00 93.62 386 ALA A CA 1
ATOM 3184 C C . ALA A 1 386 ? 22.172 8.217 -16.673 1.00 93.62 386 ALA A C 1
ATOM 3186 O O . ALA A 1 386 ? 22.675 7.794 -15.638 1.00 93.62 386 ALA A O 1
ATOM 3187 N N . ARG A 1 387 ? 21.156 9.091 -16.653 1.00 94.38 387 ARG A N 1
ATOM 3188 C CA . ARG A 1 387 ? 20.589 9.634 -15.404 1.00 94.38 387 ARG A CA 1
ATOM 3189 C C . ARG A 1 387 ? 19.972 8.552 -14.522 1.00 94.38 387 ARG A C 1
ATOM 3191 O O . ARG A 1 387 ? 20.200 8.558 -13.317 1.00 94.38 387 ARG A O 1
ATOM 3198 N N . THR A 1 388 ? 19.232 7.619 -15.119 1.00 94.94 388 THR A N 1
ATOM 3199 C CA . THR A 1 388 ? 18.663 6.461 -14.412 1.00 94.94 388 THR A CA 1
ATOM 3200 C C . THR A 1 388 ? 19.764 5.596 -13.796 1.00 94.94 388 THR A C 1
ATOM 3202 O O . THR A 1 388 ? 19.669 5.213 -12.632 1.00 94.94 388 THR A O 1
ATOM 3205 N N . MET A 1 389 ? 20.837 5.338 -14.550 1.00 95.81 389 MET A N 1
ATOM 3206 C CA . MET A 1 389 ? 22.013 4.608 -14.078 1.00 95.81 389 MET A CA 1
ATOM 3207 C C . MET A 1 389 ? 22.685 5.324 -12.897 1.00 95.81 389 MET A C 1
ATOM 3209 O O . MET A 1 389 ? 22.917 4.694 -11.869 1.00 95.81 389 MET A O 1
ATOM 3213 N N . THR A 1 390 ? 22.929 6.635 -12.989 1.00 95.56 390 THR A N 1
ATOM 3214 C CA . THR A 1 390 ? 23.503 7.428 -11.889 1.00 95.56 390 THR A CA 1
ATOM 3215 C C . THR A 1 390 ? 22.611 7.426 -10.645 1.00 95.56 390 THR A C 1
ATOM 3217 O O . THR A 1 390 ? 23.114 7.252 -9.537 1.00 95.56 390 THR A O 1
ATOM 3220 N N . ALA A 1 391 ? 21.291 7.586 -10.800 1.00 95.56 391 ALA A N 1
ATOM 3221 C CA . ALA A 1 391 ? 20.349 7.576 -9.679 1.00 95.56 391 ALA A CA 1
ATOM 3222 C C . ALA A 1 391 ? 20.335 6.222 -8.949 1.00 95.56 391 ALA A C 1
ATOM 3224 O O . ALA A 1 391 ? 20.381 6.179 -7.718 1.00 95.56 391 ALA A O 1
ATOM 3225 N N . LEU A 1 392 ? 20.332 5.116 -9.700 1.00 95.81 392 LEU A N 1
ATOM 3226 C CA . LEU A 1 392 ? 20.381 3.772 -9.128 1.00 95.81 392 LEU A CA 1
ATOM 3227 C C . LEU A 1 392 ? 21.735 3.446 -8.495 1.00 95.81 392 LEU A C 1
ATOM 3229 O O . LEU A 1 392 ? 21.746 2.826 -7.437 1.00 95.81 392 LEU A O 1
ATOM 3233 N N . LEU A 1 393 ? 22.855 3.882 -9.086 1.00 95.62 393 LEU A N 1
ATOM 3234 C CA . LEU A 1 393 ? 24.182 3.734 -8.475 1.00 95.62 393 LEU A CA 1
ATOM 3235 C C . LEU A 1 393 ? 24.252 4.483 -7.147 1.00 95.62 393 LEU A C 1
ATOM 3237 O O . LEU A 1 393 ? 24.646 3.904 -6.139 1.00 95.62 393 LEU A O 1
ATOM 3241 N N . LYS A 1 394 ? 23.793 5.738 -7.125 1.00 95.19 394 LYS A N 1
ATOM 3242 C CA . LYS A 1 394 ? 23.728 6.535 -5.901 1.00 95.19 394 LYS A CA 1
ATOM 3243 C C . LYS A 1 394 ? 22.935 5.815 -4.811 1.00 95.19 394 LYS A C 1
ATOM 3245 O O . LYS A 1 394 ? 23.462 5.603 -3.724 1.00 95.19 394 LYS A O 1
ATOM 3250 N N . TYR A 1 395 ? 21.713 5.376 -5.117 1.00 94.94 395 TYR A N 1
ATOM 3251 C CA . TYR A 1 395 ? 20.902 4.624 -4.159 1.00 94.94 395 TYR A CA 1
ATOM 3252 C C . TYR A 1 395 ? 21.588 3.325 -3.710 1.00 94.94 395 TYR A C 1
ATOM 3254 O O . TYR A 1 395 ? 21.593 3.007 -2.523 1.00 94.94 395 TYR A O 1
ATOM 3262 N N . PHE A 1 396 ? 22.179 2.575 -4.641 1.00 94.31 396 PHE A N 1
ATOM 3263 C CA . PHE A 1 396 ? 22.870 1.321 -4.354 1.00 94.31 396 PHE A CA 1
ATOM 3264 C C . PHE A 1 396 ? 24.013 1.519 -3.351 1.00 94.31 396 PHE A C 1
ATOM 3266 O O . PHE A 1 396 ? 24.056 0.809 -2.349 1.00 94.31 396 PHE A O 1
ATOM 3273 N N . PHE A 1 397 ? 24.876 2.518 -3.560 1.00 92.81 397 PHE A N 1
ATOM 3274 C CA . PHE A 1 397 ? 25.997 2.814 -2.662 1.00 92.81 397 PHE A CA 1
ATOM 3275 C C . PHE A 1 397 ? 25.570 3.455 -1.332 1.00 92.81 397 PHE A C 1
ATOM 3277 O O . PHE A 1 397 ? 26.175 3.160 -0.302 1.00 92.81 397 PHE A O 1
ATOM 3284 N N . GLU A 1 398 ? 24.494 4.248 -1.309 1.00 92.56 398 GLU A N 1
ATOM 3285 C CA . GLU A 1 398 ? 23.900 4.777 -0.068 1.00 92.56 398 GLU A CA 1
ATOM 3286 C C . GLU A 1 398 ? 23.312 3.671 0.832 1.00 92.56 398 GLU A C 1
ATOM 3288 O O . GLU A 1 398 ? 23.187 3.862 2.040 1.00 92.56 398 GLU A O 1
ATOM 3293 N N . ASN A 1 399 ? 22.994 2.496 0.273 1.00 90.31 399 ASN A N 1
ATOM 3294 C CA . ASN A 1 399 ? 22.401 1.360 0.991 1.00 90.31 399 ASN A CA 1
ATOM 3295 C C . ASN A 1 399 ? 23.395 0.212 1.251 1.00 90.31 399 ASN A C 1
ATOM 3297 O O . ASN A 1 399 ? 22.999 -0.960 1.281 1.00 90.31 399 ASN A O 1
ATOM 3301 N N . ALA A 1 400 ? 24.667 0.575 1.465 1.00 86.44 400 ALA A N 1
ATOM 3302 C CA . ALA A 1 400 ? 25.753 -0.287 1.942 1.00 86.44 400 ALA A CA 1
ATOM 3303 C C . ALA A 1 400 ? 25.843 -1.639 1.199 1.00 86.44 400 ALA A C 1
ATOM 3305 O O . ALA A 1 400 ? 25.521 -2.685 1.772 1.00 86.44 400 ALA A O 1
ATOM 3306 N N . PRO A 1 401 ? 26.255 -1.633 -0.080 1.00 89.12 401 PRO A N 1
ATOM 3307 C CA . PRO A 1 401 ? 26.380 -2.853 -0.863 1.00 89.12 401 PRO A CA 1
ATOM 3308 C C . PRO A 1 401 ? 27.539 -3.714 -0.354 1.00 89.12 401 PRO A C 1
ATOM 3310 O O . PRO A 1 401 ? 28.543 -3.204 0.153 1.00 89.12 401 PRO A O 1
ATOM 3313 N N . SER A 1 402 ? 27.406 -5.028 -0.508 1.00 91.19 402 SER A N 1
ATOM 3314 C CA . SER A 1 402 ? 28.456 -5.985 -0.162 1.00 91.19 402 SER A CA 1
ATOM 3315 C C . SER A 1 402 ? 29.643 -5.909 -1.131 1.00 91.19 402 SER A C 1
ATOM 3317 O O . SER A 1 402 ? 29.527 -5.421 -2.258 1.00 91.19 402 SER A O 1
ATOM 3319 N N . ALA A 1 403 ? 30.803 -6.415 -0.698 1.00 89.12 403 ALA A N 1
ATOM 3320 C CA . ALA A 1 403 ? 32.008 -6.457 -1.527 1.00 89.12 403 ALA A CA 1
ATOM 3321 C C . ALA A 1 403 ? 31.790 -7.247 -2.831 1.00 89.12 403 ALA A C 1
ATOM 3323 O O . ALA A 1 403 ? 32.209 -6.794 -3.893 1.00 89.12 403 ALA A O 1
ATOM 3324 N N . ASP A 1 404 ? 31.066 -8.369 -2.769 1.00 90.19 404 ASP A N 1
ATOM 3325 C CA . ASP A 1 404 ? 30.766 -9.200 -3.940 1.00 90.19 404 ASP A CA 1
ATOM 3326 C C . ASP A 1 404 ? 29.901 -8.459 -4.970 1.00 90.19 404 ASP A C 1
ATOM 3328 O O . ASP A 1 404 ? 30.150 -8.540 -6.174 1.00 90.19 404 ASP A O 1
ATOM 3332 N N . GLU A 1 405 ? 28.918 -7.678 -4.514 1.00 91.44 405 GLU A N 1
ATOM 3333 C CA . GLU A 1 405 ? 28.060 -6.895 -5.407 1.00 91.44 405 GLU A CA 1
ATOM 3334 C C . GLU A 1 405 ? 28.836 -5.763 -6.087 1.00 91.44 405 GLU A C 1
ATOM 3336 O O . GLU A 1 405 ? 28.720 -5.570 -7.298 1.00 91.44 405 GLU A O 1
ATOM 3341 N N . LYS A 1 406 ? 29.678 -5.043 -5.334 1.00 92.00 406 LYS A N 1
ATOM 3342 C CA . LYS A 1 406 ? 30.575 -4.027 -5.906 1.00 92.00 406 LYS A CA 1
ATOM 3343 C C . LYS A 1 406 ? 31.512 -4.639 -6.945 1.00 92.00 406 LYS A C 1
ATOM 3345 O O . LYS A 1 406 ? 31.649 -4.118 -8.052 1.00 92.00 406 LYS A O 1
ATOM 3350 N N . ARG A 1 407 ? 32.112 -5.782 -6.607 1.00 91.06 407 ARG A N 1
ATOM 3351 C CA . ARG A 1 407 ? 33.000 -6.547 -7.484 1.00 91.06 407 ARG A CA 1
ATOM 3352 C C . ARG A 1 407 ? 32.301 -6.955 -8.781 1.00 91.06 407 ARG A C 1
ATOM 3354 O O . ARG A 1 407 ? 32.890 -6.817 -9.851 1.00 91.06 407 ARG A O 1
ATOM 3361 N N . GLN A 1 408 ? 31.044 -7.394 -8.721 1.00 92.25 408 GLN A N 1
ATOM 3362 C CA . GLN A 1 408 ? 30.254 -7.729 -9.911 1.00 92.25 408 GLN A CA 1
ATOM 3363 C C . GLN A 1 408 ? 30.031 -6.516 -10.830 1.00 92.25 408 GLN A C 1
ATOM 3365 O O . GLN A 1 408 ? 30.167 -6.640 -12.055 1.00 92.25 408 GLN A O 1
ATOM 3370 N N . LEU A 1 409 ? 29.728 -5.339 -10.268 1.00 93.69 409 LEU A N 1
ATOM 3371 C CA . LEU A 1 409 ? 29.584 -4.106 -11.052 1.00 93.69 409 LEU A CA 1
ATOM 3372 C C . LEU A 1 409 ? 30.902 -3.712 -11.724 1.00 93.69 409 LEU A C 1
ATOM 3374 O O . LEU A 1 409 ? 30.906 -3.381 -12.911 1.00 93.69 409 LEU A O 1
ATOM 3378 N N . TRP A 1 410 ? 32.019 -3.823 -11.003 1.00 92.50 410 TRP A N 1
ATOM 3379 C CA . TRP A 1 410 ? 33.354 -3.557 -11.534 1.00 92.50 410 TRP A CA 1
ATOM 3380 C C . TRP A 1 410 ? 33.751 -4.493 -12.671 1.00 92.50 410 TRP A C 1
ATOM 3382 O O . TRP A 1 410 ? 34.210 -4.023 -13.712 1.00 92.50 410 TRP A O 1
ATOM 3392 N N . ILE A 1 411 ? 33.529 -5.801 -12.512 1.00 91.50 411 ILE A N 1
ATOM 3393 C CA . ILE A 1 411 ? 33.759 -6.783 -13.580 1.00 91.50 411 ILE A CA 1
ATOM 3394 C C . ILE A 1 411 ? 32.932 -6.406 -14.813 1.00 91.50 411 ILE A C 1
ATOM 3396 O O . ILE A 1 411 ? 33.484 -6.286 -15.904 1.00 91.50 411 ILE A O 1
ATOM 3400 N N . THR A 1 412 ? 31.637 -6.121 -14.630 1.00 93.19 412 THR A N 1
ATOM 3401 C CA . THR A 1 412 ? 30.745 -5.745 -15.739 1.00 93.19 412 THR A CA 1
ATOM 3402 C C . THR A 1 412 ? 31.231 -4.475 -16.451 1.00 93.19 412 THR A C 1
ATOM 3404 O O . THR A 1 412 ? 31.255 -4.424 -17.680 1.00 93.19 412 THR A O 1
ATOM 3407 N N . ALA A 1 413 ? 31.631 -3.441 -15.703 1.00 92.06 413 ALA A N 1
ATOM 3408 C CA . ALA A 1 413 ? 32.118 -2.184 -16.270 1.00 92.06 413 ALA A CA 1
ATOM 3409 C C . ALA A 1 413 ? 33.417 -2.372 -17.076 1.00 92.06 413 ALA A C 1
ATOM 3411 O O . ALA A 1 413 ? 33.536 -1.845 -18.185 1.00 92.06 413 ALA A O 1
ATOM 3412 N N . MET A 1 414 ? 34.364 -3.158 -16.551 1.00 90.06 414 MET A N 1
ATOM 3413 C CA . MET A 1 414 ? 35.650 -3.433 -17.205 1.00 90.06 414 MET A CA 1
ATOM 3414 C C . MET A 1 414 ? 35.488 -4.294 -18.465 1.00 90.06 414 MET A C 1
ATOM 3416 O O . MET A 1 414 ? 36.107 -4.001 -19.489 1.00 90.06 414 MET A O 1
ATOM 3420 N N . GLU A 1 415 ? 34.610 -5.302 -18.440 1.00 91.25 415 GLU A N 1
ATOM 3421 C CA . GLU A 1 415 ? 34.298 -6.141 -19.608 1.00 91.25 415 GLU A CA 1
ATOM 3422 C C . GLU A 1 415 ? 33.726 -5.333 -20.779 1.00 91.25 415 GLU A C 1
ATOM 3424 O O . GLU A 1 415 ? 34.046 -5.602 -21.939 1.00 91.25 415 GLU A O 1
ATOM 3429 N N . LEU A 1 416 ? 32.910 -4.315 -20.485 1.00 91.12 416 LEU A N 1
ATOM 3430 C CA . LEU A 1 416 ? 32.307 -3.448 -21.498 1.00 91.12 416 LEU A CA 1
ATOM 3431 C C . LEU A 1 416 ? 33.304 -2.480 -22.148 1.00 91.12 416 LEU A C 1
ATOM 3433 O O . LEU A 1 416 ? 32.993 -1.935 -23.208 1.00 91.12 416 LEU A O 1
ATOM 3437 N N . LYS A 1 417 ? 34.480 -2.259 -21.539 1.00 88.62 417 LYS A N 1
ATOM 3438 C CA . LYS A 1 417 ? 35.527 -1.330 -22.012 1.00 88.62 417 LYS A CA 1
ATOM 3439 C C . LYS A 1 417 ? 35.006 0.085 -22.308 1.00 88.62 417 LYS A C 1
ATOM 3441 O O . LYS A 1 417 ? 35.506 0.769 -23.200 1.00 88.62 417 LYS A O 1
ATOM 3446 N N . ASN A 1 418 ? 33.991 0.527 -21.567 1.00 87.75 418 ASN A N 1
ATOM 3447 C CA . ASN A 1 418 ? 33.375 1.839 -21.734 1.00 87.75 418 ASN A CA 1
ATOM 3448 C C . ASN A 1 418 ? 33.881 2.799 -20.652 1.00 87.75 418 ASN A C 1
ATOM 3450 O O . ASN A 1 418 ? 33.492 2.679 -19.489 1.00 87.75 418 ASN A O 1
ATOM 3454 N N . ILE A 1 419 ? 34.713 3.767 -21.054 1.00 87.62 419 ILE A N 1
ATOM 3455 C CA . ILE A 1 419 ? 35.373 4.688 -20.119 1.00 87.62 419 ILE A CA 1
ATOM 3456 C C . ILE A 1 419 ? 34.379 5.517 -19.297 1.00 87.62 419 ILE A C 1
ATOM 3458 O O . ILE A 1 419 ? 34.607 5.760 -18.119 1.00 87.62 419 ILE A O 1
ATOM 3462 N N . HIS A 1 420 ? 33.226 5.872 -19.872 1.00 89.56 420 HIS A N 1
ATOM 3463 C CA . HIS A 1 420 ? 32.206 6.642 -19.163 1.00 89.56 420 HIS A CA 1
ATOM 3464 C C . HIS A 1 420 ? 31.564 5.846 -18.024 1.00 89.56 420 HIS A C 1
ATOM 3466 O O . HIS A 1 420 ? 31.250 6.417 -16.986 1.00 89.56 420 HIS A O 1
ATOM 3472 N N . ILE A 1 421 ? 31.372 4.535 -18.205 1.00 91.62 421 ILE A N 1
ATOM 3473 C CA . ILE A 1 421 ? 30.820 3.664 -17.157 1.00 91.62 421 ILE A CA 1
ATOM 3474 C C . ILE A 1 421 ? 31.850 3.482 -16.042 1.00 91.62 421 ILE A C 1
ATOM 3476 O O . ILE A 1 421 ? 31.502 3.582 -14.868 1.00 91.62 421 ILE A O 1
ATOM 3480 N N . THR A 1 422 ? 33.118 3.251 -16.397 1.00 89.88 422 THR A N 1
ATOM 3481 C CA . THR A 1 422 ? 34.185 3.104 -15.400 1.00 89.88 422 THR A CA 1
ATOM 3482 C C . THR A 1 422 ? 34.436 4.398 -14.631 1.00 89.88 422 THR A C 1
ATOM 3484 O O . THR A 1 422 ? 34.614 4.340 -13.420 1.00 89.88 422 THR A O 1
ATOM 3487 N N . ASP A 1 423 ? 34.410 5.556 -15.294 1.00 90.31 423 ASP A N 1
ATOM 3488 C CA . ASP A 1 423 ? 34.588 6.854 -14.635 1.00 90.31 423 ASP A CA 1
ATOM 3489 C C . ASP A 1 423 ? 33.410 7.172 -13.712 1.00 90.31 423 ASP A C 1
ATOM 3491 O O . ASP A 1 423 ? 33.632 7.575 -12.575 1.00 90.31 423 ASP A O 1
ATOM 3495 N N . LEU A 1 424 ? 32.172 6.899 -14.144 1.00 92.12 424 LEU A N 1
ATOM 3496 C CA . LEU A 1 424 ? 30.997 7.050 -13.285 1.00 92.12 424 LEU A CA 1
ATOM 3497 C C . LEU A 1 424 ? 31.078 6.145 -12.049 1.00 92.12 424 LEU A C 1
ATOM 3499 O O . LEU A 1 424 ? 30.758 6.587 -10.953 1.00 92.12 424 LEU A O 1
ATOM 3503 N N . LEU A 1 425 ? 31.502 4.886 -12.198 1.00 91.88 425 LEU A N 1
ATOM 3504 C CA . LEU A 1 425 ? 31.620 3.963 -11.065 1.00 91.88 425 LEU A CA 1
ATOM 3505 C C . LEU A 1 425 ? 32.690 4.427 -10.059 1.00 91.88 425 LEU A C 1
ATOM 3507 O O . LEU A 1 425 ? 32.462 4.335 -8.853 1.00 91.88 425 LEU A O 1
ATOM 3511 N N . ARG A 1 426 ? 33.796 5.012 -10.545 1.00 90.44 426 ARG A N 1
ATOM 3512 C CA . ARG A 1 426 ? 34.853 5.610 -9.707 1.00 90.44 426 ARG A CA 1
ATOM 3513 C C . ARG A 1 426 ? 34.376 6.767 -8.837 1.00 90.44 426 ARG A C 1
ATOM 3515 O O . ARG A 1 426 ? 34.988 7.015 -7.805 1.00 90.44 426 ARG A O 1
ATOM 3522 N N . GLU A 1 427 ? 33.312 7.471 -9.226 1.00 92.06 427 GLU A N 1
ATOM 3523 C CA . GLU A 1 427 ? 32.733 8.534 -8.391 1.00 92.06 427 GLU A CA 1
ATOM 3524 C C . GLU A 1 427 ? 32.119 7.988 -7.091 1.00 92.06 427 GLU A C 1
ATOM 3526 O O . GLU A 1 427 ? 31.991 8.733 -6.119 1.00 92.06 427 GLU A O 1
ATOM 3531 N N . PHE A 1 428 ? 31.748 6.702 -7.059 1.00 90.38 428 PHE A N 1
ATOM 3532 C CA . PHE A 1 428 ? 31.108 6.062 -5.905 1.00 90.38 428 PHE A CA 1
ATOM 3533 C C . PHE A 1 428 ? 32.014 5.066 -5.171 1.00 90.38 428 PHE A C 1
ATOM 3535 O O . PHE A 1 428 ? 31.865 4.880 -3.964 1.00 90.38 428 PHE A O 1
ATOM 3542 N N . ASP A 1 429 ? 32.925 4.413 -5.891 1.00 87.31 429 ASP A N 1
ATOM 3543 C CA . ASP A 1 429 ? 33.838 3.395 -5.373 1.00 87.31 429 ASP A CA 1
ATOM 3544 C C . ASP A 1 429 ? 35.170 3.553 -6.109 1.00 87.31 429 ASP A C 1
ATOM 3546 O O . ASP A 1 429 ? 35.270 3.241 -7.286 1.00 87.31 429 ASP A O 1
ATOM 3550 N N . ASP A 1 430 ? 36.191 4.100 -5.458 1.00 80.00 430 ASP A N 1
ATOM 3551 C CA . ASP A 1 430 ? 37.473 4.476 -6.076 1.00 80.00 430 ASP A CA 1
ATOM 3552 C C . ASP A 1 430 ? 38.499 3.326 -6.119 1.00 80.00 430 ASP A C 1
ATOM 3554 O O . ASP A 1 430 ? 39.582 3.461 -6.696 1.00 80.00 430 ASP A O 1
ATOM 3558 N N . THR A 1 431 ? 38.151 2.179 -5.536 1.00 72.19 431 THR A N 1
ATOM 3559 C CA . THR A 1 431 ? 39.062 1.069 -5.234 1.00 72.19 431 THR A CA 1
ATOM 3560 C C . THR A 1 431 ? 38.558 -0.266 -5.805 1.00 72.19 431 THR A C 1
ATOM 3562 O O . THR A 1 431 ? 38.128 -1.139 -5.053 1.00 72.19 431 THR A O 1
ATOM 3565 N N . PRO A 1 432 ? 38.631 -0.483 -7.136 1.00 75.94 432 PRO A N 1
ATOM 3566 C CA . PRO A 1 432 ? 38.408 -1.810 -7.704 1.00 75.94 432 PRO A CA 1
ATOM 3567 C C . PRO A 1 432 ? 39.452 -2.800 -7.180 1.00 75.94 432 PRO A C 1
ATOM 3569 O O . PRO A 1 432 ? 40.633 -2.455 -7.060 1.00 75.94 432 PRO A O 1
ATOM 3572 N N . ASP A 1 433 ? 39.046 -4.047 -6.930 1.00 77.06 433 ASP A N 1
ATOM 3573 C CA . ASP A 1 433 ? 39.981 -5.083 -6.492 1.00 77.06 433 ASP A CA 1
ATOM 3574 C C . ASP A 1 433 ? 41.142 -5.236 -7.489 1.00 77.06 433 ASP A C 1
ATOM 3576 O O . ASP A 1 433 ? 40.962 -5.275 -8.713 1.00 77.06 433 ASP A O 1
ATOM 3580 N N . TYR A 1 434 ? 42.357 -5.360 -6.950 1.00 66.31 434 TYR A N 1
ATOM 3581 C CA . TYR A 1 434 ? 43.598 -5.413 -7.729 1.00 66.31 434 TYR A CA 1
ATOM 3582 C C . TYR A 1 434 ? 43.599 -6.525 -8.794 1.00 66.31 434 TYR A C 1
ATOM 3584 O O . TYR A 1 434 ? 44.153 -6.363 -9.882 1.00 66.31 434 TYR A O 1
ATOM 3592 N N . ASP A 1 435 ? 42.948 -7.653 -8.511 1.00 74.88 435 ASP A N 1
ATOM 3593 C CA . ASP A 1 435 ? 42.866 -8.785 -9.431 1.00 74.88 435 ASP A CA 1
ATOM 3594 C C . ASP A 1 435 ? 41.882 -8.562 -10.592 1.00 74.88 435 ASP A C 1
ATOM 3596 O O . ASP A 1 435 ? 42.062 -9.155 -11.656 1.00 74.88 435 ASP A O 1
ATOM 3600 N N . ILE A 1 436 ? 40.886 -7.681 -10.438 1.00 75.62 436 ILE A N 1
ATOM 3601 C CA . ILE A 1 436 ? 40.023 -7.235 -11.542 1.00 75.62 436 ILE A CA 1
ATOM 3602 C C . ILE A 1 436 ? 40.851 -6.381 -12.497 1.00 75.62 436 ILE A C 1
ATOM 3604 O O . ILE A 1 436 ? 40.843 -6.629 -13.699 1.00 75.62 436 ILE A O 1
ATOM 3608 N N . LEU A 1 437 ? 41.622 -5.425 -11.969 1.00 68.88 437 LEU A N 1
ATOM 3609 C CA . LEU A 1 437 ? 42.487 -4.574 -12.787 1.00 68.88 437 LEU A CA 1
ATOM 3610 C C . LEU A 1 437 ? 43.483 -5.415 -13.598 1.00 68.88 437 LEU A C 1
ATOM 3612 O O . LEU A 1 437 ? 43.603 -5.221 -14.801 1.00 68.88 437 LEU A O 1
ATOM 3616 N N . HIS A 1 438 ? 44.122 -6.414 -12.981 1.00 63.78 438 HIS A N 1
ATOM 3617 C CA . HIS A 1 438 ? 45.106 -7.266 -13.658 1.00 63.78 438 HIS A CA 1
ATOM 3618 C C . HIS A 1 438 ? 44.506 -8.173 -14.755 1.00 63.78 438 HIS A C 1
ATOM 3620 O O . HIS A 1 438 ? 45.226 -8.619 -15.648 1.00 63.78 438 HIS A O 1
ATOM 3626 N N . ARG A 1 439 ? 43.201 -8.479 -14.721 1.00 65.56 439 ARG A N 1
ATOM 3627 C CA . ARG A 1 439 ? 42.543 -9.312 -15.748 1.00 65.56 439 ARG A CA 1
ATOM 3628 C C . ARG A 1 439 ? 42.241 -8.570 -17.051 1.00 65.56 439 ARG A C 1
ATOM 3630 O O . ARG A 1 439 ? 41.989 -9.229 -18.056 1.00 65.56 439 ARG A O 1
ATOM 3637 N N . PHE A 1 440 ? 42.242 -7.238 -17.034 1.00 58.88 440 PHE A N 1
ATOM 3638 C CA . PHE A 1 440 ? 41.784 -6.408 -18.154 1.00 58.88 440 PHE A CA 1
ATOM 3639 C C . PHE A 1 440 ? 42.816 -5.362 -18.627 1.00 58.88 440 PHE A C 1
ATOM 3641 O O . PHE A 1 440 ? 42.459 -4.507 -19.441 1.00 58.88 440 PHE A O 1
ATOM 3648 N N . VAL A 1 441 ? 44.065 -5.441 -18.138 1.00 53.22 441 VAL A N 1
ATOM 3649 C CA . VAL A 1 441 ? 45.242 -4.707 -18.661 1.00 53.22 441 VAL A CA 1
ATOM 3650 C C . VAL A 1 441 ? 45.731 -5.309 -19.972 1.00 53.22 441 VAL A C 1
ATOM 3652 O O . VAL A 1 441 ? 45.777 -6.557 -20.070 1.00 53.22 441 VAL A O 1
#

Secondary structure (DSSP, 8-state):
-PPPPP---------GGGS-HHHHIIIIIIS-TTT---HHHHHHHHHHT-----TTTS-THHHHHHHHHIIIIIEEETTTT--HHHHHHHHHHHHHHHHHHHHH-TTGGG-HHHHHHHHHHHHHHHHHHHHHHT-EEEEGGGGGSTT--HHHHHHHHHHHS-TTS-SPPEE-HHHHHHHHHHHHHHHHHHHHHHHHHHHHHHHHHHHHS---SS----S---TTSSPPPP--GGGGSPPTT-TT--GGGGEEEETTEEEE-GGGGGTTTT-TTS----HHHHHHHTT-HHHHHHHHHHHHH-----B-HHHHHHHHHHHHT-GGGGTT--GGGHHHHHHHHHHHB-TTS--HHHHHHHHHHHHHHHTS-GGG-SSTTGGGHHHHHHHHHHHHHHHHHHT---HHHHHHHHHHHHHHT-HHHHHHHHTT-----HHHHHH--